Protein AF-R7S263-F1 (afdb_monomer_lite)

Organism: Punctularia strigosozonata (strain HHB-11173) (NCBI:txid741275)

Radius of gyration: 29.65 Å; chains: 1; bounding box: 77×74×88 Å

pLDDT: mean 78.87, std 19.15, range [24.08, 98.38]

Secondary structure (DSSP, 8-state):
---PPPP-EE---B--SS-EEEEE-S-EEEEEEEE-SSEEEEEE-S-EEEEEEEE--SEEEEEE-S-EEEEEEEE--SEEEEEE-S--SEEEE----SS--------SS---S------GGGS-HHHHHHHHHHH--SSSHHHHHHHTT-HHHHHHHTTTTTSEEEEEHHHHHHHHHHHHHHHH-------TTS-PPPPP---EEEEESS---------------------------SSSTTHHHHHHHHHHHHHHHHHHHHHHHHHHHHHHHTTT--EEEES----S---PPP-TT--EEEES-SGGGGGPPSP-TT--EEEE---------SS--TTHHHHHHHHSTTTTT--EEEEEEE-TT-TTHHHHHHHHTT----GGG-S--S--S---GGGTT-SGGG-SPPTT-HHHHHHHHHHHT-TT--EEEEEEEP----SSS-HHHHHHHHHHHHHHHHHHHHHHHHHHHSSSPEEEEEEEESS---HHHHHHHHHHHHTTS-GGG-----

Foldseek 3Di:
DDDDDDADEDDDDDDDAAEEEAEDDDEHQEYEAEEEYQEYEYEYEEEYQEYEYQYEHQEYEYEYEYEYQEYEYNYAYQYYEYYYPYDYVYYYYNYDYPDDDYAYDDPDDDDPDDPPNVPCVVPDLVVLLVVLQLVLLAQLPSLVVQCPPDPSSVQSSLARSQQAHEAEFLVRLQVVLVVLCVLPPDDPPPPVPDPRRDRRAHAHYEYELHHPPPPPPCPPPPPDPPDDDDPDDDPPPPPPPVPVVVVVVVVVVVSVVSLQSNQVSVQSSCVSHLVRYAEYFYCHHNPDLPQHDHNANHAEYEYQDLSNQVNDHPANANHAYYEHFADPVDPVPVPPPLCVSLLSCLPGNCLARHAYYEYHADFLNNGLVLQLVCLLQVFDLDPPPPPDDPPPDPPPPVCVCQALSNSHDDPPDPVSVVSNVSSVSRVNHQEYEYEYEDDDDDDDPCVRVSSGVSVVSNLVVVQVRQVVCCVVPVPTGHYYYAYHDYDGSDPVLSSQLSSCVSSVHCRVNDDPPD

Sequence (514 aa):
MHQHRRDISANFPVRLRAKCINTAETSAQTFRFDCEPYKCINTAETSAQTFRFDCEPYKCINTAETSAQTFRFDCEPYKCINTAETSAQTFRFDCEPHSRMLRNLTRTNKIRHLNHSVSMDCCPDEILLAIFSLACVDDGTTGRALSCVSRRVHYISAPVKYRSLAARGAAQINALTAHLAARGGGEPEQNVDDRVAPVPKVEHLLVSMIPPETRQTDEPKPGGPKGEKDDSRSEEGKGRVANLDVDWYRCFQLERKRQHEASVALPGLLALVAGTLRTLFADFWPTSDVALPSLPRLASLSLPSGEALQHLPPPLPSMTHLHLTTSPWVVNTGRGDENYLWVVIANSPMRATLSHLRLSGVNESSGNVPQFLRVLLDLPVHPEGAGKTPFGDGRDVRFAVIRGEHAHFAPGSECEQHARQTAANLPQLRNVWIEGKRHVQRGWCGTGRATHKLLFSGIEALVHQSQRRHDESKSGGSLMMLPIRDGDYGSEQLMADWLSYVGGGSGPWAEHTS

Structure (mmCIF, N/CA/C/O backbone):
data_AF-R7S263-F1
#
_entry.id   AF-R7S263-F1
#
loop_
_atom_site.group_PDB
_atom_site.id
_atom_site.type_symbol
_atom_site.label_atom_id
_atom_site.label_alt_id
_atom_site.label_comp_id
_atom_site.label_asym_id
_atom_site.label_entity_id
_atom_site.label_seq_id
_atom_site.pdbx_PDB_ins_code
_atom_site.Cartn_x
_atom_site.Cartn_y
_atom_site.Cartn_z
_atom_site.occupancy
_atom_site.B_iso_or_equiv
_atom_site.auth_seq_id
_atom_site.auth_comp_id
_atom_site.auth_asym_id
_atom_site.auth_atom_id
_atom_site.pdbx_PDB_model_num
ATOM 1 N N . MET A 1 1 ? 50.770 -42.739 25.647 1.00 32.56 1 MET A N 1
ATOM 2 C CA . MET A 1 1 ? 50.723 -41.469 24.891 1.00 32.56 1 MET A CA 1
ATOM 3 C C . MET A 1 1 ? 49.841 -41.660 23.651 1.00 32.56 1 MET A C 1
ATOM 5 O O . MET A 1 1 ? 50.320 -41.637 22.529 1.00 32.56 1 MET A O 1
ATOM 9 N N . HIS A 1 2 ? 48.544 -41.906 23.866 1.00 26.89 2 HIS A N 1
ATOM 10 C CA . HIS A 1 2 ? 47.527 -41.976 22.814 1.00 26.89 2 HIS A CA 1
ATOM 11 C C . HIS A 1 2 ? 46.424 -40.999 23.202 1.00 26.89 2 HIS A C 1
ATOM 13 O O . HIS A 1 2 ? 45.765 -41.183 24.222 1.00 26.89 2 HIS A O 1
ATOM 19 N N . GLN A 1 3 ? 46.290 -39.922 22.434 1.00 25.98 3 GLN A N 1
ATOM 20 C CA . GLN A 1 3 ? 45.299 -38.884 22.666 1.00 25.98 3 GLN A CA 1
ATOM 21 C C . GLN A 1 3 ? 44.154 -39.103 21.678 1.00 25.98 3 GLN A C 1
ATOM 23 O O . GLN A 1 3 ? 44.317 -38.930 20.472 1.00 25.98 3 GLN A O 1
ATOM 28 N N . HIS A 1 4 ? 43.011 -39.548 22.202 1.00 24.08 4 HIS A N 1
ATOM 29 C CA . HIS A 1 4 ? 41.755 -39.641 21.466 1.00 24.08 4 HIS A CA 1
ATOM 30 C C . HIS A 1 4 ? 41.354 -38.245 20.961 1.00 24.08 4 HIS A C 1
ATOM 32 O O . HIS A 1 4 ? 41.081 -37.349 21.762 1.00 24.08 4 HIS A O 1
ATOM 38 N N . ARG A 1 5 ? 41.293 -38.065 19.635 1.00 27.38 5 ARG A N 1
ATOM 39 C CA . ARG A 1 5 ? 40.516 -36.986 19.007 1.00 27.38 5 ARG A CA 1
ATOM 40 C C . ARG A 1 5 ? 39.032 -37.277 19.244 1.00 27.38 5 ARG A C 1
ATOM 42 O O . ARG A 1 5 ? 38.587 -38.385 18.966 1.00 27.38 5 ARG A O 1
ATOM 49 N N . ARG A 1 6 ? 38.292 -36.306 19.782 1.00 30.45 6 ARG A N 1
ATOM 50 C CA . ARG A 1 6 ? 36.823 -36.335 19.828 1.00 30.45 6 ARG A CA 1
ATOM 51 C C . ARG A 1 6 ? 36.297 -35.742 18.523 1.00 30.45 6 ARG A C 1
ATOM 53 O O . ARG A 1 6 ? 36.618 -34.594 18.226 1.00 30.45 6 ARG A O 1
ATOM 60 N N . ASP A 1 7 ? 35.505 -36.513 17.786 1.00 31.73 7 ASP A N 1
ATOM 61 C CA . ASP A 1 7 ? 34.709 -36.020 16.663 1.00 31.73 7 ASP A CA 1
ATOM 62 C C . ASP A 1 7 ? 33.582 -35.127 17.203 1.00 31.73 7 ASP A C 1
ATOM 64 O O . ASP A 1 7 ? 32.819 -35.533 18.081 1.00 31.73 7 ASP A O 1
ATOM 68 N N . ILE A 1 8 ? 33.488 -33.895 16.702 1.00 36.91 8 ILE A N 1
ATOM 69 C CA . ILE A 1 8 ? 32.364 -32.990 16.971 1.00 36.91 8 ILE A CA 1
ATOM 70 C C . ILE A 1 8 ? 31.410 -33.108 15.776 1.00 36.91 8 ILE A C 1
ATOM 72 O O . ILE A 1 8 ? 31.736 -32.654 14.681 1.00 36.91 8 ILE A O 1
ATOM 76 N N . SER A 1 9 ? 30.252 -33.744 15.987 1.00 39.91 9 SER A N 1
ATOM 77 C CA . SER A 1 9 ? 29.157 -33.871 15.012 1.00 39.91 9 SER A CA 1
ATOM 78 C C . SER A 1 9 ? 27.997 -32.973 15.436 1.00 39.91 9 SER A C 1
ATOM 80 O O . SER A 1 9 ? 27.525 -33.088 16.567 1.00 39.91 9 SER A O 1
ATOM 82 N N . ALA A 1 10 ? 27.520 -32.102 14.545 1.00 43.03 10 ALA A N 1
ATOM 83 C CA . ALA A 1 10 ? 26.282 -31.347 14.735 1.00 43.03 10 ALA A CA 1
ATOM 84 C C . ALA A 1 10 ? 25.166 -32.012 13.911 1.00 43.03 10 ALA A C 1
ATOM 86 O O . ALA A 1 10 ? 25.259 -32.052 12.687 1.00 43.03 10 ALA A O 1
ATOM 87 N N . ASN A 1 11 ? 24.142 -32.554 14.579 1.00 42.38 11 ASN A N 1
ATOM 88 C CA . ASN A 1 11 ? 22.978 -33.181 13.940 1.00 42.38 11 ASN A CA 1
ATOM 89 C C . ASN A 1 11 ? 21.752 -32.270 14.080 1.00 42.38 11 ASN A C 1
ATOM 91 O O . ASN A 1 11 ? 21.425 -31.858 15.194 1.00 42.38 11 ASN A O 1
ATOM 95 N N . PHE A 1 12 ? 21.036 -32.027 12.980 1.00 48.56 12 PHE A N 1
ATOM 96 C CA . PHE A 1 12 ? 19.791 -31.251 12.960 1.00 48.56 12 PHE A CA 1
ATOM 97 C C . PHE A 1 12 ? 18.621 -32.114 12.452 1.00 48.56 12 PHE A C 1
ATOM 99 O O . PHE A 1 12 ? 18.353 -32.123 11.254 1.00 48.56 12 PHE A O 1
ATOM 106 N N . PRO A 1 13 ? 17.911 -32.864 13.317 1.00 39.00 13 PRO A N 1
ATOM 107 C CA . PRO A 1 13 ? 16.740 -33.625 12.890 1.00 39.00 13 PRO A CA 1
ATOM 108 C C . PRO A 1 13 ? 15.502 -32.718 12.784 1.00 39.00 13 PRO A C 1
ATOM 110 O O . PRO A 1 13 ? 15.063 -32.144 13.781 1.00 39.00 13 PRO A O 1
ATOM 113 N N . VAL A 1 14 ? 14.890 -32.624 11.596 1.00 44.81 14 VAL A N 1
ATOM 114 C CA . VAL A 1 14 ? 13.615 -31.908 11.385 1.00 44.81 14 VAL A CA 1
ATOM 115 C C . VAL A 1 14 ? 12.589 -32.832 10.722 1.00 44.81 14 VAL A C 1
ATOM 117 O O . VAL A 1 14 ? 12.741 -33.220 9.568 1.00 44.81 14 VAL A O 1
ATOM 120 N N . ARG A 1 15 ? 11.500 -33.157 11.435 1.00 38.12 15 ARG A N 1
ATOM 121 C CA . ARG A 1 15 ? 10.340 -33.901 10.903 1.00 38.12 15 ARG A CA 1
ATOM 122 C C . ARG A 1 15 ? 9.150 -32.964 10.690 1.00 38.12 15 ARG A C 1
ATOM 124 O O . ARG A 1 15 ? 8.326 -32.804 11.584 1.00 38.12 15 ARG A O 1
ATOM 131 N N . LEU A 1 16 ? 9.029 -32.368 9.500 1.00 39.69 16 LEU A N 1
ATOM 132 C CA . LEU A 1 16 ? 7.837 -31.613 9.081 1.00 39.69 16 LEU A CA 1
ATOM 133 C C . LEU A 1 16 ? 7.516 -31.848 7.594 1.00 39.69 16 LEU A C 1
ATOM 135 O O . LEU A 1 16 ? 8.389 -31.814 6.733 1.00 39.69 16 LEU A O 1
ATOM 139 N N . ARG A 1 17 ? 6.230 -32.070 7.289 1.00 46.62 17 ARG A N 1
ATOM 140 C CA . ARG A 1 17 ? 5.724 -32.608 6.008 1.00 46.62 17 ARG A CA 1
ATOM 141 C C . ARG A 1 17 ? 5.565 -31.617 4.836 1.00 46.62 17 ARG A C 1
ATOM 143 O O . ARG A 1 17 ? 5.001 -32.016 3.825 1.00 46.62 17 ARG A O 1
ATOM 150 N N . ALA A 1 18 ? 6.041 -30.369 4.893 1.00 59.12 18 ALA A N 1
ATOM 151 C CA . ALA A 1 18 ? 5.712 -29.386 3.837 1.00 59.12 18 ALA A CA 1
ATOM 152 C C . ALA A 1 18 ? 6.907 -28.798 3.061 1.00 59.12 18 ALA A C 1
ATOM 154 O O . ALA A 1 18 ? 6.842 -28.696 1.836 1.00 59.12 18 ALA A O 1
ATOM 155 N N . LYS A 1 19 ? 8.007 -28.420 3.722 1.00 61.59 19 LYS A N 1
ATOM 156 C CA . LYS A 1 19 ? 9.212 -27.833 3.104 1.00 61.59 19 LYS A CA 1
ATOM 157 C C . LYS A 1 19 ? 10.289 -27.712 4.183 1.00 61.59 19 LYS A C 1
ATOM 159 O O . LYS A 1 19 ? 9.963 -27.275 5.281 1.00 61.59 19 LYS A O 1
ATOM 164 N N . CYS A 1 20 ? 11.540 -28.043 3.880 1.00 58.84 20 CYS A N 1
ATOM 165 C CA . CYS A 1 20 ? 12.672 -27.782 4.773 1.00 58.84 20 CYS A CA 1
ATOM 166 C C . CYS A 1 20 ? 13.652 -26.819 4.096 1.00 58.84 20 CYS A C 1
ATOM 168 O O . CYS A 1 20 ? 13.928 -26.958 2.900 1.00 58.84 20 CYS A O 1
ATOM 170 N N . ILE A 1 21 ? 14.120 -25.823 4.847 1.00 69.25 21 ILE A N 1
ATOM 171 C CA . ILE A 1 21 ? 15.197 -24.918 4.448 1.00 69.25 21 ILE A CA 1
ATOM 172 C C . ILE A 1 21 ? 16.250 -24.989 5.551 1.00 69.25 21 ILE A C 1
ATOM 174 O O . ILE A 1 21 ? 15.937 -24.630 6.683 1.00 69.25 21 ILE A O 1
ATOM 178 N N . ASN A 1 22 ? 17.456 -25.454 5.230 1.00 63.50 22 ASN A N 1
ATOM 179 C CA . ASN A 1 22 ? 18.570 -25.491 6.175 1.00 63.50 22 ASN A CA 1
ATOM 180 C C . ASN A 1 22 ? 19.679 -24.546 5.713 1.00 63.50 22 ASN A C 1
ATOM 182 O O . ASN A 1 22 ? 20.110 -24.626 4.562 1.00 63.50 22 ASN A O 1
ATOM 186 N N . THR A 1 23 ? 20.169 -23.716 6.630 1.00 63.75 23 THR A N 1
ATOM 187 C CA . THR A 1 23 ? 21.319 -22.830 6.415 1.00 63.75 23 THR A CA 1
ATOM 188 C C . THR A 1 23 ? 22.355 -23.099 7.502 1.00 63.75 23 THR A C 1
ATOM 190 O O . THR A 1 23 ? 21.990 -23.202 8.673 1.00 63.75 23 THR A O 1
ATOM 193 N N . ALA A 1 24 ? 23.631 -23.235 7.137 1.00 63.28 24 ALA A N 1
ATOM 194 C CA . ALA A 1 24 ? 24.723 -23.407 8.098 1.00 63.28 24 ALA A CA 1
ATOM 195 C C . ALA A 1 24 ? 25.816 -22.341 7.915 1.00 63.28 24 ALA A C 1
ATOM 197 O O . ALA A 1 24 ? 26.352 -22.191 6.817 1.00 63.28 24 ALA A O 1
ATOM 198 N N . GLU A 1 25 ? 26.169 -21.674 9.025 1.00 60.22 25 GLU A N 1
ATOM 199 C CA . GLU A 1 25 ? 27.159 -20.581 9.128 1.00 60.22 25 GLU A CA 1
ATOM 200 C C . GLU A 1 25 ? 28.244 -20.839 10.211 1.00 60.22 25 GLU A C 1
ATOM 202 O O . GLU A 1 25 ? 28.768 -19.924 10.839 1.00 60.22 25 GLU A O 1
ATOM 207 N N . THR A 1 26 ? 28.608 -22.097 10.482 1.00 60.69 26 THR A N 1
ATOM 208 C CA . THR A 1 26 ? 29.691 -22.450 11.426 1.00 60.69 26 THR A CA 1
ATOM 209 C C . THR A 1 26 ? 30.776 -23.324 10.789 1.00 60.69 26 THR A C 1
ATOM 211 O O . THR A 1 26 ? 30.569 -23.901 9.725 1.00 60.69 26 THR A O 1
ATOM 214 N N . SER A 1 27 ? 31.957 -23.436 11.410 1.00 59.12 27 SER A N 1
ATOM 215 C CA . SER A 1 27 ? 33.006 -24.372 10.977 1.00 59.12 27 SER A CA 1
ATOM 216 C C . SER A 1 27 ? 32.913 -25.694 11.746 1.00 59.12 27 SER A C 1
ATOM 218 O O . SER A 1 27 ? 32.809 -25.719 12.972 1.00 59.12 27 SER A O 1
ATOM 220 N N . ALA A 1 28 ? 32.955 -26.813 11.026 1.00 65.12 28 ALA A N 1
ATOM 221 C CA . ALA A 1 28 ? 32.973 -28.157 11.599 1.00 65.12 28 ALA A CA 1
ATOM 222 C C . ALA A 1 28 ? 33.818 -29.084 10.723 1.00 65.12 28 ALA A C 1
ATOM 224 O O . ALA A 1 28 ? 34.063 -28.806 9.550 1.00 65.12 28 ALA A O 1
ATOM 225 N N . GLN A 1 29 ? 34.274 -30.209 11.274 1.00 74.75 29 GLN A N 1
ATOM 226 C CA . GLN A 1 29 ? 34.994 -31.199 10.471 1.00 74.75 29 GLN A CA 1
ATOM 227 C C . GLN A 1 29 ? 34.061 -31.855 9.441 1.00 74.75 29 GLN A C 1
ATOM 229 O O . GLN A 1 29 ? 34.438 -32.011 8.277 1.00 74.75 29 GLN A O 1
ATOM 234 N N . THR A 1 30 ? 32.829 -32.151 9.859 1.00 73.00 30 THR A N 1
ATOM 235 C CA . THR A 1 30 ? 31.778 -32.722 9.018 1.00 73.00 30 THR A CA 1
ATOM 236 C C . THR A 1 30 ? 30.468 -31.985 9.268 1.00 73.00 30 THR A C 1
ATOM 238 O O . THR A 1 30 ? 30.038 -31.883 10.416 1.00 73.00 30 THR A O 1
ATOM 241 N N . PHE A 1 31 ? 29.816 -31.525 8.202 1.00 69.94 31 PHE A N 1
ATOM 242 C CA . PHE A 1 31 ? 28.419 -31.088 8.243 1.00 69.94 31 PHE A CA 1
ATOM 243 C C . PHE A 1 31 ? 27.526 -32.147 7.631 1.00 69.94 31 PHE A C 1
ATOM 245 O O . PHE A 1 31 ? 27.818 -32.646 6.543 1.00 69.94 31 PHE A O 1
ATOM 252 N N . ARG A 1 32 ? 26.433 -32.460 8.324 1.00 73.56 32 ARG A N 1
ATOM 253 C CA . ARG A 1 32 ? 25.430 -33.411 7.865 1.00 73.56 32 ARG A CA 1
ATOM 254 C C . ARG A 1 32 ? 24.055 -32.754 7.856 1.00 73.56 32 ARG A C 1
ATOM 256 O O . ARG A 1 32 ? 23.607 -32.246 8.881 1.00 73.56 32 ARG A O 1
ATOM 263 N N . PHE A 1 33 ? 23.409 -32.770 6.697 1.00 69.38 33 PHE A N 1
ATOM 264 C CA . PHE A 1 33 ? 22.019 -32.360 6.529 1.00 69.38 33 PHE A CA 1
ATOM 265 C C . PHE A 1 33 ? 21.173 -33.613 6.310 1.00 69.38 33 PHE A C 1
ATOM 267 O O . PHE A 1 33 ? 21.246 -34.196 5.232 1.00 69.38 33 PHE A O 1
ATOM 274 N N . ASP A 1 34 ? 20.389 -34.002 7.316 1.00 67.94 34 ASP A N 1
ATOM 275 C CA . ASP A 1 34 ? 19.441 -35.120 7.239 1.00 67.94 34 ASP A CA 1
ATOM 276 C C . ASP A 1 34 ? 18.009 -34.560 7.058 1.00 67.94 34 ASP A C 1
ATOM 278 O O . ASP A 1 34 ? 17.543 -33.778 7.890 1.00 67.94 34 ASP A O 1
ATOM 282 N N . CYS A 1 35 ? 17.309 -34.896 5.964 1.00 61.00 35 CYS A N 1
ATOM 283 C CA . CYS A 1 35 ? 16.030 -34.254 5.590 1.00 61.00 35 CYS A CA 1
ATOM 284 C C . CYS A 1 35 ? 15.029 -35.236 4.921 1.00 61.00 35 CYS A C 1
ATOM 286 O O . CYS A 1 35 ? 15.299 -35.730 3.828 1.00 61.00 35 CYS A O 1
ATOM 288 N N . GLU A 1 36 ? 13.839 -35.450 5.520 1.00 65.44 36 GLU A N 1
ATOM 289 C CA . GLU A 1 36 ? 12.714 -36.280 4.988 1.00 65.44 36 GLU A CA 1
ATOM 290 C C . GLU A 1 36 ? 11.383 -35.527 4.595 1.00 65.44 36 GLU A C 1
ATOM 292 O O . GLU A 1 36 ? 10.284 -36.031 4.838 1.00 65.44 36 GLU A O 1
ATOM 297 N N . PRO A 1 37 ? 11.359 -34.292 4.050 1.00 64.12 37 PRO A N 1
ATOM 298 C CA . PRO A 1 37 ? 10.136 -33.596 3.607 1.00 64.12 37 PRO A CA 1
ATOM 299 C C . PRO A 1 37 ? 9.827 -33.796 2.106 1.00 64.12 37 PRO A C 1
ATOM 301 O O . PRO A 1 37 ? 10.625 -34.322 1.353 1.00 64.12 37 PRO A O 1
ATOM 304 N N . TYR A 1 38 ? 8.712 -33.256 1.594 1.00 59.47 38 TYR A N 1
ATOM 305 C CA . TYR A 1 38 ? 8.422 -33.244 0.142 1.00 59.47 38 TYR A CA 1
ATOM 306 C C . TYR A 1 38 ? 9.429 -32.405 -0.687 1.00 59.47 38 TYR A C 1
ATOM 308 O O . TYR A 1 38 ? 9.688 -32.703 -1.856 1.00 59.47 38 TYR A O 1
ATOM 316 N N . LYS A 1 39 ? 10.022 -31.352 -0.097 1.00 68.62 39 LYS A N 1
ATOM 317 C CA . LYS A 1 39 ? 11.001 -30.453 -0.741 1.00 68.62 39 LYS A CA 1
ATOM 318 C C . LYS A 1 39 ? 12.061 -29.964 0.261 1.00 68.62 39 LYS A C 1
ATOM 320 O O . LYS A 1 39 ? 11.674 -29.360 1.263 1.00 68.62 39 LYS A O 1
ATOM 325 N N . CYS A 1 40 ? 13.354 -30.136 -0.036 1.00 65.94 40 CYS A N 1
ATOM 326 C CA . CYS A 1 40 ? 14.474 -29.572 0.749 1.00 65.94 40 CYS A CA 1
ATOM 327 C C . CYS A 1 40 ? 15.229 -28.497 -0.053 1.00 65.94 40 CYS A C 1
ATOM 329 O O . CYS A 1 40 ? 15.466 -28.669 -1.255 1.00 65.94 40 CYS A O 1
ATOM 331 N N . ILE A 1 41 ? 15.611 -27.405 0.613 1.00 71.62 41 ILE A N 1
ATOM 332 C CA . ILE A 1 41 ? 16.600 -26.430 0.137 1.00 71.62 41 ILE A CA 1
ATOM 333 C C . ILE A 1 41 ? 17.701 -26.345 1.197 1.00 71.62 41 ILE A C 1
ATOM 335 O O . ILE A 1 41 ? 17.417 -25.922 2.311 1.00 71.62 41 ILE A O 1
ATOM 339 N N . ASN A 1 42 ? 18.928 -26.743 0.875 1.00 66.50 42 ASN A N 1
ATOM 340 C CA . ASN A 1 42 ? 20.053 -26.632 1.802 1.00 66.50 42 ASN A CA 1
ATOM 341 C C . ASN A 1 42 ? 21.077 -25.636 1.254 1.00 66.50 42 ASN A C 1
ATOM 343 O O . ASN A 1 42 ? 21.510 -25.787 0.112 1.00 66.50 42 ASN A O 1
ATOM 347 N N . THR A 1 43 ? 21.481 -24.662 2.064 1.00 66.44 43 THR A N 1
ATOM 348 C CA . THR A 1 43 ? 22.528 -23.689 1.732 1.00 66.44 43 THR A CA 1
ATOM 349 C C . THR A 1 43 ? 23.649 -23.773 2.767 1.00 66.44 43 THR A C 1
ATOM 351 O O . THR A 1 43 ? 23.390 -23.767 3.970 1.00 66.44 43 THR A O 1
ATOM 354 N N . ALA A 1 44 ? 24.900 -23.866 2.321 1.00 65.25 44 ALA A N 1
ATOM 355 C CA . ALA A 1 44 ? 26.069 -23.835 3.198 1.00 65.25 44 ALA A CA 1
ATOM 356 C C . ALA A 1 44 ? 27.066 -22.765 2.737 1.00 65.25 44 ALA A C 1
ATOM 358 O O . ALA A 1 44 ? 27.469 -22.764 1.574 1.00 65.25 44 ALA A O 1
ATOM 359 N N . GLU A 1 45 ? 27.498 -21.910 3.666 1.00 65.81 45 GLU A N 1
ATOM 360 C CA . GLU A 1 45 ? 28.456 -20.812 3.437 1.00 65.81 45 GLU A CA 1
ATOM 361 C C . GLU A 1 45 ? 29.682 -20.927 4.374 1.00 65.81 45 GLU A C 1
ATOM 363 O O . GLU A 1 45 ? 30.202 -19.947 4.900 1.00 65.81 45 GLU A O 1
ATOM 368 N N . THR A 1 46 ? 30.147 -22.151 4.667 1.00 65.50 46 THR A N 1
ATOM 369 C CA . THR A 1 46 ? 31.211 -22.409 5.655 1.00 65.50 46 THR A CA 1
ATOM 370 C C . THR A 1 46 ? 32.287 -23.404 5.231 1.00 65.50 46 THR A C 1
ATOM 372 O O . THR A 1 46 ? 32.064 -24.293 4.419 1.00 65.50 46 THR A O 1
ATOM 375 N N . SER A 1 47 ? 33.477 -23.321 5.833 1.00 60.78 47 SER A N 1
ATOM 376 C CA . SER A 1 47 ? 34.534 -24.320 5.606 1.00 60.78 47 SER A CA 1
ATOM 377 C C . SER A 1 47 ? 34.319 -25.590 6.442 1.00 60.78 47 SER A C 1
ATOM 379 O O . SER A 1 47 ? 34.107 -25.526 7.656 1.00 60.78 47 SER A O 1
ATOM 381 N N . ALA A 1 48 ? 34.412 -26.752 5.793 1.00 65.12 48 ALA A N 1
ATOM 382 C CA . ALA A 1 48 ? 34.407 -28.060 6.448 1.00 65.12 48 ALA A CA 1
ATOM 383 C C . ALA A 1 48 ? 35.258 -29.059 5.670 1.00 65.12 48 ALA A C 1
ATOM 385 O O . ALA A 1 48 ? 35.461 -28.895 4.474 1.00 65.12 48 ALA A O 1
ATOM 386 N N . GLN A 1 49 ? 35.762 -30.122 6.302 1.00 75.62 49 GLN A N 1
ATOM 387 C CA . GLN A 1 49 ? 36.457 -31.162 5.528 1.00 75.62 49 GLN A CA 1
ATOM 388 C C . GLN A 1 49 ? 35.470 -31.947 4.664 1.00 75.62 49 GLN A C 1
ATOM 390 O O . GLN A 1 49 ? 35.779 -32.240 3.506 1.00 75.62 49 GLN A O 1
ATOM 395 N N . THR A 1 50 ? 34.289 -32.251 5.213 1.00 73.44 50 THR A N 1
ATOM 396 C CA . THR A 1 50 ? 33.239 -33.003 4.521 1.00 73.44 50 THR A CA 1
ATOM 397 C C . THR A 1 50 ? 31.872 -32.346 4.682 1.00 73.44 50 THR A C 1
ATOM 399 O O . THR A 1 50 ? 31.428 -32.100 5.802 1.00 73.44 50 THR A O 1
ATOM 402 N N . PHE A 1 51 ? 31.170 -32.132 3.572 1.00 71.00 51 PHE A N 1
ATOM 403 C CA . PHE A 1 51 ? 29.730 -31.864 3.571 1.00 71.00 51 PHE A CA 1
ATOM 404 C C . PHE A 1 51 ? 28.985 -33.111 3.127 1.00 71.00 51 PHE A C 1
ATOM 406 O O . PHE A 1 51 ? 29.328 -33.698 2.099 1.00 71.00 51 PHE A O 1
ATOM 413 N N . ARG A 1 52 ? 27.967 -33.502 3.891 1.00 74.38 52 ARG A N 1
ATOM 414 C CA . ARG A 1 52 ? 27.111 -34.644 3.600 1.00 74.38 52 ARG A CA 1
ATOM 415 C C . ARG A 1 52 ? 25.647 -34.215 3.590 1.00 74.38 52 ARG A C 1
ATOM 417 O O . ARG A 1 52 ? 25.154 -33.670 4.575 1.00 74.38 52 ARG A O 1
ATOM 424 N N . PHE A 1 53 ? 24.972 -34.448 2.475 1.00 72.06 53 PHE A N 1
ATOM 425 C CA . PHE A 1 53 ? 23.537 -34.224 2.330 1.00 72.06 53 PHE A CA 1
ATOM 426 C C . PHE A 1 53 ? 22.864 -35.583 2.184 1.00 72.06 53 PHE A C 1
ATOM 428 O O . PHE A 1 53 ? 22.979 -36.199 1.125 1.00 72.06 53 PHE A O 1
ATOM 435 N N . ASP A 1 54 ? 22.178 -36.024 3.233 1.00 70.19 54 ASP A N 1
ATOM 436 C CA . ASP A 1 54 ? 21.420 -37.270 3.243 1.00 70.19 54 ASP A CA 1
ATOM 437 C C . ASP A 1 54 ? 19.932 -36.890 3.211 1.00 70.19 54 ASP A C 1
ATOM 439 O O . ASP A 1 54 ? 19.361 -36.391 4.184 1.00 70.19 54 ASP A O 1
ATOM 443 N N . CYS A 1 55 ? 19.307 -36.975 2.038 1.00 61.47 55 CYS A N 1
ATOM 444 C CA . CYS A 1 55 ? 17.959 -36.437 1.833 1.00 61.47 55 CYS A CA 1
ATOM 445 C C . CYS A 1 55 ? 17.108 -37.395 0.990 1.00 61.47 55 CYS A C 1
ATOM 447 O O . CYS A 1 55 ? 17.466 -37.697 -0.148 1.00 61.47 55 CYS A O 1
ATOM 449 N N . GLU A 1 56 ? 15.924 -37.763 1.489 1.00 67.00 56 GLU A N 1
ATOM 450 C CA . GLU A 1 56 ? 14.914 -38.560 0.763 1.00 67.00 56 GLU A CA 1
ATOM 451 C C . GLU A 1 56 ? 13.635 -37.768 0.352 1.00 67.00 56 GLU A C 1
ATOM 453 O O . GLU A 1 56 ? 12.516 -38.235 0.570 1.00 67.00 56 GLU A O 1
ATOM 458 N N . PRO A 1 57 ? 13.701 -36.540 -0.210 1.00 62.12 57 PRO A N 1
ATOM 459 C CA . PRO A 1 57 ? 12.500 -35.799 -0.602 1.00 62.12 57 PRO A CA 1
ATOM 460 C C . PRO A 1 57 ? 12.052 -36.089 -2.043 1.00 62.12 57 PRO A C 1
ATOM 462 O O . PRO A 1 57 ? 12.779 -36.647 -2.848 1.00 62.12 57 PRO A O 1
ATOM 465 N N . TYR A 1 58 ? 10.887 -35.588 -2.465 1.00 61.00 58 TYR A N 1
ATOM 466 C CA . TYR A 1 58 ? 10.520 -35.597 -3.894 1.00 61.00 58 TYR A CA 1
ATOM 467 C C . TYR A 1 58 ? 11.392 -34.622 -4.722 1.00 61.00 58 TYR A C 1
ATOM 469 O O . TYR A 1 58 ? 11.680 -34.871 -5.897 1.00 61.00 58 TYR A O 1
ATOM 477 N N . LYS A 1 59 ? 11.844 -33.504 -4.121 1.00 66.56 59 LYS A N 1
ATOM 478 C CA . LYS A 1 59 ? 12.702 -32.489 -4.769 1.00 66.56 59 LYS A CA 1
ATOM 479 C C . LYS A 1 59 ? 13.768 -31.897 -3.828 1.00 66.56 59 LYS A C 1
ATOM 481 O O . LYS A 1 59 ? 13.421 -31.338 -2.790 1.00 66.56 59 LYS A O 1
ATOM 486 N N . CYS A 1 60 ? 15.033 -31.892 -4.253 1.00 64.50 60 CYS A N 1
ATOM 487 C CA . CYS A 1 60 ? 16.172 -31.274 -3.549 1.00 64.50 60 CYS A CA 1
ATOM 488 C C . CYS A 1 60 ? 16.767 -30.094 -4.326 1.00 64.50 60 CYS A C 1
ATOM 490 O O . CYS A 1 60 ? 16.955 -30.192 -5.542 1.00 64.50 60 CYS A O 1
ATOM 492 N N . ILE A 1 61 ? 17.132 -29.022 -3.618 1.00 70.06 61 ILE A N 1
ATOM 493 C CA . ILE A 1 61 ? 18.065 -27.991 -4.095 1.00 70.06 61 ILE A CA 1
ATOM 494 C C . ILE A 1 61 ? 19.170 -27.832 -3.047 1.00 70.06 61 ILE A C 1
ATOM 496 O O . ILE A 1 61 ? 18.865 -27.465 -1.919 1.00 70.06 61 ILE A O 1
ATOM 500 N N . ASN A 1 62 ? 20.426 -28.092 -3.398 1.00 64.50 62 ASN A N 1
ATOM 501 C CA . ASN A 1 62 ? 21.562 -27.882 -2.501 1.00 64.50 62 ASN A CA 1
ATOM 502 C C . ASN A 1 62 ? 22.514 -26.847 -3.103 1.00 64.50 62 ASN A C 1
ATOM 504 O O . ASN A 1 62 ? 22.975 -27.034 -4.230 1.00 64.50 62 ASN A O 1
ATOM 508 N N . THR A 1 63 ? 22.833 -25.800 -2.350 1.00 64.12 63 THR A N 1
ATOM 509 C CA . THR A 1 63 ? 23.786 -24.754 -2.728 1.00 64.12 63 THR A CA 1
ATOM 510 C C . THR A 1 63 ? 24.931 -24.713 -1.719 1.00 64.12 63 THR A C 1
ATOM 512 O O . THR A 1 63 ? 24.690 -24.687 -0.516 1.00 64.12 63 THR A O 1
ATOM 515 N N . ALA A 1 64 ? 26.178 -24.719 -2.184 1.00 63.56 64 ALA A N 1
ATOM 516 C CA . ALA A 1 64 ? 27.347 -24.553 -1.323 1.00 63.56 64 ALA A CA 1
ATOM 517 C C . ALA A 1 64 ? 28.334 -23.541 -1.920 1.00 63.56 64 ALA A C 1
ATOM 519 O O . ALA A 1 64 ? 28.822 -23.740 -3.031 1.00 63.56 64 ALA A O 1
ATOM 520 N N . GLU A 1 65 ? 28.670 -22.497 -1.167 1.00 63.38 65 GLU A N 1
ATOM 521 C CA . GLU A 1 65 ? 29.645 -21.459 -1.543 1.00 63.38 65 GLU A CA 1
ATOM 522 C C . GLU A 1 65 ? 30.846 -21.489 -0.584 1.00 63.38 65 GLU A C 1
ATOM 524 O O . GLU A 1 65 ? 31.052 -20.602 0.238 1.00 63.38 65 GLU A O 1
ATOM 529 N N . THR A 1 66 ? 31.606 -22.589 -0.588 1.00 63.06 66 THR A N 1
ATOM 530 C CA . THR A 1 66 ? 32.591 -22.876 0.467 1.00 63.06 66 THR A CA 1
ATOM 531 C C . THR A 1 66 ? 33.889 -23.547 0.008 1.00 63.06 66 THR A C 1
ATOM 533 O O . THR A 1 66 ? 34.117 -23.765 -1.174 1.00 63.06 66 THR A O 1
ATOM 536 N N . SER A 1 67 ? 34.797 -23.885 0.930 1.00 57.47 67 SER A N 1
ATOM 537 C CA . SER A 1 67 ? 35.919 -24.793 0.663 1.00 57.47 67 SER A CA 1
ATOM 538 C C . SER A 1 67 ? 35.744 -26.073 1.481 1.00 57.47 67 SER A C 1
ATOM 540 O O . SER A 1 67 ? 35.623 -26.035 2.707 1.00 57.47 67 SER A O 1
ATOM 542 N N . ALA A 1 68 ? 35.715 -27.219 0.798 1.00 61.28 68 ALA A N 1
ATOM 543 C CA . ALA A 1 68 ? 35.694 -28.523 1.448 1.00 61.28 68 ALA A CA 1
ATOM 544 C C . ALA A 1 68 ? 36.515 -29.545 0.684 1.00 61.28 68 ALA A C 1
ATOM 546 O O . ALA A 1 68 ? 36.599 -29.483 -0.534 1.00 61.28 68 ALA A O 1
ATOM 547 N N . GLN A 1 69 ? 37.116 -30.511 1.378 1.00 68.25 69 GLN A N 1
ATOM 548 C CA . GLN A 1 69 ? 37.858 -31.572 0.694 1.00 68.25 69 GLN A CA 1
ATOM 549 C C . GLN A 1 69 ? 36.905 -32.524 -0.032 1.00 68.25 69 GLN A C 1
ATOM 551 O O . GLN A 1 69 ? 37.194 -32.929 -1.160 1.00 68.25 69 GLN A O 1
ATOM 556 N N . THR A 1 70 ? 35.767 -32.842 0.595 1.00 68.25 70 THR A N 1
ATOM 557 C CA . THR A 1 70 ? 34.778 -33.780 0.061 1.00 68.25 70 THR A CA 1
ATOM 558 C C . THR A 1 70 ? 33.357 -33.233 0.167 1.00 68.25 70 THR A C 1
ATOM 560 O O . THR A 1 70 ? 32.912 -32.841 1.244 1.00 68.25 70 THR A O 1
ATOM 563 N N . PHE A 1 71 ? 32.612 -33.286 -0.933 1.00 67.12 71 PHE A N 1
ATOM 564 C CA . PHE A 1 71 ? 31.153 -33.178 -0.924 1.00 67.12 71 PHE A CA 1
ATOM 565 C C . PHE A 1 71 ? 30.547 -34.546 -1.216 1.00 67.12 71 PHE A C 1
ATOM 567 O O . PHE A 1 71 ? 30.932 -35.198 -2.191 1.00 67.12 71 PHE A O 1
ATOM 574 N N . ARG A 1 72 ? 29.599 -34.971 -0.382 1.00 72.00 72 ARG A N 1
ATOM 575 C CA . ARG A 1 72 ? 28.846 -36.209 -0.551 1.00 72.00 72 ARG A CA 1
ATOM 576 C C . ARG A 1 72 ? 27.352 -35.913 -0.557 1.00 72.00 72 ARG A C 1
ATOM 578 O O . ARG A 1 72 ? 26.836 -35.281 0.361 1.00 72.00 72 ARG A O 1
ATOM 585 N N . PHE A 1 73 ? 26.679 -36.363 -1.603 1.00 70.12 73 PHE A N 1
ATOM 586 C CA . PHE A 1 73 ? 25.230 -36.294 -1.722 1.00 70.12 73 PHE A CA 1
ATOM 587 C C . PHE A 1 73 ? 24.710 -37.727 -1.763 1.00 70.12 73 PHE A C 1
ATOM 589 O O . PHE A 1 73 ? 24.890 -38.401 -2.779 1.00 70.12 73 PHE A O 1
ATOM 596 N N . ASP A 1 74 ? 24.092 -38.171 -0.672 1.00 68.06 74 ASP A N 1
ATOM 597 C CA . ASP A 1 74 ? 23.413 -39.462 -0.592 1.00 68.06 74 ASP A CA 1
ATOM 598 C C . ASP A 1 74 ? 21.908 -39.162 -0.597 1.00 68.06 74 ASP A C 1
ATOM 600 O O . ASP A 1 74 ? 21.244 -39.055 0.433 1.00 68.06 74 ASP A O 1
ATOM 604 N N . CYS A 1 75 ? 21.380 -38.863 -1.784 1.00 59.38 75 CYS A N 1
ATOM 605 C CA . CYS A 1 75 ? 19.976 -38.494 -1.947 1.00 59.38 75 CYS A CA 1
ATOM 606 C C . CYS A 1 75 ? 19.251 -39.470 -2.888 1.00 59.38 75 CYS A C 1
ATOM 608 O O . CYS A 1 75 ? 19.725 -39.700 -4.002 1.00 59.38 75 CYS A O 1
ATOM 610 N N . GLU A 1 76 ? 18.057 -39.938 -2.504 1.00 63.94 76 GLU A N 1
ATOM 611 C CA . GLU A 1 76 ? 17.131 -40.713 -3.361 1.00 63.94 76 GLU A CA 1
ATOM 612 C C . GLU A 1 76 ? 15.876 -39.930 -3.852 1.00 63.94 76 GLU A C 1
ATOM 614 O O . GLU A 1 76 ? 14.754 -40.429 -3.770 1.00 63.94 76 GLU A O 1
ATOM 619 N N . PRO A 1 77 ? 15.973 -38.684 -4.364 1.00 57.22 77 PRO A N 1
ATOM 620 C CA . PRO A 1 77 ? 14.803 -37.926 -4.792 1.00 57.22 77 PRO A CA 1
ATOM 621 C C . PRO A 1 77 ? 14.472 -38.102 -6.278 1.00 57.22 77 PRO A C 1
ATOM 623 O O . PRO A 1 77 ? 15.338 -38.320 -7.127 1.00 57.22 77 PRO A O 1
ATOM 626 N N . TYR A 1 78 ? 13.212 -37.830 -6.634 1.00 55.09 78 TYR A N 1
ATOM 627 C CA . TYR A 1 78 ? 12.764 -37.771 -8.033 1.00 55.09 78 TYR A CA 1
ATOM 628 C C . TYR A 1 78 ? 13.444 -36.631 -8.827 1.00 55.09 78 TYR A C 1
ATOM 630 O O . TYR A 1 78 ? 13.600 -36.721 -10.046 1.00 55.09 78 TYR A O 1
ATOM 638 N N . LYS A 1 79 ? 13.858 -35.534 -8.161 1.00 58.12 79 LYS A N 1
ATOM 639 C CA . LYS A 1 79 ? 14.555 -34.396 -8.798 1.00 58.12 79 LYS A CA 1
ATOM 640 C C . LYS A 1 79 ? 15.564 -33.698 -7.871 1.00 58.12 79 LYS A C 1
ATOM 642 O O . LYS A 1 79 ? 15.167 -33.051 -6.904 1.00 58.12 79 LYS A O 1
ATOM 647 N N . CYS A 1 80 ? 16.848 -33.714 -8.238 1.00 52.59 80 CYS A N 1
ATOM 648 C CA . CYS A 1 80 ? 17.933 -32.967 -7.576 1.00 52.59 80 CYS A CA 1
ATOM 649 C C . CYS A 1 80 ? 18.423 -31.776 -8.406 1.00 52.59 80 CYS A C 1
ATOM 651 O O . CYS A 1 80 ? 18.587 -31.892 -9.619 1.00 52.59 80 CYS A O 1
ATOM 653 N N . ILE A 1 81 ? 18.750 -30.668 -7.739 1.00 62.69 81 ILE A N 1
ATOM 654 C CA . ILE A 1 81 ? 19.606 -29.597 -8.263 1.00 62.69 81 ILE A CA 1
ATOM 655 C C . ILE A 1 81 ? 20.703 -29.355 -7.229 1.00 62.69 81 ILE A C 1
ATOM 657 O O . ILE A 1 81 ? 20.400 -28.973 -6.107 1.00 62.69 81 ILE A O 1
ATOM 661 N N . ASN A 1 82 ? 21.962 -29.562 -7.603 1.00 59.31 82 ASN A N 1
ATOM 662 C CA . ASN A 1 82 ? 23.104 -29.270 -6.742 1.00 59.31 82 ASN A CA 1
ATOM 663 C C . ASN A 1 82 ? 23.959 -28.201 -7.427 1.00 59.31 82 ASN A C 1
ATOM 665 O O . ASN A 1 82 ? 24.299 -28.349 -8.600 1.00 59.31 82 ASN A O 1
ATOM 669 N N . THR A 1 83 ? 24.287 -27.139 -6.705 1.00 57.34 83 THR A N 1
ATOM 670 C CA . THR A 1 83 ? 25.168 -26.053 -7.136 1.00 57.34 83 THR A CA 1
ATOM 671 C C . THR A 1 83 ? 26.257 -25.881 -6.090 1.00 57.34 83 THR A C 1
ATOM 673 O O . THR A 1 83 ? 25.966 -25.705 -4.913 1.00 57.34 83 THR A O 1
ATOM 676 N N . ALA A 1 84 ? 27.517 -25.964 -6.502 1.00 57.41 84 ALA A N 1
ATOM 677 C CA . ALA A 1 84 ? 28.655 -25.732 -5.62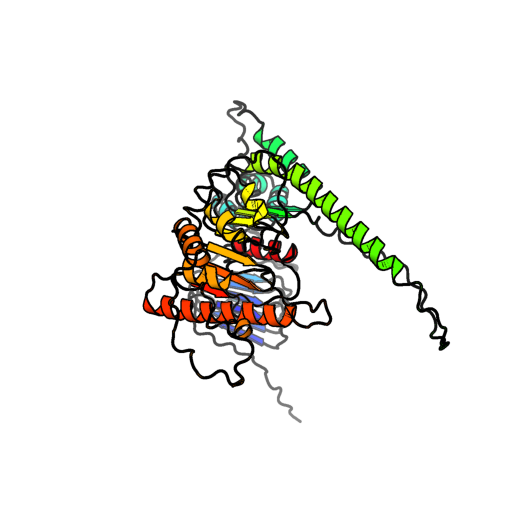5 1.00 57.41 84 ALA A CA 1
ATOM 678 C C . ALA A 1 84 ? 29.623 -24.775 -6.324 1.00 57.41 84 ALA A C 1
ATOM 680 O O . ALA A 1 84 ? 30.079 -25.077 -7.426 1.00 57.41 84 ALA A O 1
ATOM 681 N N . GLU A 1 85 ? 29.930 -23.644 -5.697 1.00 56.47 85 GLU A N 1
ATOM 682 C CA . GLU A 1 85 ? 30.954 -22.696 -6.151 1.00 56.47 85 GLU A CA 1
ATOM 683 C C . GLU A 1 85 ? 32.206 -22.854 -5.279 1.00 56.47 85 GLU A C 1
ATOM 685 O O . GLU A 1 85 ? 32.520 -22.010 -4.446 1.00 56.47 85 GLU A O 1
ATOM 690 N N . THR A 1 86 ? 32.889 -24.002 -5.396 1.00 58.72 86 THR A N 1
ATOM 691 C CA . THR A 1 86 ? 33.903 -24.420 -4.408 1.00 58.72 86 THR A CA 1
ATOM 692 C C . THR A 1 86 ? 35.164 -25.039 -5.014 1.00 58.72 86 THR A C 1
ATOM 694 O O . THR A 1 86 ? 35.167 -25.566 -6.128 1.00 58.72 86 THR A O 1
ATOM 697 N N . SER A 1 87 ? 36.264 -25.008 -4.252 1.00 52.75 87 SER A N 1
ATOM 698 C CA . SER A 1 87 ? 37.524 -25.709 -4.539 1.00 52.75 87 SER A CA 1
ATOM 699 C C . SER A 1 87 ? 37.573 -27.073 -3.837 1.00 52.75 87 SER A C 1
ATOM 701 O O . SER A 1 87 ? 38.365 -27.284 -2.920 1.00 52.75 87 SER A O 1
ATOM 703 N N . ALA A 1 88 ? 36.718 -28.015 -4.242 1.00 55.31 88 ALA A N 1
ATOM 704 C CA . ALA A 1 88 ? 36.742 -29.357 -3.661 1.00 55.31 88 ALA A CA 1
ATOM 705 C C . ALA A 1 88 ? 37.683 -30.322 -4.380 1.00 55.31 88 ALA A C 1
ATOM 707 O O . ALA A 1 88 ? 37.819 -30.289 -5.603 1.00 55.31 88 ALA A O 1
ATOM 708 N N . GLN A 1 89 ? 38.318 -31.210 -3.608 1.00 56.94 89 GLN A N 1
ATOM 709 C CA . GLN A 1 89 ? 39.151 -32.279 -4.164 1.00 56.94 89 GLN A CA 1
ATOM 710 C C . GLN A 1 89 ? 38.298 -33.443 -4.676 1.00 56.94 89 GLN A C 1
ATOM 712 O O . GLN A 1 89 ? 38.659 -34.067 -5.670 1.00 56.94 89 GLN A O 1
ATOM 717 N N . THR A 1 90 ? 37.175 -33.739 -4.012 1.00 58.75 90 THR A N 1
ATOM 718 C CA . THR A 1 90 ? 36.324 -34.888 -4.343 1.00 58.75 90 THR A CA 1
ATOM 719 C C . THR A 1 90 ? 34.839 -34.539 -4.252 1.00 58.75 90 THR A C 1
ATOM 721 O O . THR A 1 90 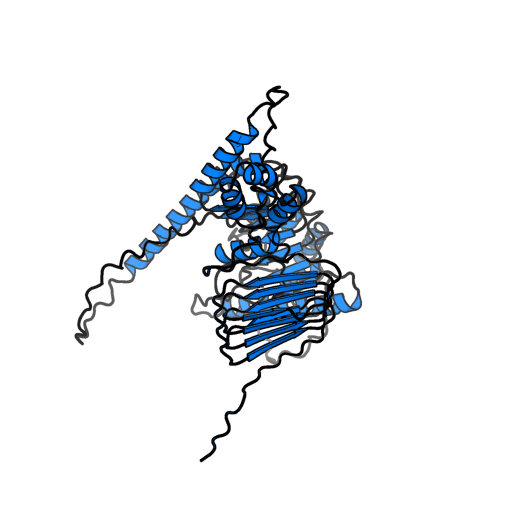? 34.376 -34.002 -3.248 1.00 58.75 90 THR A O 1
ATOM 724 N N . PHE A 1 91 ? 34.074 -34.924 -5.274 1.00 61.16 91 PHE A N 1
ATOM 725 C CA . PHE A 1 91 ? 32.612 -34.965 -5.238 1.00 61.16 91 PHE A CA 1
ATOM 726 C C . PHE A 1 91 ? 32.156 -36.420 -5.376 1.00 61.16 91 PHE A C 1
ATOM 728 O O . PHE A 1 91 ? 32.577 -37.106 -6.309 1.00 61.16 91 PHE A O 1
ATOM 735 N N . ARG A 1 92 ? 31.303 -36.893 -4.464 1.00 64.44 92 ARG A N 1
ATOM 736 C CA . ARG A 1 92 ? 30.628 -38.194 -4.562 1.00 64.44 92 ARG A CA 1
ATOM 737 C C . ARG A 1 92 ? 29.119 -38.000 -4.579 1.00 64.44 92 ARG A C 1
ATOM 739 O O . ARG A 1 92 ? 28.572 -37.262 -3.763 1.00 64.44 92 ARG A O 1
ATOM 746 N N . PHE A 1 93 ? 28.479 -38.663 -5.530 1.00 62.97 93 PHE A N 1
ATOM 747 C CA . PHE A 1 93 ? 27.034 -38.685 -5.691 1.00 62.97 93 PHE A CA 1
ATOM 748 C C . PHE A 1 93 ? 26.618 -40.149 -5.656 1.00 62.97 93 PHE A C 1
ATOM 750 O O . PHE A 1 93 ? 26.773 -40.841 -6.664 1.00 62.97 93 PHE A O 1
ATOM 757 N N . ASP A 1 94 ? 26.123 -40.606 -4.513 1.00 61.03 94 ASP A N 1
ATOM 758 C CA . ASP A 1 94 ? 25.613 -41.965 -4.352 1.00 61.03 94 ASP A CA 1
ATOM 759 C C . ASP A 1 94 ? 24.082 -41.892 -4.457 1.00 61.03 94 ASP A C 1
ATOM 761 O O . ASP A 1 94 ? 23.356 -42.055 -3.483 1.00 61.03 94 ASP A O 1
ATOM 765 N N . CYS A 1 95 ? 23.598 -41.538 -5.654 1.00 51.44 95 CYS A N 1
ATOM 766 C CA . CYS A 1 95 ? 22.175 -41.373 -5.956 1.00 51.44 95 CYS A CA 1
ATOM 767 C C . CYS A 1 95 ? 21.768 -42.343 -7.074 1.00 51.44 95 CYS A C 1
ATOM 769 O O . CYS A 1 95 ? 22.394 -42.321 -8.139 1.00 51.44 95 CYS A O 1
ATOM 771 N N . GLU A 1 96 ? 20.662 -43.076 -6.913 1.00 52.12 96 GLU A N 1
ATOM 772 C CA . GLU A 1 96 ? 19.948 -43.746 -8.015 1.00 52.12 96 GLU A CA 1
ATOM 773 C C . GLU A 1 96 ? 18.639 -42.996 -8.367 1.00 52.12 96 GLU A C 1
ATOM 775 O O . GLU A 1 96 ? 17.614 -43.225 -7.732 1.00 52.12 96 GLU A O 1
ATOM 780 N N . PRO A 1 97 ? 18.619 -42.082 -9.366 1.00 48.00 97 PRO A N 1
ATOM 781 C CA . PRO A 1 97 ? 17.383 -41.419 -9.791 1.00 48.00 97 PRO A CA 1
ATOM 782 C C . PRO A 1 97 ? 16.953 -41.743 -11.236 1.00 48.00 97 PRO A C 1
ATOM 784 O O . PRO A 1 97 ? 17.766 -41.845 -12.155 1.00 48.00 97 PRO A O 1
ATOM 787 N N . HIS A 1 98 ? 15.633 -41.772 -11.457 1.00 44.72 98 HIS A N 1
ATOM 788 C CA . HIS A 1 98 ? 14.967 -42.060 -12.741 1.00 44.72 98 HIS A CA 1
ATOM 789 C C . HIS A 1 98 ? 15.106 -40.969 -13.840 1.00 44.72 98 HIS A C 1
ATOM 791 O O . HIS A 1 98 ? 14.736 -41.217 -14.985 1.00 44.72 98 HIS A O 1
ATOM 797 N N . SER A 1 99 ? 15.624 -39.763 -13.552 1.00 39.53 99 SER A N 1
ATOM 798 C CA . SER A 1 99 ? 15.846 -38.696 -14.555 1.00 39.53 99 SER A CA 1
ATOM 799 C C . SER A 1 99 ? 16.913 -37.689 -14.095 1.00 39.53 99 SER A C 1
ATOM 801 O O . SER A 1 99 ? 16.801 -37.113 -13.014 1.00 39.53 99 SER A O 1
ATOM 803 N N . ARG A 1 100 ? 17.942 -37.421 -14.919 1.00 48.66 100 ARG A N 1
ATOM 804 C CA . ARG A 1 100 ? 19.149 -36.659 -14.523 1.00 48.66 100 ARG A CA 1
ATOM 805 C C . ARG A 1 100 ? 19.242 -35.279 -15.201 1.00 48.66 100 ARG A C 1
ATOM 807 O O . ARG A 1 100 ? 19.243 -35.194 -16.423 1.00 48.66 100 ARG A O 1
ATOM 814 N N . MET A 1 101 ? 19.420 -34.205 -14.417 1.00 40.16 101 MET A N 1
ATOM 815 C CA . MET A 1 101 ? 19.907 -32.891 -14.881 1.00 40.16 101 MET A CA 1
ATOM 816 C C . MET A 1 101 ? 20.988 -32.394 -13.906 1.00 40.16 101 MET A C 1
ATOM 818 O O . MET A 1 101 ? 20.678 -31.973 -12.797 1.00 40.16 101 MET A O 1
ATOM 822 N N . LEU A 1 102 ? 22.262 -32.484 -14.299 1.00 45.66 102 LEU A N 1
ATOM 823 C CA . LEU A 1 102 ? 23.415 -32.028 -13.509 1.00 45.66 102 LEU A CA 1
ATOM 824 C C . LEU A 1 102 ? 23.932 -30.687 -14.048 1.00 45.66 102 LEU A C 1
ATOM 826 O O . LEU A 1 102 ? 24.081 -30.534 -15.260 1.00 45.66 102 LEU A O 1
ATOM 830 N N . ARG A 1 103 ? 24.256 -29.735 -13.166 1.00 45.66 103 ARG A N 1
ATOM 831 C CA . ARG A 1 103 ? 25.035 -28.531 -13.500 1.00 45.66 103 ARG A CA 1
ATOM 832 C C . ARG A 1 103 ? 26.245 -28.461 -12.570 1.00 45.66 103 ARG A C 1
ATOM 834 O O . ARG A 1 103 ? 26.076 -28.272 -11.376 1.00 45.66 103 ARG A O 1
ATOM 841 N N . ASN A 1 104 ? 27.445 -28.595 -13.130 1.00 44.72 104 ASN A N 1
ATOM 842 C CA . ASN A 1 104 ? 28.709 -28.399 -12.418 1.00 44.72 104 ASN A CA 1
ATOM 843 C C . ASN A 1 104 ? 29.340 -27.077 -12.883 1.00 44.72 104 ASN A C 1
ATOM 845 O O . ASN A 1 104 ? 29.547 -26.900 -14.084 1.00 44.72 104 ASN A O 1
ATOM 849 N N . LEU A 1 105 ? 29.681 -26.177 -11.958 1.00 42.16 105 LEU A N 1
ATOM 850 C CA . LEU A 1 105 ? 30.627 -25.081 -12.195 1.00 42.16 105 LEU A CA 1
ATOM 851 C C . LEU A 1 105 ? 31.906 -25.385 -11.408 1.00 42.16 105 LEU A C 1
ATOM 853 O O . LEU A 1 105 ? 32.036 -25.035 -10.245 1.00 42.16 105 LEU A O 1
ATOM 857 N N . THR A 1 106 ? 32.868 -26.057 -12.040 1.00 42.56 106 THR A N 1
ATOM 858 C CA . THR A 1 106 ? 34.221 -26.218 -11.485 1.00 42.56 106 THR A CA 1
ATOM 859 C C . THR A 1 106 ? 35.207 -25.381 -12.282 1.00 42.56 106 THR A C 1
ATOM 861 O O . THR A 1 106 ? 35.349 -25.562 -13.492 1.00 42.56 106 THR A O 1
ATOM 864 N N . ARG A 1 107 ? 35.936 -24.497 -11.595 1.00 42.19 107 ARG A N 1
ATOM 865 C CA . ARG A 1 107 ? 37.069 -23.753 -12.152 1.00 42.19 107 ARG A CA 1
ATOM 866 C C . ARG A 1 107 ? 38.386 -24.361 -11.662 1.00 42.19 107 ARG A C 1
ATOM 868 O O . ARG A 1 107 ? 39.096 -23.730 -10.895 1.00 42.19 107 ARG A O 1
ATOM 875 N N . THR A 1 108 ? 38.737 -25.560 -12.129 1.00 38.22 108 THR A N 1
ATOM 876 C CA . THR A 1 108 ? 40.121 -26.074 -12.077 1.00 38.22 108 THR A CA 1
ATOM 877 C C . THR A 1 108 ? 40.436 -26.988 -13.265 1.00 38.22 108 THR A C 1
ATOM 879 O O . THR A 1 108 ? 39.579 -27.658 -13.834 1.00 38.22 108 THR A O 1
ATOM 882 N N . ASN A 1 109 ? 41.696 -26.911 -13.695 1.00 45.00 109 ASN A N 1
ATOM 883 C CA . ASN A 1 109 ? 42.225 -27.390 -14.968 1.00 45.00 109 ASN A CA 1
ATOM 884 C C . ASN A 1 109 ? 42.162 -28.918 -15.169 1.00 45.00 109 ASN A C 1
ATOM 886 O O . ASN A 1 109 ? 42.468 -29.685 -14.264 1.00 45.00 109 ASN A O 1
ATOM 890 N N . LYS A 1 110 ? 41.934 -29.309 -16.436 1.00 47.31 110 LYS A N 1
ATOM 891 C CA . LYS A 1 110 ? 42.084 -30.654 -17.036 1.00 47.31 110 LYS A CA 1
ATOM 892 C C . LYS A 1 110 ? 41.071 -31.730 -16.605 1.00 47.31 110 LYS A C 1
ATOM 894 O O . LYS A 1 110 ? 41.432 -32.747 -16.029 1.00 47.31 110 LYS A O 1
ATOM 899 N N . ILE A 1 111 ? 39.847 -31.608 -17.117 1.00 42.62 111 ILE A N 1
ATOM 900 C CA . ILE A 1 111 ? 39.071 -32.765 -17.596 1.00 42.62 111 ILE A CA 1
ATOM 901 C C . ILE A 1 111 ? 38.662 -32.447 -19.039 1.00 42.62 111 ILE A C 1
ATOM 903 O O . ILE A 1 111 ? 37.870 -31.542 -19.291 1.00 42.62 111 ILE A O 1
ATOM 907 N N . ARG A 1 112 ? 39.283 -33.125 -20.012 1.00 51.94 112 ARG A N 1
ATOM 908 C CA . ARG A 1 112 ? 38.853 -33.084 -21.417 1.00 51.94 112 ARG A CA 1
ATOM 909 C C . ARG A 1 112 ? 37.717 -34.095 -21.582 1.00 51.94 112 ARG A C 1
ATOM 911 O O . ARG A 1 112 ? 37.847 -35.214 -21.107 1.00 51.94 112 ARG A O 1
ATOM 918 N N . HIS A 1 113 ? 36.675 -33.683 -22.303 1.00 48.00 113 HIS A N 1
ATOM 919 C CA . HIS A 1 113 ? 35.477 -34.448 -22.677 1.00 48.00 113 HIS A CA 1
ATOM 920 C C . HIS A 1 113 ? 34.397 -34.611 -21.598 1.00 48.00 113 HIS A C 1
ATOM 922 O O . HIS A 1 113 ? 34.211 -35.684 -21.046 1.00 48.00 113 HIS A O 1
ATOM 928 N N . LEU A 1 114 ? 33.660 -33.520 -21.354 1.00 45.25 114 LEU A N 1
ATOM 929 C CA . LEU A 1 114 ? 32.185 -33.419 -21.414 1.00 45.25 114 LEU A CA 1
ATOM 930 C C . LEU A 1 114 ? 31.789 -31.936 -21.207 1.00 45.25 114 LEU A C 1
ATOM 932 O O . LEU A 1 114 ? 30.989 -31.585 -20.349 1.00 45.25 114 LEU A O 1
ATOM 936 N N . ASN A 1 115 ? 32.382 -31.034 -22.000 1.00 43.88 115 ASN A N 1
ATOM 937 C CA . ASN A 1 115 ? 32.050 -29.603 -22.000 1.00 43.88 115 ASN A CA 1
ATOM 938 C C . ASN A 1 115 ? 30.873 -29.315 -22.942 1.00 43.88 115 ASN A C 1
ATOM 940 O O . ASN A 1 115 ? 30.976 -28.483 -23.838 1.00 43.88 115 ASN A O 1
ATOM 944 N N . HIS A 1 116 ? 29.736 -29.972 -22.726 1.00 50.41 116 HIS A N 1
ATOM 945 C CA . HIS A 1 116 ? 28.484 -29.268 -22.969 1.00 50.41 116 HIS A CA 1
ATOM 946 C C . HIS A 1 116 ? 28.210 -28.483 -21.692 1.00 50.41 116 HIS A C 1
ATOM 948 O O . HIS A 1 116 ? 27.462 -28.925 -20.821 1.00 50.41 116 HIS A O 1
ATOM 954 N N . SER A 1 117 ? 28.856 -27.316 -21.554 1.00 54.06 117 SER A N 1
ATOM 955 C CA . SER A 1 117 ? 28.253 -26.291 -20.714 1.00 54.06 117 SER A CA 1
ATOM 956 C C . SER A 1 117 ? 26.838 -26.142 -21.257 1.00 54.06 117 SER A C 1
ATOM 958 O O . SER A 1 117 ? 26.637 -25.909 -22.452 1.00 54.06 117 SER A O 1
ATOM 960 N N . VAL A 1 118 ? 25.843 -26.425 -20.422 1.00 57.41 118 VAL A N 1
ATOM 961 C CA . VAL A 1 118 ? 24.449 -26.196 -20.784 1.00 57.41 118 VAL A CA 1
ATOM 962 C C . VAL A 1 118 ? 24.317 -24.681 -20.881 1.00 57.41 118 VAL A C 1
ATOM 964 O O . VAL A 1 118 ? 24.014 -24.017 -19.891 1.00 57.41 118 VAL A O 1
ATOM 967 N N . SER A 1 119 ? 24.670 -24.124 -22.042 1.00 72.25 119 SER A N 1
ATOM 968 C CA . SER A 1 119 ? 24.520 -22.705 -22.320 1.00 72.25 119 SER A CA 1
ATOM 969 C C . SER A 1 119 ? 23.044 -22.369 -22.138 1.00 72.25 119 SER A C 1
ATOM 971 O O . SER A 1 119 ? 22.175 -23.175 -22.494 1.00 72.25 119 SER A O 1
ATOM 973 N N . MET A 1 120 ? 22.738 -21.177 -21.615 1.00 78.31 120 MET A N 1
ATOM 974 C CA . MET A 1 120 ? 21.356 -20.677 -21.613 1.00 78.31 120 MET A CA 1
ATOM 975 C C . MET A 1 120 ? 20.745 -20.699 -23.021 1.00 78.31 120 MET A C 1
ATOM 977 O O . MET A 1 120 ? 19.527 -20.776 -23.153 1.00 78.31 120 MET A O 1
ATOM 981 N N . ASP A 1 121 ? 21.582 -20.747 -24.060 1.00 81.31 121 ASP A N 1
ATOM 982 C CA . ASP A 1 121 ? 21.176 -20.899 -25.454 1.00 81.31 121 ASP A CA 1
ATOM 983 C C . ASP A 1 121 ? 20.453 -22.224 -25.763 1.00 81.31 121 ASP A C 1
ATOM 985 O O . ASP A 1 121 ? 19.769 -22.322 -26.777 1.00 81.31 121 ASP A O 1
ATOM 989 N N . CYS A 1 122 ? 20.535 -23.239 -24.901 1.00 89.06 122 CYS A N 1
ATOM 990 C CA . CYS A 1 122 ? 19.797 -24.499 -25.072 1.00 89.06 122 CYS A CA 1
ATOM 991 C C . CYS A 1 122 ? 18.496 -24.557 -24.254 1.00 89.06 122 CYS A C 1
ATOM 993 O O . CYS A 1 122 ? 17.720 -25.498 -24.401 1.00 89.06 122 CYS A O 1
ATOM 995 N N . CYS A 1 123 ? 18.253 -23.591 -23.363 1.00 92.62 123 CYS A N 1
ATOM 996 C CA . CYS A 1 123 ? 17.053 -23.574 -22.531 1.00 92.62 123 CYS A CA 1
ATOM 997 C C . CYS A 1 123 ? 15.856 -23.096 -23.369 1.00 92.62 123 CYS A C 1
ATOM 999 O O . CYS A 1 123 ? 15.989 -22.042 -23.987 1.00 92.62 123 CYS A O 1
ATOM 1001 N N . PRO A 1 124 ? 14.710 -23.803 -23.411 1.00 95.25 124 PRO A N 1
ATOM 1002 C CA . PRO A 1 124 ? 13.520 -23.331 -24.125 1.00 95.25 124 PRO A CA 1
ATOM 1003 C C . PRO A 1 124 ? 13.051 -21.953 -23.638 1.00 95.25 124 PRO A C 1
ATOM 1005 O O . PRO A 1 124 ? 13.212 -21.621 -22.455 1.00 95.25 124 PRO A O 1
ATOM 1008 N N . ASP A 1 125 ? 12.472 -21.160 -24.542 1.00 95.56 125 ASP A N 1
ATOM 1009 C CA . ASP A 1 125 ? 12.077 -19.771 -24.273 1.00 95.56 125 ASP A CA 1
ATOM 1010 C C . ASP A 1 125 ? 11.026 -19.684 -23.159 1.00 95.56 125 ASP A C 1
ATOM 1012 O O . ASP A 1 125 ? 11.080 -18.778 -22.332 1.00 95.56 125 ASP A O 1
ATOM 1016 N N . GLU A 1 126 ? 10.127 -20.664 -23.066 1.00 95.56 126 GLU A N 1
ATOM 1017 C CA . GLU A 1 126 ? 9.079 -20.742 -22.046 1.00 95.56 126 GLU A CA 1
ATOM 1018 C C . GLU A 1 126 ? 9.674 -20.920 -20.645 1.00 95.56 126 GLU A C 1
ATOM 1020 O O . GLU A 1 126 ? 9.211 -20.320 -19.673 1.00 95.56 126 GLU A O 1
ATOM 1025 N N . ILE A 1 127 ? 10.736 -21.722 -20.538 1.00 96.19 127 ILE A N 1
ATOM 1026 C CA . ILE A 1 127 ? 11.432 -21.957 -19.272 1.00 96.19 127 ILE A CA 1
ATOM 1027 C C . ILE A 1 127 ? 12.227 -20.715 -18.871 1.00 96.19 127 ILE A C 1
ATOM 1029 O O . ILE A 1 127 ? 12.201 -20.329 -17.703 1.00 96.19 127 ILE A O 1
ATOM 1033 N N . LEU A 1 128 ? 12.891 -20.055 -19.827 1.00 96.25 128 LEU A N 1
ATOM 1034 C CA . LEU A 1 128 ? 13.578 -18.786 -19.579 1.00 96.25 128 LEU A CA 1
ATOM 1035 C C . LEU A 1 128 ? 12.589 -17.697 -19.150 1.00 96.25 128 LEU A C 1
ATOM 1037 O O . LEU A 1 128 ? 12.836 -17.014 -18.161 1.00 96.25 128 LEU A O 1
ATOM 1041 N N . LEU A 1 129 ? 11.440 -17.586 -19.818 1.00 96.31 129 LEU A N 1
ATOM 1042 C CA . LEU A 1 129 ? 10.384 -16.648 -19.449 1.00 96.31 129 LEU A CA 1
ATOM 1043 C C . LEU A 1 129 ? 9.849 -16.926 -18.041 1.00 96.31 129 LEU A C 1
ATOM 1045 O O . LEU A 1 129 ? 9.668 -15.984 -17.271 1.00 96.31 129 LEU A O 1
ATOM 1049 N N . ALA A 1 130 ? 9.635 -18.191 -17.669 1.00 96.50 130 ALA A N 1
ATOM 1050 C CA . ALA A 1 130 ? 9.216 -18.557 -16.316 1.00 96.50 130 ALA A CA 1
ATOM 1051 C C . ALA A 1 130 ? 10.273 -18.177 -15.264 1.00 96.50 130 ALA A C 1
ATOM 1053 O O . ALA A 1 130 ? 9.928 -17.626 -14.220 1.00 96.50 130 ALA A O 1
ATOM 1054 N N . ILE A 1 131 ? 11.560 -18.409 -15.552 1.00 96.25 131 ILE A N 1
ATOM 1055 C CA . ILE A 1 131 ? 12.671 -17.987 -14.685 1.00 96.25 131 ILE A CA 1
ATOM 1056 C C . ILE A 1 131 ? 12.681 -16.463 -14.542 1.00 96.25 131 ILE A C 1
ATOM 1058 O O . ILE A 1 131 ? 12.715 -15.958 -13.424 1.00 96.25 131 ILE A O 1
ATOM 1062 N N . PHE A 1 132 ? 12.597 -15.720 -15.646 1.00 97.00 132 PHE A N 1
ATOM 1063 C CA . PHE A 1 132 ? 12.611 -14.255 -15.621 1.00 97.00 132 PHE A CA 1
ATOM 1064 C C . PHE A 1 132 ? 11.375 -13.681 -14.926 1.00 97.00 132 PHE A C 1
ATOM 1066 O O . PHE A 1 132 ? 11.489 -12.699 -14.205 1.00 97.00 132 PHE A O 1
ATOM 1073 N N . SER A 1 133 ? 10.211 -14.321 -15.065 1.00 95.88 133 SER A N 1
ATOM 1074 C CA . SER A 1 133 ? 8.979 -13.923 -14.367 1.00 95.88 133 SER A CA 1
ATOM 1075 C C . SER A 1 133 ? 9.112 -14.010 -12.846 1.00 95.88 133 SER A C 1
ATOM 1077 O O . SER A 1 133 ? 8.488 -13.219 -12.140 1.00 95.88 133 SER A O 1
ATOM 1079 N N . LEU A 1 134 ? 9.897 -14.976 -12.358 1.00 95.31 134 LEU A N 1
ATOM 1080 C CA . LEU A 1 134 ? 10.204 -15.156 -10.939 1.00 95.31 134 LEU A CA 1
ATOM 1081 C C . LEU A 1 134 ? 11.371 -14.278 -10.477 1.00 95.31 134 LEU A C 1
ATOM 1083 O O . LEU A 1 134 ? 11.402 -13.901 -9.315 1.00 95.31 134 LEU A O 1
ATOM 1087 N N . ALA A 1 135 ? 12.326 -13.977 -11.359 1.00 95.81 135 ALA A N 1
ATOM 1088 C CA . ALA A 1 135 ? 13.510 -13.189 -11.024 1.00 95.81 135 ALA A CA 1
ATOM 1089 C C . ALA A 1 135 ? 13.247 -11.671 -11.060 1.00 95.81 135 ALA A C 1
ATOM 1091 O O . ALA A 1 135 ? 13.805 -10.934 -10.259 1.00 95.81 135 ALA A O 1
ATOM 1092 N N . CYS A 1 136 ? 12.374 -11.192 -11.953 1.00 96.81 136 CYS A N 1
ATOM 1093 C CA . CYS A 1 136 ? 12.004 -9.776 -12.084 1.00 96.81 136 CYS A CA 1
ATOM 1094 C C . CYS A 1 136 ? 10.933 -9.347 -11.062 1.00 96.81 136 CYS A C 1
ATOM 1096 O O . CYS A 1 136 ? 9.925 -8.742 -11.428 1.00 96.81 136 CYS A O 1
ATOM 1098 N N . VAL A 1 137 ? 11.143 -9.690 -9.790 1.00 95.25 137 VAL A N 1
ATOM 1099 C CA . VAL A 1 137 ? 10.317 -9.274 -8.638 1.00 95.25 137 VAL A CA 1
ATOM 1100 C C . VAL A 1 137 ? 11.102 -8.355 -7.696 1.00 95.25 137 VAL A C 1
ATOM 1102 O O . VAL A 1 137 ? 10.891 -8.350 -6.491 1.00 95.25 137 VAL A O 1
ATOM 1105 N N . ASP A 1 138 ? 12.037 -7.593 -8.253 1.00 95.62 138 ASP A N 1
ATOM 1106 C CA . ASP A 1 138 ? 12.904 -6.659 -7.542 1.00 95.62 138 ASP A CA 1
ATOM 1107 C C . ASP A 1 138 ? 12.575 -5.199 -7.905 1.00 95.62 138 ASP A C 1
ATOM 1109 O O . ASP A 1 138 ? 11.489 -4.886 -8.394 1.00 95.62 138 ASP A O 1
ATOM 1113 N N . ASP A 1 139 ? 13.518 -4.289 -7.669 1.00 96.06 139 ASP A N 1
ATOM 1114 C CA . ASP A 1 139 ? 13.432 -2.861 -7.989 1.00 96.06 139 ASP A CA 1
ATOM 1115 C C . ASP A 1 139 ? 13.604 -2.534 -9.491 1.00 96.06 139 ASP A C 1
ATOM 1117 O O . ASP A 1 139 ? 13.665 -1.360 -9.870 1.00 96.06 139 ASP A O 1
ATOM 1121 N N . GLY A 1 140 ? 13.658 -3.552 -10.358 1.00 96.44 140 GLY A N 1
ATOM 1122 C CA . GLY A 1 140 ? 13.877 -3.439 -11.800 1.00 96.44 140 GLY A CA 1
ATOM 1123 C C . GLY A 1 140 ? 15.329 -3.679 -12.223 1.00 96.44 140 GLY A C 1
ATOM 1124 O O . GLY A 1 140 ? 15.629 -3.710 -13.426 1.00 96.44 140 GLY A O 1
ATOM 1125 N N . THR A 1 141 ? 16.248 -3.871 -11.271 1.00 96.44 141 THR A N 1
ATOM 1126 C CA . THR A 1 141 ? 17.666 -4.124 -11.557 1.00 96.44 141 THR A CA 1
ATOM 1127 C C . THR A 1 141 ? 17.881 -5.430 -12.322 1.00 96.44 141 THR A C 1
ATOM 1129 O O . THR A 1 141 ? 18.597 -5.418 -13.329 1.00 96.44 141 THR A O 1
ATOM 1132 N N . THR A 1 142 ? 17.201 -6.523 -11.961 1.00 97.00 142 THR A N 1
ATOM 1133 C CA . THR A 1 142 ? 17.279 -7.798 -12.696 1.00 97.00 142 THR A CA 1
ATOM 1134 C C . THR A 1 142 ? 16.751 -7.658 -14.119 1.00 97.00 142 THR A C 1
ATOM 1136 O O . THR A 1 142 ? 17.400 -8.101 -15.068 1.00 97.00 142 THR A O 1
ATOM 1139 N N . GLY A 1 143 ? 15.610 -6.988 -14.315 1.00 96.31 143 GLY A N 1
ATOM 1140 C CA . GLY A 1 143 ? 15.048 -6.756 -15.653 1.00 96.31 143 GLY A CA 1
ATOM 1141 C C . GLY A 1 143 ? 15.995 -5.968 -16.569 1.00 96.31 143 GLY A C 1
ATOM 1142 O O . GLY A 1 143 ? 16.154 -6.284 -17.760 1.00 96.31 143 GLY A O 1
ATOM 1143 N N . ARG A 1 144 ? 16.690 -4.973 -16.004 1.00 96.00 144 ARG A N 1
ATOM 1144 C CA . ARG A 1 144 ? 17.743 -4.219 -16.695 1.00 96.00 144 ARG A CA 1
ATOM 1145 C C . ARG A 1 144 ? 18.953 -5.095 -17.014 1.00 96.00 144 ARG A C 1
ATOM 1147 O O . ARG A 1 144 ? 19.421 -5.056 -18.149 1.00 96.00 144 ARG A O 1
ATOM 1154 N N . ALA A 1 145 ? 19.436 -5.888 -16.059 1.00 97.25 145 ALA A N 1
ATOM 1155 C CA . ALA A 1 145 ? 20.583 -6.772 -16.256 1.00 97.25 145 ALA A CA 1
ATOM 1156 C C . ALA A 1 145 ? 20.317 -7.799 -17.366 1.00 97.25 145 ALA A C 1
ATOM 1158 O O . ALA A 1 145 ? 21.110 -7.908 -18.300 1.00 97.25 145 ALA A O 1
ATOM 1159 N N . LEU A 1 146 ? 19.157 -8.466 -17.336 1.00 95.75 146 LEU A N 1
ATOM 1160 C CA . LEU A 1 146 ? 18.728 -9.417 -18.368 1.00 95.75 146 LEU A CA 1
ATOM 1161 C C . LEU A 1 146 ? 18.690 -8.779 -19.761 1.00 95.75 146 LEU A C 1
ATOM 1163 O O . LEU A 1 146 ? 19.127 -9.385 -20.741 1.00 95.75 146 LEU A O 1
ATOM 1167 N N . SER A 1 147 ? 18.250 -7.523 -19.853 1.00 95.19 147 SER A N 1
ATOM 1168 C CA . SER A 1 147 ? 18.217 -6.785 -21.120 1.00 95.19 147 SER A CA 1
ATOM 1169 C C . SER A 1 147 ? 19.595 -6.560 -21.751 1.00 95.19 147 SER A C 1
ATOM 1171 O O . SER A 1 147 ? 19.645 -6.262 -22.945 1.00 95.19 147 SER A O 1
ATOM 1173 N N . CYS A 1 148 ? 20.679 -6.699 -20.982 1.00 95.94 148 CYS A N 1
ATOM 1174 C CA . CYS A 1 148 ? 22.060 -6.506 -21.424 1.00 95.94 148 CYS A CA 1
ATOM 1175 C C . CYS A 1 148 ? 22.812 -7.820 -21.709 1.00 95.94 148 CYS A C 1
ATOM 1177 O O . CYS A 1 148 ? 23.932 -7.760 -22.207 1.00 95.94 148 CYS A O 1
ATOM 1179 N N . VAL A 1 149 ? 22.239 -8.995 -21.406 1.00 95.00 149 VAL A N 1
ATOM 1180 C CA . VAL A 1 149 ? 22.952 -10.287 -21.510 1.00 95.00 149 VAL A CA 1
ATOM 1181 C C . VAL A 1 149 ? 23.152 -10.726 -22.963 1.00 95.00 149 VAL A C 1
ATOM 1183 O O . VAL A 1 149 ? 24.270 -10.982 -23.397 1.00 95.00 149 VAL A O 1
ATOM 1186 N N . SER A 1 150 ? 22.064 -10.861 -23.722 1.00 94.56 150 SER A N 1
ATOM 1187 C CA . SER A 1 150 ? 22.089 -11.262 -25.134 1.00 94.56 150 SER A CA 1
ATOM 1188 C C . SER A 1 150 ? 20.809 -10.812 -25.835 1.00 94.56 150 SER A C 1
ATOM 1190 O O . SER A 1 150 ? 19.812 -10.514 -25.177 1.00 94.56 150 SER A O 1
ATOM 1192 N N . ARG A 1 151 ? 20.789 -10.803 -27.177 1.00 93.50 151 ARG A N 1
ATOM 1193 C CA . ARG A 1 151 ? 19.573 -10.458 -27.944 1.00 93.50 151 ARG A CA 1
ATOM 1194 C C . ARG A 1 151 ? 18.395 -11.376 -27.606 1.00 93.50 151 ARG A C 1
ATOM 1196 O O . ARG A 1 151 ? 17.270 -10.904 -27.473 1.00 93.50 151 ARG A O 1
ATOM 1203 N N . ARG A 1 152 ? 18.660 -12.675 -27.423 1.00 94.19 152 ARG A N 1
ATOM 1204 C CA . ARG A 1 152 ? 17.635 -13.660 -27.060 1.00 94.19 152 ARG A CA 1
ATOM 1205 C C . ARG A 1 152 ? 17.088 -13.406 -25.657 1.00 94.19 152 ARG A C 1
ATOM 1207 O O . ARG A 1 152 ? 15.877 -13.321 -25.494 1.00 94.19 152 ARG A O 1
ATOM 1214 N N . VAL A 1 153 ? 17.957 -13.216 -24.661 1.00 95.31 153 VAL A N 1
ATOM 1215 C CA . VAL A 1 153 ? 17.528 -12.918 -23.281 1.00 95.31 153 VAL A CA 1
ATOM 1216 C C . VAL A 1 153 ? 16.774 -11.588 -23.221 1.00 95.31 153 VAL A C 1
ATOM 1218 O O . VAL A 1 153 ? 15.736 -11.504 -22.569 1.00 95.31 153 VAL A O 1
ATOM 1221 N N . HIS A 1 154 ? 17.234 -10.567 -23.947 1.00 94.69 154 HIS A N 1
ATOM 1222 C CA . HIS A 1 154 ? 16.539 -9.287 -24.066 1.00 94.69 154 HIS A CA 1
ATOM 1223 C C . HIS A 1 154 ? 15.108 -9.446 -24.594 1.00 94.69 154 HIS A C 1
ATOM 1225 O O . HIS A 1 154 ? 14.187 -8.823 -24.063 1.00 94.69 154 HIS A O 1
ATOM 1231 N N . TYR A 1 155 ? 14.931 -10.263 -25.637 1.00 94.50 155 TYR A N 1
ATOM 1232 C CA . TYR A 1 155 ? 13.631 -10.528 -26.247 1.00 94.50 155 TYR A CA 1
ATOM 1233 C C . TYR A 1 155 ? 12.710 -11.304 -25.299 1.00 94.50 155 TYR A C 1
ATOM 1235 O O . TYR A 1 155 ? 11.602 -10.856 -25.019 1.00 94.50 155 TYR A O 1
ATOM 1243 N N . ILE A 1 156 ? 13.193 -12.412 -24.729 1.00 95.62 156 ILE A N 1
ATOM 1244 C CA . ILE A 1 156 ? 12.396 -13.263 -23.832 1.00 95.62 156 ILE A CA 1
ATOM 1245 C C . ILE A 1 156 ? 12.028 -12.524 -22.539 1.00 95.62 156 ILE A C 1
ATOM 1247 O O . ILE A 1 156 ? 10.921 -12.678 -22.038 1.00 95.62 156 ILE A O 1
ATOM 1251 N N . SER A 1 157 ? 12.923 -11.695 -21.994 1.00 96.19 157 SER A N 1
ATOM 1252 C CA . SER A 1 157 ? 12.644 -10.907 -20.782 1.00 96.19 157 SER A CA 1
ATOM 1253 C C . SER A 1 157 ? 11.771 -9.675 -21.036 1.00 96.19 157 SER A C 1
ATOM 1255 O O . SER A 1 157 ? 11.275 -9.080 -20.080 1.00 96.19 157 SER A O 1
ATOM 1257 N N . ALA A 1 158 ? 11.545 -9.275 -22.295 1.00 94.75 158 ALA A N 1
ATOM 1258 C CA . ALA A 1 158 ? 10.805 -8.059 -22.627 1.00 94.75 158 ALA A CA 1
ATOM 1259 C C . ALA A 1 158 ? 9.418 -7.942 -21.957 1.00 94.75 158 ALA A C 1
ATOM 1261 O O . ALA A 1 158 ? 9.113 -6.844 -21.486 1.00 94.75 158 ALA A O 1
ATOM 1262 N N . PRO A 1 159 ? 8.610 -9.016 -21.831 1.00 94.94 159 PRO A N 1
ATOM 1263 C CA . PRO A 1 159 ? 7.302 -8.946 -21.179 1.00 94.94 159 PRO A CA 1
ATOM 1264 C C . PRO A 1 159 ? 7.354 -8.751 -19.656 1.00 94.94 159 PRO A C 1
ATOM 1266 O O . PRO A 1 159 ? 6.355 -8.332 -19.078 1.00 94.94 159 PRO A O 1
ATOM 1269 N N . VAL A 1 160 ? 8.477 -9.075 -19.003 1.00 96.50 160 VAL A N 1
ATOM 1270 C CA . VAL A 1 160 ? 8.580 -9.145 -17.530 1.00 96.50 160 VAL A CA 1
ATOM 1271 C C . VAL A 1 160 ? 9.595 -8.176 -16.928 1.00 96.50 160 VAL A C 1
ATOM 1273 O O . VAL A 1 160 ? 9.520 -7.874 -15.744 1.00 96.50 160 VAL A O 1
ATOM 1276 N N . LYS A 1 161 ? 10.507 -7.618 -17.729 1.00 95.94 161 LYS A N 1
ATOM 1277 C CA . LYS A 1 161 ? 11.590 -6.747 -17.242 1.00 95.94 161 LYS A CA 1
ATOM 1278 C C . LYS A 1 161 ? 11.147 -5.412 -16.633 1.00 95.94 161 LYS A C 1
ATOM 1280 O O . LYS A 1 161 ? 11.962 -4.756 -15.998 1.00 95.94 161 LYS A O 1
ATOM 1285 N N . TYR A 1 162 ? 9.901 -4.999 -16.866 1.00 97.00 162 TYR A N 1
ATOM 1286 C CA . TYR A 1 162 ? 9.299 -3.790 -16.285 1.00 97.00 162 TYR A CA 1
ATOM 1287 C C . TYR A 1 162 ? 8.219 -4.102 -15.252 1.00 97.00 162 TYR A C 1
ATOM 1289 O O . TYR A 1 162 ? 7.547 -3.186 -14.790 1.00 97.00 162 TYR A O 1
ATOM 1297 N N . ARG A 1 163 ? 8.019 -5.382 -14.917 1.00 96.81 163 ARG A N 1
ATOM 1298 C CA . ARG A 1 163 ? 6.893 -5.823 -14.095 1.00 96.81 163 ARG A CA 1
ATOM 1299 C C . ARG A 1 163 ? 6.891 -5.158 -12.721 1.00 96.81 163 ARG A C 1
ATOM 1301 O O . ARG A 1 163 ? 5.845 -4.663 -12.306 1.00 96.81 163 ARG A O 1
ATOM 1308 N N . SER A 1 164 ? 8.053 -5.123 -12.078 1.00 97.94 164 SER A N 1
ATOM 1309 C CA . SER A 1 164 ? 8.292 -4.449 -10.805 1.00 97.94 164 SER A CA 1
ATOM 1310 C C . SER A 1 164 ? 9.359 -3.379 -10.995 1.00 97.94 164 SER A C 1
ATOM 1312 O O . SER A 1 164 ? 10.405 -3.649 -11.583 1.00 97.94 164 SER A O 1
ATOM 1314 N N . LEU A 1 165 ? 9.070 -2.155 -10.558 1.00 98.00 165 LEU A N 1
ATOM 1315 C CA . LEU A 1 165 ? 9.968 -1.011 -10.677 1.00 98.00 165 LEU A CA 1
ATOM 1316 C C . LEU A 1 165 ? 9.943 -0.182 -9.398 1.00 98.00 165 LEU A C 1
ATOM 1318 O O . LEU A 1 165 ? 8.873 0.082 -8.847 1.00 98.00 165 LEU A O 1
ATOM 1322 N N . ALA A 1 166 ? 11.112 0.304 -8.989 1.00 97.94 166 ALA A N 1
ATOM 1323 C CA . ALA A 1 166 ? 11.222 1.365 -8.000 1.00 97.94 166 ALA A CA 1
ATOM 1324 C C . ALA A 1 166 ? 11.833 2.625 -8.630 1.00 97.94 166 ALA A C 1
ATOM 1326 O O . ALA A 1 166 ? 12.829 2.553 -9.348 1.00 97.94 166 ALA A O 1
ATOM 1327 N N . ALA A 1 167 ? 11.256 3.790 -8.340 1.00 97.56 167 ALA A N 1
ATOM 1328 C CA . ALA A 1 167 ? 11.797 5.087 -8.736 1.00 97.56 167 ALA A CA 1
ATOM 1329 C C . ALA A 1 167 ? 11.962 5.985 -7.505 1.00 97.56 167 ALA A C 1
ATOM 1331 O O . ALA A 1 167 ? 11.011 6.239 -6.767 1.00 97.56 167 ALA A O 1
ATOM 1332 N N . ARG A 1 168 ? 13.186 6.463 -7.274 1.00 96.31 168 ARG A N 1
ATOM 1333 C CA . ARG A 1 168 ? 13.568 7.216 -6.075 1.00 96.31 168 ARG A CA 1
ATOM 1334 C C . ARG A 1 168 ? 14.042 8.624 -6.441 1.00 96.31 168 ARG A C 1
ATOM 1336 O O . ARG A 1 168 ? 15.058 8.802 -7.115 1.00 96.31 168 ARG A O 1
ATOM 1343 N N . GLY A 1 169 ? 13.310 9.627 -5.974 1.00 95.75 169 GLY A N 1
ATOM 1344 C CA . GLY A 1 169 ? 13.502 11.042 -6.268 1.00 95.75 169 GLY A CA 1
ATOM 1345 C C . GLY A 1 169 ? 12.936 11.465 -7.628 1.00 95.75 169 GLY A C 1
ATOM 1346 O O . GLY A 1 169 ? 12.770 10.664 -8.550 1.00 95.75 169 GLY A O 1
ATOM 1347 N N . ALA A 1 170 ? 12.682 12.767 -7.773 1.00 95.94 170 ALA A N 1
ATOM 1348 C CA . ALA A 1 170 ? 12.074 13.347 -8.972 1.00 95.94 170 ALA A CA 1
ATOM 1349 C C . ALA A 1 170 ? 12.857 13.047 -10.263 1.00 95.94 170 ALA A C 1
ATOM 1351 O O . ALA A 1 170 ? 12.262 12.772 -11.302 1.00 95.94 170 ALA A O 1
ATOM 1352 N N . ALA A 1 171 ? 14.193 13.046 -10.200 1.00 96.00 171 ALA A N 1
ATOM 1353 C CA . ALA A 1 171 ? 15.042 12.764 -11.356 1.00 96.00 171 ALA A CA 1
ATOM 1354 C C . ALA A 1 171 ? 14.833 11.343 -11.909 1.00 96.00 171 ALA A C 1
ATOM 1356 O O . ALA A 1 171 ? 14.710 11.177 -13.122 1.00 96.00 171 ALA A O 1
ATOM 1357 N N . GLN A 1 172 ? 14.746 10.326 -11.041 1.00 96.44 172 GLN A N 1
ATOM 1358 C CA . GLN A 1 172 ? 14.483 8.953 -11.481 1.00 96.44 172 GLN A CA 1
ATOM 1359 C C . GLN A 1 172 ? 13.051 8.779 -11.977 1.00 96.44 172 GLN A C 1
ATOM 1361 O O . GLN A 1 172 ? 12.853 8.102 -12.981 1.00 96.44 172 GLN A O 1
ATOM 1366 N N . ILE A 1 173 ? 12.073 9.411 -11.316 1.00 97.88 173 ILE A N 1
ATOM 1367 C CA . ILE A 1 173 ? 10.672 9.390 -11.759 1.00 97.88 173 ILE A CA 1
ATOM 1368 C C . ILE A 1 173 ? 10.577 9.967 -13.176 1.00 97.88 173 ILE A C 1
ATOM 1370 O O . ILE A 1 173 ? 10.065 9.301 -14.067 1.00 97.88 173 ILE A O 1
ATOM 1374 N N . ASN A 1 174 ? 11.156 11.145 -13.424 1.00 97.44 174 ASN A N 1
ATOM 1375 C CA . ASN A 1 174 ? 11.159 11.774 -14.747 1.00 97.44 174 ASN A CA 1
ATOM 1376 C C . ASN A 1 174 ? 11.905 10.945 -15.801 1.00 97.44 174 ASN A C 1
ATOM 1378 O O . ASN A 1 174 ? 11.412 10.790 -16.918 1.00 97.44 174 ASN A O 1
ATOM 1382 N N . ALA A 1 175 ? 13.071 10.387 -15.459 1.00 96.94 175 ALA A N 1
ATOM 1383 C CA . ALA A 1 175 ? 13.826 9.530 -16.372 1.00 96.94 175 ALA A CA 1
ATOM 1384 C C . ALA A 1 175 ? 13.043 8.259 -16.739 1.00 96.94 175 ALA A C 1
ATOM 1386 O O . ALA A 1 175 ? 13.016 7.866 -17.907 1.00 96.94 175 ALA A O 1
ATOM 1387 N N . LEU A 1 176 ? 12.368 7.643 -15.764 1.00 97.25 176 LEU A N 1
ATOM 1388 C CA . LEU A 1 176 ? 11.511 6.487 -15.996 1.00 97.25 176 LEU A CA 1
ATOM 1389 C C . LEU A 1 176 ? 10.300 6.858 -16.861 1.00 97.25 176 LEU A C 1
ATOM 1391 O O . LEU A 1 176 ? 10.010 6.148 -17.822 1.00 97.25 176 LEU A O 1
ATOM 1395 N N . THR A 1 177 ? 9.639 7.983 -16.576 1.00 97.44 177 THR A N 1
ATOM 1396 C CA . THR A 1 177 ? 8.532 8.512 -17.387 1.00 97.44 177 THR A CA 1
ATOM 1397 C C . THR A 1 177 ? 8.959 8.702 -18.839 1.00 97.44 177 THR A C 1
ATOM 1399 O O . THR A 1 177 ? 8.303 8.184 -19.739 1.00 97.44 177 THR A O 1
ATOM 1402 N N . ALA A 1 178 ? 10.088 9.375 -19.082 1.00 96.81 178 ALA A N 1
ATOM 1403 C CA . ALA A 1 178 ? 10.614 9.587 -20.429 1.00 96.81 178 ALA A CA 1
ATOM 1404 C C . ALA A 1 178 ? 10.930 8.259 -21.141 1.00 96.81 178 ALA A C 1
ATOM 1406 O O . ALA A 1 178 ? 10.579 8.079 -22.307 1.00 96.81 178 ALA A O 1
ATOM 1407 N N . HIS A 1 179 ? 11.535 7.302 -20.428 1.00 95.56 179 HIS A N 1
ATOM 1408 C CA . HIS A 1 179 ? 11.864 5.978 -20.966 1.00 95.56 179 HIS A CA 1
ATOM 1409 C C . HIS A 1 179 ? 10.622 5.158 -21.346 1.00 95.56 179 HIS A C 1
ATOM 1411 O O . HIS A 1 179 ? 10.617 4.485 -22.378 1.00 95.56 179 HIS A O 1
ATOM 1417 N N . LEU A 1 180 ? 9.563 5.204 -20.534 1.00 95.44 180 LEU A N 1
ATOM 1418 C CA . LEU A 1 180 ? 8.303 4.513 -20.821 1.00 95.44 180 LEU A CA 1
ATOM 1419 C C . LEU A 1 180 ? 7.520 5.204 -21.947 1.00 95.44 180 LEU A C 1
ATOM 1421 O O . LEU A 1 180 ? 7.014 4.521 -22.838 1.00 95.44 180 LEU A O 1
ATOM 1425 N N . ALA A 1 181 ? 7.480 6.539 -21.963 1.00 94.88 181 ALA A N 1
ATOM 1426 C CA . ALA A 1 181 ? 6.811 7.318 -23.005 1.00 94.88 181 ALA A CA 1
ATOM 1427 C C . ALA A 1 181 ? 7.419 7.063 -24.392 1.00 94.88 181 ALA A C 1
ATOM 1429 O O . ALA A 1 181 ? 6.687 6.799 -25.346 1.00 94.88 181 ALA A O 1
ATOM 1430 N N . ALA A 1 182 ? 8.754 7.027 -24.487 1.00 93.56 182 ALA A N 1
ATOM 1431 C CA . ALA A 1 182 ? 9.471 6.724 -25.727 1.00 93.56 182 ALA A CA 1
ATOM 1432 C C . ALA A 1 182 ? 9.147 5.331 -26.305 1.00 93.56 182 ALA A C 1
ATOM 1434 O O . ALA A 1 182 ? 9.437 5.064 -27.467 1.00 93.56 182 ALA A O 1
ATOM 1435 N N . ARG A 1 183 ? 8.558 4.433 -25.504 1.00 89.88 183 ARG A N 1
ATOM 1436 C CA . ARG A 1 183 ? 8.168 3.077 -25.915 1.00 89.88 183 ARG A CA 1
ATOM 1437 C C . ARG A 1 183 ? 6.673 2.888 -26.127 1.00 89.88 183 ARG A C 1
ATOM 1439 O O . ARG A 1 183 ? 6.295 1.962 -26.832 1.00 89.88 183 ARG A O 1
ATOM 1446 N N . GLY A 1 184 ? 5.839 3.714 -25.499 1.00 84.56 184 GLY A N 1
ATOM 1447 C CA . GLY A 1 184 ? 4.383 3.656 -25.643 1.00 84.56 184 GLY A CA 1
ATOM 1448 C C . GLY A 1 184 ? 3.840 4.455 -26.831 1.00 84.56 184 GLY A C 1
ATOM 1449 O O . GLY A 1 184 ? 2.733 4.180 -27.272 1.00 84.56 184 GLY A O 1
ATOM 1450 N N . GLY A 1 185 ? 4.600 5.430 -27.342 1.00 74.81 185 GLY A N 1
ATOM 1451 C CA . GLY A 1 185 ? 4.147 6.360 -28.387 1.00 74.81 185 GLY A CA 1
ATOM 1452 C C . GLY A 1 185 ? 4.345 5.907 -29.837 1.00 74.81 185 GLY A C 1
ATOM 1453 O O . GLY A 1 185 ? 4.037 6.676 -30.742 1.00 74.81 185 GLY A O 1
ATOM 1454 N N . GLY A 1 186 ? 4.877 4.706 -30.080 1.00 66.25 186 GLY A N 1
ATOM 1455 C CA . GLY A 1 186 ? 4.955 4.166 -31.435 1.00 66.25 186 GLY A CA 1
ATOM 1456 C C . GLY A 1 186 ? 3.573 3.703 -31.878 1.00 66.25 186 GLY A C 1
ATOM 1457 O O . GLY A 1 186 ? 3.077 2.704 -31.357 1.00 66.25 186 GLY A O 1
ATOM 1458 N N . GLU A 1 187 ? 2.956 4.414 -32.826 1.00 60.03 187 GLU A N 1
ATOM 1459 C CA . GLU A 1 187 ? 1.866 3.844 -33.623 1.00 60.03 187 GLU A CA 1
ATOM 1460 C C . GLU A 1 187 ? 2.314 2.460 -34.121 1.00 60.03 187 GLU A C 1
ATOM 1462 O O . GLU A 1 187 ? 3.499 2.296 -34.431 1.00 60.03 187 GLU A O 1
ATOM 1467 N N . PRO A 1 188 ? 1.429 1.450 -34.156 1.00 59.12 188 PRO A N 1
ATOM 1468 C CA . PRO A 1 188 ? 1.769 0.129 -34.664 1.00 59.12 188 PRO A CA 1
ATOM 1469 C C . PRO A 1 188 ? 2.137 0.244 -36.150 1.00 59.12 188 PRO A C 1
ATOM 1471 O O . PRO A 1 188 ? 1.286 0.099 -37.026 1.00 59.12 188 PRO A O 1
ATOM 1474 N N . GLU A 1 189 ? 3.402 0.555 -36.437 1.00 52.28 189 GLU A N 1
ATOM 1475 C CA . GLU A 1 189 ? 3.935 0.598 -37.789 1.00 52.28 189 GLU A CA 1
ATOM 1476 C C . GLU A 1 189 ? 3.710 -0.777 -38.412 1.00 52.28 189 GLU A C 1
ATOM 1478 O O . GLU A 1 189 ? 4.106 -1.808 -37.865 1.00 52.28 189 GLU A O 1
ATOM 1483 N N . GLN A 1 190 ? 3.035 -0.775 -39.559 1.00 61.00 190 GLN A N 1
ATOM 1484 C CA . GLN A 1 190 ? 2.603 -1.941 -40.331 1.00 61.00 190 GLN A CA 1
ATOM 1485 C C . GLN A 1 190 ? 3.775 -2.710 -40.972 1.00 61.00 190 GLN A C 1
ATOM 1487 O O . GLN A 1 190 ? 3.641 -3.242 -42.073 1.00 61.00 190 GLN A O 1
ATOM 1492 N N . ASN A 1 191 ? 4.936 -2.779 -40.319 1.00 58.72 191 ASN A N 1
ATOM 1493 C CA . ASN A 1 191 ? 6.043 -3.603 -40.776 1.00 58.72 191 ASN A CA 1
ATOM 1494 C C . ASN A 1 191 ? 5.792 -5.053 -40.354 1.00 58.72 191 ASN A C 1
ATOM 1496 O O . ASN A 1 191 ? 6.016 -5.455 -39.216 1.00 58.72 191 ASN A O 1
ATOM 1500 N N . VAL A 1 192 ? 5.286 -5.825 -41.314 1.00 67.81 192 VAL A N 1
ATOM 1501 C CA . VAL A 1 192 ? 4.782 -7.201 -41.173 1.00 67.81 192 VAL A CA 1
ATOM 1502 C C . VAL A 1 192 ? 5.850 -8.206 -40.703 1.00 67.81 192 VAL A C 1
ATOM 1504 O O . VAL A 1 192 ? 5.489 -9.282 -40.236 1.00 67.81 192 VAL A O 1
ATOM 1507 N N . ASP A 1 193 ? 7.138 -7.849 -40.740 1.00 67.94 193 ASP A N 1
ATOM 1508 C CA . ASP A 1 193 ? 8.248 -8.742 -40.367 1.00 67.94 193 ASP A CA 1
ATOM 1509 C C . ASP A 1 193 ? 9.036 -8.331 -39.109 1.00 67.94 193 ASP A C 1
ATOM 1511 O O . ASP A 1 193 ? 9.875 -9.105 -38.638 1.00 67.94 193 ASP A O 1
ATOM 1515 N N . ASP A 1 194 ? 8.750 -7.173 -38.501 1.00 58.44 194 ASP A N 1
ATOM 1516 C CA . ASP A 1 194 ? 9.449 -6.748 -37.287 1.00 58.44 194 ASP A CA 1
ATOM 1517 C C . ASP A 1 194 ? 8.617 -7.049 -36.043 1.00 58.44 194 ASP A C 1
ATOM 1519 O O . ASP A 1 194 ? 7.529 -6.522 -35.819 1.00 58.44 194 ASP A O 1
ATOM 1523 N N . ARG A 1 195 ? 9.154 -7.944 -35.209 1.00 74.75 195 ARG A N 1
ATOM 1524 C CA . ARG A 1 195 ? 8.582 -8.366 -33.926 1.00 74.75 195 ARG A CA 1
ATOM 1525 C C . ARG A 1 195 ? 8.345 -7.141 -33.037 1.00 74.75 195 ARG A C 1
ATOM 1527 O O . ARG A 1 195 ? 9.243 -6.740 -32.297 1.00 74.75 195 ARG A O 1
ATOM 1534 N N . VAL A 1 196 ? 7.138 -6.578 -33.099 1.00 69.88 196 VAL A N 1
ATOM 1535 C CA . VAL A 1 196 ? 6.723 -5.410 -32.315 1.00 69.88 196 VAL A CA 1
ATOM 1536 C C . VAL A 1 196 ? 7.048 -5.664 -30.847 1.00 69.88 196 VAL A C 1
ATOM 1538 O O . VAL A 1 196 ? 6.564 -6.624 -30.238 1.00 69.88 196 VAL A O 1
ATOM 1541 N N . ALA A 1 197 ? 7.927 -4.832 -30.286 1.00 73.94 197 ALA A N 1
ATOM 1542 C CA . ALA A 1 197 ? 8.304 -4.949 -28.889 1.00 73.94 197 ALA A CA 1
ATOM 1543 C C . ALA A 1 197 ? 7.043 -4.777 -28.024 1.00 73.94 197 ALA A C 1
ATOM 1545 O O . ALA A 1 197 ? 6.286 -3.828 -28.234 1.00 73.94 197 ALA A O 1
ATOM 1546 N N . PRO A 1 198 ? 6.786 -5.672 -27.056 1.00 82.81 198 PRO A N 1
ATOM 1547 C CA . PRO A 1 198 ? 5.593 -5.573 -26.232 1.00 82.81 198 PRO A CA 1
ATOM 1548 C C . PRO A 1 198 ? 5.598 -4.255 -25.451 1.00 82.81 198 PRO A C 1
ATOM 1550 O O . PRO A 1 198 ? 6.628 -3.862 -24.893 1.00 82.81 198 PRO A O 1
ATOM 1553 N N . VAL A 1 199 ? 4.433 -3.601 -25.385 1.00 86.38 199 VAL A N 1
ATOM 1554 C CA . VAL A 1 199 ? 4.222 -2.408 -24.553 1.00 86.38 199 VAL A CA 1
ATOM 1555 C C . VAL A 1 199 ? 4.676 -2.724 -23.122 1.00 86.38 199 VAL A C 1
ATOM 1557 O O . VAL A 1 199 ? 4.259 -3.755 -22.579 1.00 86.38 199 VAL A O 1
ATOM 1560 N N . PRO A 1 200 ? 5.533 -1.886 -22.503 1.00 92.88 200 PRO A N 1
ATOM 1561 C CA . PRO A 1 200 ? 5.983 -2.096 -21.134 1.00 92.88 200 PRO A CA 1
ATOM 1562 C C . PRO A 1 200 ? 4.798 -2.261 -20.177 1.00 92.88 200 PRO A C 1
ATOM 1564 O O . PRO A 1 200 ? 3.926 -1.399 -20.108 1.00 92.88 200 PRO A O 1
ATOM 1567 N N . LYS A 1 201 ? 4.767 -3.367 -19.429 1.00 95.62 201 LYS A N 1
ATOM 1568 C CA . LYS A 1 201 ? 3.752 -3.619 -18.401 1.00 95.62 201 LYS A CA 1
ATOM 1569 C C . LYS A 1 201 ? 4.381 -3.430 -17.033 1.00 95.62 201 LYS A C 1
ATOM 1571 O O . LYS A 1 201 ? 5.230 -4.229 -16.646 1.00 95.62 201 LYS A O 1
ATOM 1576 N N . VAL A 1 202 ? 3.949 -2.392 -16.325 1.00 97.62 202 VAL A N 1
ATOM 1577 C CA . VAL A 1 202 ? 4.346 -2.133 -14.938 1.00 97.62 202 VAL A CA 1
ATOM 1578 C C . VAL A 1 202 ? 3.185 -2.541 -14.044 1.00 97.62 202 VAL A C 1
ATOM 1580 O O . VAL A 1 202 ? 2.130 -1.907 -14.061 1.00 97.62 202 VAL A O 1
ATOM 1583 N N . GLU A 1 203 ? 3.349 -3.643 -13.317 1.00 97.88 203 GLU A N 1
ATOM 1584 C CA . GLU A 1 203 ? 2.333 -4.166 -12.397 1.00 97.88 203 GLU A CA 1
ATOM 1585 C C . GLU A 1 203 ? 2.570 -3.674 -10.969 1.00 97.88 203 GLU A C 1
ATOM 1587 O O . GLU A 1 203 ? 1.614 -3.417 -10.235 1.00 97.88 203 GLU A O 1
ATOM 1592 N N . HIS A 1 204 ? 3.834 -3.501 -10.589 1.00 98.19 204 HIS A N 1
ATOM 1593 C CA . HIS A 1 204 ? 4.232 -3.112 -9.249 1.00 98.19 204 HIS A CA 1
ATOM 1594 C C . HIS A 1 204 ? 5.146 -1.895 -9.305 1.00 98.19 204 HIS A C 1
ATOM 1596 O O . HIS A 1 204 ? 6.206 -1.935 -9.927 1.00 98.19 204 HIS A O 1
ATOM 1602 N N . LEU A 1 205 ? 4.734 -0.815 -8.645 1.00 98.38 205 LEU A N 1
ATOM 1603 C CA . LEU A 1 205 ? 5.495 0.424 -8.604 1.00 98.38 205 LEU A CA 1
ATOM 1604 C C . LEU A 1 205 ? 5.742 0.845 -7.158 1.00 98.38 205 LEU A C 1
ATOM 1606 O O . LEU A 1 205 ? 4.798 0.970 -6.375 1.00 98.38 205 LEU A O 1
ATOM 1610 N N . LEU A 1 206 ? 7.002 1.109 -6.834 1.00 98.25 206 LEU A N 1
ATOM 1611 C CA . LEU A 1 206 ? 7.386 1.886 -5.664 1.00 98.25 206 LEU A CA 1
ATOM 1612 C C . LEU A 1 206 ? 7.898 3.251 -6.115 1.00 98.25 206 LEU A C 1
ATOM 1614 O O . LEU A 1 206 ? 8.763 3.345 -6.987 1.00 98.25 206 LEU A O 1
ATOM 1618 N N . VAL A 1 207 ? 7.394 4.312 -5.498 1.00 97.75 207 VAL A N 1
ATOM 1619 C CA . VAL A 1 207 ? 7.929 5.664 -5.646 1.00 97.75 207 VAL A CA 1
ATOM 1620 C C . VAL A 1 207 ? 8.352 6.189 -4.285 1.00 97.75 207 VAL A C 1
ATOM 1622 O O . VAL A 1 207 ? 7.617 6.086 -3.310 1.00 97.75 207 VAL A O 1
ATOM 1625 N N . SER A 1 208 ? 9.558 6.736 -4.209 1.00 96.69 208 SER A N 1
ATOM 1626 C CA . SER A 1 208 ? 10.056 7.367 -2.988 1.00 96.69 208 SER A CA 1
ATOM 1627 C C . SER A 1 208 ? 10.578 8.757 -3.303 1.00 96.69 208 SER A C 1
ATOM 1629 O O . SER A 1 208 ? 11.218 8.946 -4.336 1.00 96.69 208 SER A O 1
ATOM 1631 N N . MET A 1 209 ? 10.322 9.741 -2.446 1.00 94.19 209 MET A N 1
ATOM 1632 C CA . MET A 1 209 ? 10.899 11.082 -2.603 1.00 94.19 209 MET A CA 1
ATOM 1633 C C . MET A 1 209 ? 12.374 11.137 -2.184 1.00 94.19 209 MET A C 1
ATOM 1635 O O . MET A 1 209 ? 13.115 12.007 -2.650 1.00 94.19 209 MET A O 1
ATOM 1639 N N . ILE A 1 210 ? 12.812 10.188 -1.351 1.00 90.44 210 ILE A N 1
ATOM 1640 C CA . ILE A 1 210 ? 14.195 10.081 -0.896 1.00 90.44 210 ILE A CA 1
ATOM 1641 C C . ILE A 1 210 ? 15.014 9.479 -2.044 1.00 90.44 210 ILE A C 1
ATOM 1643 O O . ILE A 1 210 ? 14.788 8.314 -2.402 1.00 90.44 210 ILE A O 1
ATOM 1647 N N . PRO A 1 211 ? 15.952 10.241 -2.648 1.00 87.56 211 PRO A N 1
ATOM 1648 C CA . PRO A 1 211 ? 16.818 9.705 -3.693 1.00 87.56 211 PRO A CA 1
ATOM 1649 C C . PRO A 1 211 ? 17.581 8.496 -3.139 1.00 87.56 211 PRO A C 1
ATOM 1651 O O . PRO A 1 211 ? 17.783 8.421 -1.923 1.00 87.56 211 PRO A O 1
ATOM 1654 N N . PRO A 1 212 ? 18.016 7.541 -3.984 1.00 84.50 212 PRO A N 1
ATOM 1655 C CA . PRO A 1 212 ? 18.926 6.522 -3.483 1.00 84.50 212 PRO A CA 1
ATOM 1656 C C . PRO A 1 212 ? 20.098 7.269 -2.859 1.00 84.50 212 PRO A C 1
ATOM 1658 O O . PRO A 1 212 ? 20.565 8.246 -3.456 1.00 84.50 212 PRO A O 1
ATOM 1661 N N . GLU A 1 213 ? 20.522 6.873 -1.658 1.00 80.12 213 GLU A N 1
ATOM 1662 C CA . GLU A 1 213 ? 21.740 7.431 -1.095 1.00 80.12 213 GLU A CA 1
ATOM 1663 C C . GLU A 1 213 ? 22.803 7.240 -2.167 1.00 80.12 213 GLU A C 1
ATOM 1665 O O . GLU A 1 213 ? 23.178 6.114 -2.511 1.00 80.12 213 GLU A O 1
ATOM 1670 N N . THR A 1 214 ? 23.218 8.342 -2.798 1.00 68.88 214 THR A N 1
ATOM 1671 C CA . THR A 1 214 ? 24.461 8.346 -3.544 1.00 68.88 214 THR A CA 1
ATOM 1672 C C . THR A 1 214 ? 25.426 7.891 -2.492 1.00 68.88 214 THR A C 1
ATOM 1674 O O . THR A 1 214 ? 25.592 8.658 -1.542 1.00 68.88 214 THR A O 1
ATOM 1677 N N . ARG A 1 215 ? 25.922 6.639 -2.595 1.00 58.56 215 ARG A N 1
ATOM 1678 C CA . ARG A 1 215 ? 26.999 6.122 -1.749 1.00 58.56 215 ARG A CA 1
ATOM 1679 C C . ARG A 1 215 ? 27.904 7.315 -1.602 1.00 58.56 215 ARG A C 1
ATOM 1681 O O . ARG A 1 215 ? 28.460 7.741 -2.619 1.00 58.56 215 ARG A O 1
ATOM 1688 N N . GLN A 1 216 ? 27.874 7.955 -0.431 1.00 50.78 216 GLN A N 1
ATOM 1689 C CA . GLN A 1 216 ? 28.778 9.047 -0.170 1.00 50.78 216 GLN A CA 1
ATOM 1690 C C . GLN A 1 216 ? 30.075 8.285 -0.267 1.00 50.78 216 GLN A C 1
ATOM 1692 O O . GLN A 1 216 ? 30.357 7.455 0.589 1.00 50.78 216 GLN A O 1
ATOM 1697 N N . THR A 1 217 ? 30.741 8.400 -1.421 1.00 52.69 217 THR A N 1
ATOM 1698 C CA . THR A 1 217 ? 32.128 8.004 -1.574 1.00 52.69 217 THR A CA 1
ATOM 1699 C C . THR A 1 217 ? 32.730 8.539 -0.314 1.00 52.69 217 THR A C 1
ATOM 1701 O O . THR A 1 217 ? 32.556 9.743 -0.125 1.00 52.69 217 THR A O 1
ATOM 1704 N N . ASP A 1 218 ? 33.190 7.644 0.567 1.00 53.62 218 ASP A N 1
ATOM 1705 C CA . ASP A 1 218 ? 33.627 7.942 1.925 1.00 53.62 218 ASP A CA 1
ATOM 1706 C C . ASP A 1 218 ? 34.705 9.015 1.827 1.00 53.62 218 ASP A C 1
ATOM 1708 O O . ASP A 1 218 ? 35.900 8.731 1.843 1.00 53.62 218 ASP A O 1
ATOM 1712 N N . GLU A 1 219 ? 34.284 10.256 1.605 1.00 57.91 219 GLU A N 1
ATOM 1713 C CA . GLU A 1 219 ? 35.150 11.391 1.505 1.00 57.91 219 GLU A CA 1
ATOM 1714 C C . GLU A 1 219 ? 35.592 11.494 2.941 1.00 57.91 219 GLU A C 1
ATOM 1716 O O . GLU A 1 219 ? 34.743 11.687 3.826 1.00 57.91 219 GLU A O 1
ATOM 1721 N N . PRO A 1 220 ? 36.875 11.193 3.195 1.00 61.69 220 PRO A N 1
ATOM 1722 C CA . PRO A 1 220 ? 37.364 11.039 4.541 1.00 61.69 220 PRO A CA 1
ATOM 1723 C C . PRO A 1 220 ? 36.970 12.314 5.259 1.00 61.69 220 PRO A C 1
ATOM 1725 O O . PRO A 1 220 ? 37.429 13.386 4.861 1.00 61.69 220 PRO A O 1
ATOM 1728 N N . LYS A 1 221 ? 36.061 12.200 6.247 1.00 66.81 221 LYS A N 1
ATOM 1729 C CA . LYS A 1 221 ? 35.619 13.337 7.060 1.00 66.81 221 LYS A CA 1
ATOM 1730 C C . LYS A 1 221 ? 36.892 14.104 7.388 1.00 66.81 221 LYS A C 1
ATOM 1732 O O . LYS A 1 221 ? 37.755 13.483 8.021 1.00 66.81 221 LYS A O 1
ATOM 1737 N N . PRO A 1 222 ? 37.064 15.347 6.893 1.00 61.41 222 PRO A N 1
ATOM 1738 C CA . PRO A 1 222 ? 38.331 16.052 6.992 1.00 61.41 222 PRO A CA 1
ATOM 1739 C C . PRO A 1 222 ? 38.734 15.980 8.449 1.00 61.41 222 PRO A C 1
ATOM 1741 O O . PRO A 1 222 ? 37.953 16.395 9.307 1.00 61.41 222 PRO A O 1
ATOM 1744 N N . GLY A 1 223 ? 39.847 15.284 8.705 1.00 59.28 223 GLY A N 1
ATOM 1745 C CA . GLY A 1 223 ? 40.208 14.818 10.033 1.00 59.28 223 GLY A CA 1
ATOM 1746 C C . GLY A 1 223 ? 40.162 15.998 10.979 1.00 59.28 223 GLY A C 1
ATOM 1747 O O . GLY A 1 223 ? 41.050 16.847 10.939 1.00 59.28 223 GLY A O 1
ATOM 1748 N N . GLY A 1 224 ? 39.094 16.073 11.778 1.00 64.81 224 GLY A N 1
ATOM 1749 C CA . GLY A 1 224 ? 38.973 17.100 12.795 1.00 64.81 224 GLY A CA 1
ATOM 1750 C C . GLY A 1 224 ? 40.243 17.018 13.633 1.00 64.81 224 GLY A C 1
ATOM 1751 O O . GLY A 1 224 ? 40.636 15.896 13.983 1.00 64.81 224 GLY A O 1
ATOM 1752 N N . PRO A 1 225 ? 40.939 18.142 13.877 1.00 60.28 225 PRO A N 1
ATOM 1753 C CA . PRO A 1 225 ? 42.194 18.120 14.607 1.00 60.28 225 PRO A CA 1
ATOM 1754 C C . PRO A 1 225 ? 41.971 17.333 15.894 1.00 60.28 225 PRO A C 1
ATOM 1756 O O . PRO A 1 225 ? 41.035 17.614 16.646 1.00 60.28 225 PRO A O 1
ATOM 1759 N N . LYS A 1 226 ? 42.786 16.292 16.105 1.00 63.22 226 LYS A N 1
ATOM 1760 C CA . LYS A 1 226 ? 42.845 15.562 17.371 1.00 63.22 226 LYS A CA 1
ATOM 1761 C C . LYS A 1 226 ? 43.373 16.545 18.412 1.00 63.22 226 LYS A C 1
ATOM 1763 O O . LYS A 1 226 ? 44.573 16.618 18.642 1.00 63.22 226 LYS A O 1
ATOM 1768 N N . GLY A 1 227 ? 42.463 17.354 18.946 1.00 57.38 227 GLY A N 1
ATOM 1769 C CA . GLY A 1 227 ? 42.714 18.287 20.025 1.00 57.38 227 GLY A CA 1
ATOM 1770 C C . GLY A 1 227 ? 43.103 17.495 21.258 1.00 57.38 227 GLY A C 1
ATOM 1771 O O . GLY A 1 227 ? 42.300 16.742 21.811 1.00 57.38 227 GLY A O 1
ATOM 1772 N N . GLU A 1 228 ? 44.373 17.635 21.600 1.00 61.88 228 GLU A N 1
ATOM 1773 C CA . GLU A 1 228 ? 45.000 17.282 22.859 1.00 61.88 228 GLU A CA 1
ATOM 1774 C C . GLU A 1 228 ? 44.100 17.724 24.023 1.00 61.88 228 GLU A C 1
ATOM 1776 O O . GLU A 1 228 ? 43.560 18.831 24.028 1.00 61.88 228 GLU A O 1
ATOM 1781 N N . LYS A 1 229 ? 43.849 16.804 24.961 1.00 58.94 229 LYS A N 1
ATOM 1782 C CA . LYS A 1 229 ? 43.020 17.048 26.143 1.00 58.94 229 LYS A CA 1
ATOM 1783 C C . LYS A 1 229 ? 43.732 18.060 27.033 1.00 58.94 229 LYS A C 1
ATOM 1785 O O . LYS A 1 229 ? 44.599 17.664 27.804 1.00 58.94 229 LYS A O 1
ATOM 1790 N N . ASP A 1 230 ? 43.354 19.326 26.927 1.00 56.88 230 ASP A N 1
ATOM 1791 C CA . ASP A 1 230 ? 43.771 20.347 27.880 1.00 56.88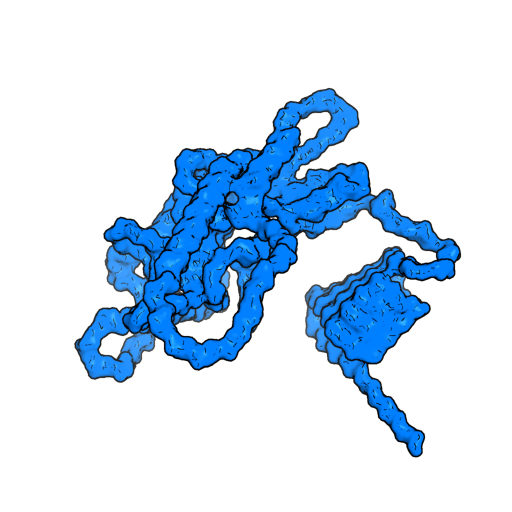 230 ASP A CA 1
ATOM 1792 C C . ASP A 1 230 ? 42.602 20.653 28.829 1.00 56.88 230 ASP A C 1
ATOM 1794 O O . ASP A 1 230 ? 41.555 21.170 28.429 1.00 56.88 230 ASP A O 1
ATOM 1798 N N . ASP A 1 231 ? 42.767 20.252 30.091 1.00 62.31 231 ASP A N 1
ATOM 1799 C CA . ASP A 1 231 ? 41.787 20.310 31.184 1.00 62.31 231 ASP A CA 1
ATOM 1800 C C . ASP A 1 231 ? 41.609 21.747 31.722 1.00 62.31 231 ASP A C 1
ATOM 1802 O O . ASP A 1 231 ? 41.814 22.029 32.905 1.00 62.31 231 ASP A O 1
ATOM 1806 N N . SER A 1 232 ? 41.194 22.689 30.873 1.00 58.31 232 SER A N 1
ATOM 1807 C CA . SER A 1 232 ? 40.825 24.039 31.317 1.00 58.31 232 SER A CA 1
ATOM 1808 C C . SER A 1 232 ? 39.308 24.256 31.262 1.00 58.31 232 SER A C 1
ATOM 1810 O O . SER A 1 232 ? 38.687 24.420 30.216 1.00 58.31 232 SER A O 1
ATOM 1812 N N . ARG A 1 233 ? 38.691 24.255 32.453 1.00 58.69 233 ARG A N 1
ATOM 1813 C CA . ARG A 1 233 ? 37.333 24.758 32.719 1.00 58.69 233 ARG A CA 1
ATOM 1814 C C . ARG A 1 233 ? 37.244 26.228 32.286 1.00 58.69 233 ARG A C 1
ATOM 1816 O O . ARG A 1 233 ? 37.660 27.103 33.040 1.00 58.69 233 ARG A O 1
ATOM 1823 N N . SER A 1 234 ? 36.664 26.507 31.123 1.00 52.12 234 SER A N 1
ATOM 1824 C CA . SER A 1 234 ? 36.259 27.858 30.724 1.00 52.12 234 SER A CA 1
ATOM 1825 C C . SER A 1 234 ? 34.757 27.919 30.427 1.00 52.12 234 SER A C 1
ATOM 1827 O O . SER A 1 234 ? 34.151 27.001 29.872 1.00 52.12 234 SER A O 1
ATOM 1829 N N . GLU A 1 235 ? 34.134 29.006 30.877 1.00 57.69 235 GLU A N 1
ATOM 1830 C CA . GLU A 1 235 ? 32.704 29.300 30.786 1.00 57.69 235 GLU A CA 1
ATOM 1831 C C . GLU A 1 235 ? 32.252 29.685 29.359 1.00 57.69 235 GLU A C 1
ATOM 1833 O O . GLU A 1 235 ? 31.770 30.789 29.121 1.00 57.69 235 GLU A O 1
ATOM 1838 N N . GLU A 1 236 ? 32.343 28.780 28.383 1.00 53.44 236 GLU A N 1
ATOM 1839 C CA . GLU A 1 236 ? 31.804 28.996 27.025 1.00 53.44 236 GLU A CA 1
ATOM 1840 C C . GLU A 1 236 ? 30.501 28.210 26.787 1.00 53.44 236 GLU A C 1
ATOM 1842 O O . GLU A 1 236 ? 30.381 27.351 25.916 1.00 53.44 236 GLU A O 1
ATOM 1847 N N . GLY A 1 237 ? 29.476 28.500 27.595 1.00 55.03 237 GLY A N 1
ATOM 1848 C CA . GLY A 1 237 ? 28.185 27.793 27.573 1.00 55.03 237 GLY A CA 1
ATOM 1849 C C . GLY A 1 237 ? 27.063 28.423 26.733 1.00 55.03 237 GLY A C 1
ATOM 1850 O O . GLY A 1 237 ? 25.968 27.867 26.700 1.00 55.03 237 GLY A O 1
ATOM 1851 N N . LYS A 1 238 ? 27.265 29.576 26.075 1.00 57.97 238 LYS A N 1
ATOM 1852 C CA . LYS A 1 238 ? 26.147 30.362 25.490 1.00 57.97 238 LYS A CA 1
ATOM 1853 C C . LYS A 1 238 ? 26.070 30.430 23.956 1.00 57.97 238 LYS A C 1
ATOM 1855 O O . LYS A 1 238 ? 25.073 30.923 23.443 1.00 57.97 238 LYS A O 1
ATOM 1860 N N . GLY A 1 239 ? 27.043 29.897 23.211 1.00 55.62 239 GLY A N 1
ATOM 1861 C CA . GLY A 1 239 ? 27.085 30.035 21.741 1.00 55.62 239 GLY A CA 1
ATOM 1862 C C . GLY A 1 239 ? 26.495 28.885 20.907 1.00 55.62 239 GLY A C 1
ATOM 1863 O O . GLY A 1 239 ? 26.242 29.068 19.721 1.00 55.62 239 GLY A O 1
ATOM 1864 N N . ARG A 1 240 ? 26.272 27.689 21.475 1.00 55.16 240 ARG A N 1
ATOM 1865 C CA . ARG A 1 240 ? 25.962 26.477 20.675 1.00 55.16 240 ARG A CA 1
ATOM 1866 C C . ARG A 1 240 ? 24.486 26.236 20.347 1.00 55.16 240 ARG A C 1
ATOM 1868 O O . ARG A 1 240 ? 24.206 25.444 19.454 1.00 55.16 240 ARG A O 1
ATOM 1875 N N . VAL A 1 241 ? 23.547 26.902 21.017 1.00 58.50 241 VAL A N 1
ATOM 1876 C CA . VAL A 1 241 ? 22.107 26.636 20.814 1.00 58.50 241 VAL A CA 1
ATOM 1877 C C . VAL A 1 241 ? 21.583 27.247 19.503 1.00 58.50 241 VAL A C 1
ATOM 1879 O O . VAL A 1 241 ? 20.655 26.705 18.915 1.00 58.50 241 VAL A O 1
ATOM 1882 N N . ALA A 1 242 ? 22.214 28.306 18.980 1.00 60.53 242 ALA A N 1
ATOM 1883 C CA . ALA A 1 242 ? 21.734 29.001 17.780 1.00 60.53 242 ALA A CA 1
ATOM 1884 C C . ALA A 1 242 ? 21.964 28.238 16.455 1.00 60.53 242 ALA A C 1
ATOM 1886 O O . ALA A 1 242 ? 21.229 28.457 15.498 1.00 60.53 242 ALA A O 1
ATOM 1887 N N . ASN A 1 243 ? 22.942 27.326 16.380 1.00 61.94 243 ASN A N 1
ATOM 1888 C CA . ASN A 1 243 ? 23.271 26.642 15.118 1.00 61.94 243 ASN A CA 1
ATOM 1889 C C . ASN A 1 243 ? 22.376 25.426 14.813 1.00 61.94 243 ASN A C 1
ATOM 1891 O O . ASN A 1 243 ? 22.192 25.096 13.646 1.00 61.94 243 ASN A O 1
ATOM 1895 N N . LEU A 1 244 ? 21.776 24.787 15.827 1.00 67.88 244 LEU A N 1
ATOM 1896 C CA . LEU A 1 244 ? 20.924 23.602 15.624 1.00 67.88 244 LEU A CA 1
ATOM 1897 C C . LEU A 1 244 ? 19.600 23.924 14.907 1.00 67.88 244 LEU A C 1
ATOM 1899 O O . LEU A 1 244 ? 19.051 23.064 14.221 1.00 67.88 244 LEU A O 1
ATOM 1903 N N . ASP A 1 245 ? 19.103 25.156 15.034 1.00 72.50 245 ASP A N 1
ATOM 1904 C CA . ASP A 1 245 ? 17.829 25.579 14.439 1.00 72.50 245 ASP A CA 1
ATOM 1905 C C . ASP A 1 245 ? 17.950 25.831 12.920 1.00 72.50 245 ASP A C 1
ATOM 1907 O O . ASP A 1 245 ? 17.073 25.472 12.129 1.00 72.50 245 ASP A O 1
ATOM 1911 N N . VAL A 1 246 ? 19.100 26.357 12.474 1.00 80.06 246 VAL A N 1
ATOM 1912 C CA . VAL A 1 246 ? 19.362 26.650 11.052 1.00 80.06 246 VAL A CA 1
ATOM 1913 C C . VAL A 1 246 ? 19.477 25.367 10.222 1.00 80.06 246 VAL A C 1
ATOM 1915 O O . VAL A 1 246 ? 18.955 25.307 9.104 1.00 80.06 246 VAL A O 1
ATOM 1918 N N . ASP A 1 247 ? 20.122 24.329 10.758 1.00 84.19 247 ASP A N 1
ATOM 1919 C CA . ASP A 1 247 ? 20.301 23.053 10.056 1.00 84.19 247 ASP A CA 1
ATOM 1920 C C . ASP A 1 247 ? 18.983 22.282 9.919 1.00 84.19 247 ASP A C 1
ATOM 1922 O O . ASP A 1 247 ? 18.691 21.742 8.846 1.00 84.19 247 ASP A O 1
ATOM 1926 N N . TRP A 1 248 ? 18.140 22.289 10.960 1.00 86.62 248 TRP A N 1
ATOM 1927 C CA . TRP A 1 248 ? 16.813 21.676 10.895 1.00 86.62 248 TRP A CA 1
ATOM 1928 C C . TRP A 1 248 ? 15.933 22.353 9.839 1.00 86.62 248 TRP A C 1
ATOM 1930 O O . TRP A 1 248 ? 15.338 21.668 9.003 1.00 86.62 248 TRP A O 1
ATOM 1940 N N . TYR A 1 249 ? 15.911 23.689 9.803 1.00 87.62 249 TYR A N 1
ATOM 1941 C CA . TYR A 1 249 ? 15.127 24.434 8.818 1.00 87.62 249 TYR A CA 1
ATOM 1942 C C . TYR A 1 249 ? 15.605 24.186 7.380 1.00 87.62 249 TYR A C 1
ATOM 1944 O O . TYR A 1 249 ? 14.787 23.991 6.478 1.00 87.62 249 TYR A O 1
ATOM 1952 N N . ARG A 1 250 ? 16.924 24.134 7.144 1.00 88.00 250 ARG A N 1
ATOM 1953 C CA . ARG A 1 250 ? 17.484 23.784 5.825 1.00 88.00 250 ARG A CA 1
ATOM 1954 C C . ARG A 1 250 ? 17.099 22.371 5.397 1.00 88.00 250 ARG A C 1
ATOM 1956 O O . ARG A 1 250 ? 16.699 22.185 4.248 1.00 88.00 250 ARG A O 1
ATOM 1963 N N . CYS A 1 251 ? 17.188 21.402 6.308 1.00 86.44 251 CYS A N 1
ATOM 1964 C CA . CYS A 1 251 ? 16.778 20.023 6.054 1.00 86.44 251 CYS A CA 1
ATOM 1965 C C . CYS A 1 251 ? 15.286 19.948 5.689 1.00 86.44 251 CYS A C 1
ATOM 1967 O O . CYS A 1 251 ? 14.927 19.385 4.656 1.00 86.44 251 CYS A O 1
ATOM 1969 N N . PHE A 1 252 ? 14.429 20.618 6.462 1.00 88.06 252 PHE A N 1
ATOM 1970 C CA . PHE A 1 252 ? 12.989 20.689 6.213 1.00 88.06 252 PHE A CA 1
ATOM 1971 C C . PHE A 1 252 ? 12.647 21.328 4.857 1.00 88.06 252 PHE A C 1
ATOM 1973 O O . PHE A 1 252 ? 11.800 20.820 4.122 1.00 88.06 252 PHE A O 1
ATOM 1980 N N . GLN A 1 253 ? 13.320 22.422 4.486 1.00 91.38 253 GLN A N 1
ATOM 1981 C CA . GLN A 1 253 ? 13.107 23.079 3.192 1.00 91.38 253 GLN A CA 1
ATOM 1982 C C . GLN A 1 253 ? 13.570 22.218 2.013 1.00 91.38 253 GLN A C 1
ATOM 1984 O O . GLN A 1 253 ? 12.889 22.158 0.987 1.00 91.38 253 GLN A O 1
ATOM 1989 N N . LEU A 1 254 ? 14.707 21.529 2.154 1.00 90.06 254 LEU A N 1
ATOM 1990 C CA . LEU A 1 254 ? 15.190 20.597 1.138 1.00 90.06 254 LEU A CA 1
ATOM 1991 C C . LEU A 1 254 ? 14.206 19.439 0.941 1.00 90.06 254 LEU A C 1
ATOM 1993 O O . LEU A 1 254 ? 13.913 19.077 -0.198 1.00 90.06 254 LEU A O 1
ATOM 1997 N N . GLU A 1 255 ? 13.662 18.904 2.031 1.00 89.19 255 GLU A N 1
ATOM 1998 C CA . GLU A 1 255 ? 12.676 17.827 1.996 1.00 89.19 255 GLU A CA 1
ATOM 1999 C C . GLU A 1 255 ? 11.371 18.275 1.328 1.00 89.19 255 GLU A C 1
ATOM 2001 O O . GLU A 1 255 ? 10.901 17.622 0.398 1.00 89.19 255 GLU A O 1
ATOM 2006 N N . ARG A 1 256 ? 10.843 19.457 1.681 1.00 90.38 256 ARG A N 1
ATOM 2007 C CA . ARG A 1 256 ? 9.673 20.042 0.998 1.00 90.38 256 ARG A CA 1
ATOM 2008 C C . ARG A 1 256 ? 9.913 20.259 -0.491 1.00 90.38 256 ARG A C 1
ATOM 2010 O O . ARG A 1 256 ? 9.021 19.994 -1.296 1.00 90.38 256 ARG A O 1
ATOM 2017 N N . LYS A 1 257 ? 11.103 20.734 -0.872 1.00 93.38 257 LYS A N 1
ATOM 2018 C CA . LYS A 1 257 ? 11.472 20.908 -2.282 1.00 93.38 257 LYS A CA 1
ATOM 2019 C C . LYS A 1 257 ? 11.477 19.564 -3.016 1.00 93.38 257 LYS A C 1
ATOM 2021 O O . LYS A 1 257 ? 10.847 19.458 -4.065 1.00 93.38 257 LYS A O 1
ATOM 2026 N N . ARG A 1 258 ? 12.116 18.534 -2.450 1.00 92.25 258 ARG A N 1
ATOM 2027 C CA . ARG A 1 258 ? 12.124 17.170 -3.015 1.00 92.25 258 ARG A CA 1
ATOM 2028 C C . ARG A 1 258 ? 10.716 16.605 -3.151 1.00 92.25 258 ARG A C 1
ATOM 2030 O O . ARG A 1 258 ? 10.387 16.043 -4.193 1.00 92.25 258 ARG A O 1
ATOM 2037 N N . GLN A 1 259 ? 9.883 16.791 -2.128 1.00 92.00 259 GLN A N 1
ATOM 2038 C CA . GLN A 1 259 ? 8.495 16.338 -2.126 1.00 92.00 259 GLN A CA 1
ATOM 2039 C C . GLN A 1 259 ? 7.715 17.004 -3.255 1.00 92.00 259 GLN A C 1
ATOM 2041 O O . GLN A 1 259 ? 6.998 16.327 -3.987 1.00 92.00 259 GLN A O 1
ATOM 2046 N N . HIS A 1 260 ? 7.874 18.318 -3.419 1.00 93.62 260 HIS A N 1
ATOM 2047 C CA . HIS A 1 260 ? 7.220 19.074 -4.478 1.00 93.62 260 HIS A CA 1
ATOM 2048 C C . HIS A 1 260 ? 7.655 18.595 -5.869 1.00 93.62 260 HIS A C 1
ATOM 2050 O O . HIS A 1 260 ? 6.806 18.268 -6.693 1.00 93.62 260 HIS A O 1
ATOM 2056 N N . GLU A 1 261 ? 8.961 18.475 -6.116 1.00 95.06 261 GLU A N 1
ATOM 2057 C CA . GLU A 1 261 ? 9.493 17.999 -7.399 1.00 95.06 261 GLU A CA 1
ATOM 2058 C C . GLU A 1 261 ? 9.011 16.576 -7.729 1.00 95.06 261 GLU A C 1
ATOM 2060 O O . GLU A 1 261 ? 8.591 16.306 -8.855 1.00 95.06 261 GLU A O 1
ATOM 2065 N N . ALA A 1 262 ? 9.023 15.666 -6.748 1.00 94.69 262 ALA A N 1
ATOM 2066 C CA . ALA A 1 262 ? 8.541 14.299 -6.929 1.00 94.69 262 ALA A CA 1
ATOM 2067 C C . ALA A 1 262 ? 7.021 14.256 -7.170 1.00 94.69 262 ALA A C 1
ATOM 2069 O O . ALA A 1 262 ? 6.550 13.518 -8.037 1.00 94.69 262 ALA A O 1
ATOM 2070 N N . SER A 1 263 ? 6.260 15.097 -6.461 1.00 94.38 263 SER A N 1
ATOM 2071 C CA . SER A 1 263 ? 4.805 15.237 -6.614 1.00 94.38 263 SER A CA 1
ATOM 2072 C C . SER A 1 263 ? 4.406 15.753 -7.993 1.00 94.38 263 SER A C 1
ATOM 2074 O O . SER A 1 263 ? 3.408 15.300 -8.541 1.00 94.38 263 SER A O 1
ATOM 2076 N N . VAL A 1 264 ? 5.189 16.663 -8.578 1.00 95.00 264 VAL A N 1
ATOM 2077 C CA . VAL A 1 264 ? 4.966 17.161 -9.945 1.00 95.00 264 VAL A CA 1
ATOM 2078 C C . VAL A 1 264 ? 5.280 16.085 -10.990 1.00 95.00 264 VAL A C 1
ATOM 2080 O O . VAL A 1 264 ? 4.601 16.003 -12.010 1.00 95.00 264 VAL A O 1
ATOM 2083 N N . ALA A 1 265 ? 6.277 15.234 -10.739 1.00 96.12 265 ALA A N 1
ATOM 2084 C CA . ALA A 1 265 ? 6.697 14.186 -11.670 1.00 96.12 265 ALA A CA 1
ATOM 2085 C C . ALA A 1 265 ? 5.760 12.958 -11.688 1.00 96.12 265 ALA A C 1
ATOM 2087 O O . ALA A 1 265 ? 5.594 12.311 -12.726 1.00 96.12 265 ALA A O 1
ATOM 2088 N N . LEU A 1 266 ? 5.147 12.621 -10.547 1.00 97.00 266 LEU A N 1
ATOM 2089 C CA . LEU A 1 266 ? 4.377 11.385 -10.372 1.00 97.00 266 LEU A CA 1
ATOM 2090 C C . LEU A 1 266 ? 3.162 11.233 -11.316 1.00 97.00 266 LEU A C 1
ATOM 2092 O O . LEU A 1 266 ? 3.002 10.140 -11.864 1.00 97.00 266 LEU A O 1
ATOM 2096 N N . PRO A 1 267 ? 2.320 12.258 -11.564 1.00 97.19 267 PRO A N 1
ATOM 2097 C CA . PRO A 1 267 ? 1.142 12.122 -12.424 1.00 97.19 267 PRO A CA 1
ATOM 2098 C C . PRO A 1 267 ? 1.469 11.627 -13.838 1.00 97.19 267 PRO A C 1
ATOM 2100 O O . PRO A 1 267 ? 0.776 10.752 -14.358 1.00 97.19 267 PRO A O 1
ATOM 2103 N N . GLY A 1 268 ? 2.558 12.127 -14.436 1.00 96.38 268 GLY A N 1
ATOM 2104 C CA . GLY A 1 268 ? 3.006 11.701 -15.765 1.00 96.38 268 GLY A CA 1
ATOM 2105 C C . GLY A 1 268 ? 3.428 10.231 -15.800 1.00 96.38 268 GLY A C 1
ATOM 2106 O O . GLY A 1 268 ? 3.077 9.512 -16.734 1.00 96.38 268 GLY A O 1
ATOM 2107 N N . LEU A 1 269 ? 4.112 9.758 -14.752 1.00 97.56 269 LEU A N 1
ATOM 2108 C CA . LEU A 1 269 ? 4.460 8.342 -14.617 1.00 97.56 269 LEU A CA 1
ATOM 2109 C C . LEU A 1 269 ? 3.203 7.479 -14.473 1.00 97.56 269 LEU A C 1
ATOM 2111 O O . LEU A 1 269 ? 3.053 6.485 -15.184 1.00 97.56 269 LEU A O 1
ATOM 2115 N N . LEU A 1 270 ? 2.289 7.870 -13.578 1.00 97.56 270 LEU A N 1
ATOM 2116 C CA . LEU A 1 270 ? 1.048 7.136 -13.338 1.00 97.56 270 LEU A CA 1
ATOM 2117 C C . LEU A 1 270 ? 0.201 7.035 -14.607 1.00 97.56 270 LEU A C 1
ATOM 2119 O O . LEU A 1 270 ? -0.373 5.979 -14.845 1.00 97.56 270 LEU A O 1
ATOM 2123 N N . ALA A 1 271 ? 0.160 8.072 -15.450 1.00 96.75 271 ALA A N 1
ATOM 2124 C CA . ALA A 1 271 ? -0.614 8.049 -16.693 1.00 96.75 271 ALA A CA 1
ATOM 2125 C C . ALA A 1 271 ? -0.147 6.944 -17.652 1.00 96.75 271 ALA A C 1
ATOM 2127 O O . ALA A 1 271 ? -0.969 6.306 -18.307 1.00 96.75 271 ALA A O 1
ATOM 2128 N N . LEU A 1 272 ? 1.160 6.669 -17.684 1.00 96.62 272 LEU A N 1
ATOM 2129 C CA . LEU A 1 272 ? 1.750 5.634 -18.534 1.00 96.62 272 LEU A CA 1
ATOM 2130 C C . LEU A 1 272 ? 1.513 4.216 -18.000 1.00 96.62 272 LEU A C 1
ATOM 2132 O O . LEU A 1 272 ? 1.411 3.278 -18.787 1.00 96.62 272 LEU A O 1
ATOM 2136 N N . VAL A 1 273 ? 1.433 4.042 -16.676 1.00 97.38 273 VAL A N 1
ATOM 2137 C CA . VAL A 1 273 ? 1.338 2.711 -16.040 1.00 97.38 273 VAL A CA 1
ATOM 2138 C C . VAL A 1 273 ? -0.063 2.354 -15.540 1.00 97.38 273 VAL A C 1
ATOM 2140 O O . VAL A 1 273 ? -0.318 1.201 -15.192 1.00 97.38 273 VAL A O 1
ATOM 2143 N N . ALA A 1 274 ? -0.986 3.316 -15.521 1.00 97.00 274 ALA A N 1
ATOM 2144 C CA . ALA A 1 274 ? -2.323 3.213 -14.938 1.00 97.00 274 ALA A CA 1
ATOM 2145 C C . ALA A 1 274 ? -3.091 1.945 -15.341 1.00 97.00 274 ALA A C 1
ATOM 2147 O O . ALA A 1 274 ? -3.699 1.279 -14.502 1.00 97.00 274 ALA A O 1
ATOM 2148 N N . GLY A 1 275 ? -3.035 1.579 -16.625 1.00 96.25 275 GLY A N 1
ATOM 2149 C CA . GLY A 1 275 ? -3.768 0.432 -17.163 1.00 96.25 275 GLY A CA 1
ATOM 2150 C C . GLY A 1 275 ? -3.257 -0.935 -16.695 1.00 96.25 275 GLY A C 1
ATOM 2151 O O . GLY A 1 275 ? -3.989 -1.924 -16.786 1.00 96.25 275 GLY A O 1
ATOM 2152 N N . THR A 1 276 ? -2.020 -1.023 -16.198 1.00 97.31 276 THR A N 1
ATOM 2153 C CA . THR A 1 276 ? -1.399 -2.285 -15.757 1.00 97.31 276 THR A CA 1
ATOM 2154 C C . THR A 1 276 ? -1.101 -2.333 -14.266 1.00 97.31 276 THR A C 1
ATOM 2156 O O . THR A 1 276 ? -0.908 -3.427 -13.738 1.00 97.31 276 THR A O 1
ATOM 2159 N N . LEU A 1 277 ? -1.099 -1.184 -13.591 1.00 98.19 277 LEU A N 1
ATOM 2160 C CA . LEU A 1 277 ? -0.673 -1.064 -12.206 1.00 98.19 277 LEU A CA 1
ATOM 2161 C C . LEU A 1 277 ? -1.617 -1.805 -11.247 1.00 98.19 277 LEU A C 1
ATOM 2163 O O . LEU A 1 277 ? -2.816 -1.536 -11.197 1.00 98.19 277 LEU A O 1
ATOM 2167 N N . ARG A 1 278 ? -1.056 -2.734 -10.468 1.00 97.94 278 ARG A N 1
ATOM 2168 C CA . ARG A 1 278 ? -1.742 -3.534 -9.441 1.00 97.94 278 ARG A CA 1
ATOM 2169 C C . ARG A 1 278 ? -1.366 -3.112 -8.030 1.00 97.94 278 ARG A C 1
ATOM 2171 O O . ARG A 1 278 ? -2.205 -3.187 -7.136 1.00 97.94 278 ARG A O 1
ATOM 2178 N N . THR A 1 279 ? -0.128 -2.678 -7.815 1.00 98.19 279 THR A N 1
ATOM 2179 C CA . THR A 1 279 ? 0.341 -2.249 -6.493 1.00 98.19 279 THR A CA 1
ATOM 2180 C C . THR A 1 279 ? 1.121 -0.951 -6.595 1.00 98.19 279 THR A C 1
ATOM 2182 O O . THR A 1 279 ? 2.028 -0.858 -7.424 1.00 98.19 279 THR A O 1
ATOM 2185 N N . LEU A 1 280 ? 0.824 0.004 -5.718 1.00 98.19 280 LEU A N 1
ATOM 2186 C CA . LEU A 1 280 ? 1.532 1.277 -5.635 1.00 98.19 280 LEU A CA 1
ATOM 2187 C C . LEU A 1 280 ? 1.977 1.536 -4.200 1.00 98.19 280 LEU A C 1
ATOM 2189 O O . LEU A 1 280 ? 1.150 1.586 -3.297 1.00 98.19 280 LEU A O 1
ATOM 2193 N N . PHE A 1 281 ? 3.279 1.672 -3.980 1.00 98.12 281 PHE A N 1
ATOM 2194 C CA . PHE A 1 281 ? 3.841 2.026 -2.679 1.00 98.12 281 PHE A CA 1
ATOM 2195 C C . PHE A 1 281 ? 4.491 3.398 -2.795 1.00 98.12 281 PHE A C 1
ATOM 2197 O O . PHE A 1 281 ? 5.360 3.588 -3.644 1.00 98.12 281 PHE A O 1
ATOM 2204 N N . ALA A 1 282 ? 4.059 4.349 -1.971 1.00 97.25 282 ALA A N 1
ATOM 2205 C CA . ALA A 1 282 ? 4.559 5.713 -2.004 1.00 97.25 282 ALA A CA 1
ATOM 2206 C C . ALA A 1 282 ? 4.796 6.261 -0.590 1.00 97.25 282 ALA A C 1
ATOM 2208 O O . ALA A 1 282 ? 3.930 6.139 0.275 1.00 97.25 282 ALA A O 1
ATOM 2209 N N . ASP A 1 283 ? 5.954 6.887 -0.358 1.00 95.44 283 ASP A N 1
ATOM 2210 C CA . ASP A 1 283 ? 6.228 7.668 0.865 1.00 95.44 283 ASP A CA 1
ATOM 2211 C C . ASP A 1 283 ? 5.873 9.160 0.718 1.00 95.44 283 ASP A C 1
ATOM 2213 O O . ASP A 1 283 ? 6.013 9.932 1.662 1.00 95.44 283 ASP A O 1
ATOM 2217 N N . PHE A 1 284 ? 5.361 9.562 -0.446 1.00 95.12 284 PHE A N 1
ATOM 2218 C CA . PHE A 1 284 ? 4.837 10.895 -0.722 1.00 95.12 284 PHE A CA 1
ATOM 2219 C C . PHE A 1 284 ? 3.578 10.795 -1.591 1.00 95.12 284 PHE A C 1
ATOM 2221 O O . PHE A 1 284 ? 3.334 9.779 -2.242 1.00 95.12 284 PHE A O 1
ATOM 2228 N N . TRP A 1 285 ? 2.776 11.857 -1.631 1.00 95.06 285 TRP A N 1
ATOM 2229 C CA . TRP A 1 285 ? 1.644 11.955 -2.550 1.00 95.06 285 TRP A CA 1
ATOM 2230 C C . TRP A 1 285 ? 1.458 13.397 -3.035 1.00 95.06 285 TRP A C 1
ATOM 2232 O O . TRP A 1 285 ? 1.703 14.316 -2.245 1.00 95.06 285 TRP A O 1
ATOM 2242 N N . PRO A 1 286 ? 1.030 13.624 -4.293 1.00 92.94 286 PRO A N 1
ATOM 2243 C CA . PRO A 1 286 ? 0.712 14.956 -4.777 1.00 92.94 286 PRO A CA 1
ATOM 2244 C C . PRO A 1 286 ? -0.439 15.549 -3.968 1.00 92.94 286 PRO A C 1
ATOM 2246 O O . PRO A 1 286 ? -1.501 14.944 -3.847 1.00 92.94 286 PRO A O 1
ATOM 2249 N N . THR A 1 287 ? -0.221 16.738 -3.417 1.00 84.69 287 THR A N 1
ATOM 2250 C CA . THR A 1 287 ? -1.245 17.511 -2.697 1.00 84.69 287 THR A CA 1
ATOM 2251 C C . THR A 1 287 ? -1.954 18.528 -3.593 1.00 84.69 287 THR A C 1
ATOM 2253 O O . THR A 1 287 ? -2.834 19.248 -3.137 1.00 84.69 287 THR A O 1
ATOM 2256 N N . SER A 1 288 ? -1.547 18.638 -4.860 1.00 80.88 288 SER A N 1
ATOM 2257 C CA . SER A 1 288 ? -2.136 19.557 -5.831 1.00 80.88 288 SER A CA 1
ATOM 2258 C C . SER A 1 288 ? -3.388 18.971 -6.485 1.00 80.88 288 SER A C 1
ATOM 2260 O O . SER A 1 288 ? -3.525 17.755 -6.604 1.00 80.88 288 SER A O 1
ATOM 2262 N N . ASP A 1 289 ? -4.245 19.844 -7.022 1.00 83.81 289 ASP A N 1
ATOM 2263 C CA . ASP A 1 289 ? -5.437 19.502 -7.822 1.00 83.81 289 ASP A CA 1
ATOM 2264 C C . ASP A 1 289 ? -5.108 18.865 -9.191 1.00 83.81 289 ASP A C 1
ATOM 2266 O O . ASP A 1 289 ? -5.884 18.943 -10.146 1.00 83.81 289 ASP A O 1
ATOM 2270 N N . VAL A 1 290 ? -3.929 18.254 -9.335 1.00 89.06 290 VAL A N 1
ATOM 2271 C CA . VAL A 1 290 ? -3.552 17.571 -10.569 1.00 89.06 290 VAL A CA 1
ATOM 2272 C C . VAL A 1 290 ? -4.390 16.306 -10.679 1.00 89.06 290 VAL A C 1
ATOM 2274 O O . VAL A 1 290 ? -4.252 15.382 -9.879 1.00 89.06 290 VAL A O 1
ATOM 2277 N N . ALA A 1 291 ? -5.250 16.266 -11.695 1.00 92.31 291 ALA A N 1
ATOM 2278 C CA . ALA A 1 291 ? -6.076 15.108 -11.985 1.00 92.31 291 ALA A CA 1
ATOM 2279 C C . ALA A 1 291 ? -5.192 13.874 -12.224 1.00 92.31 291 ALA A C 1
ATOM 2281 O O . ALA A 1 291 ? -4.439 13.804 -13.198 1.00 92.31 291 ALA A O 1
ATOM 2282 N N . LEU A 1 292 ? -5.283 12.901 -11.320 1.00 95.38 292 LEU A N 1
ATOM 2283 C CA . LEU A 1 292 ? -4.614 11.618 -11.476 1.00 95.38 292 LEU A CA 1
ATOM 2284 C C . LEU A 1 292 ? -5.388 10.728 -12.463 1.00 95.38 292 LEU A C 1
ATOM 2286 O O . LEU A 1 292 ? -6.619 10.796 -12.525 1.00 95.38 292 LEU A O 1
ATOM 2290 N N . PRO A 1 293 ? -4.693 9.884 -13.244 1.00 96.31 293 PRO A N 1
ATOM 2291 C CA . PRO A 1 293 ? -5.343 8.955 -14.162 1.00 96.31 293 PRO A CA 1
ATOM 2292 C C . PRO A 1 293 ? -6.148 7.904 -13.389 1.00 96.31 293 PRO A C 1
ATOM 2294 O O . PRO A 1 293 ? -5.797 7.546 -12.267 1.00 96.31 293 PRO A O 1
ATOM 2297 N N . SER A 1 294 ? -7.195 7.348 -14.001 1.00 96.38 294 SER A N 1
ATOM 2298 C CA . SER A 1 294 ? -7.914 6.209 -13.414 1.00 96.38 294 SER A CA 1
ATOM 2299 C C . SER A 1 294 ? -6.972 5.015 -13.231 1.00 96.38 294 SER A C 1
ATOM 2301 O O . SER A 1 294 ? -6.232 4.671 -14.149 1.00 96.38 294 SER A O 1
ATOM 2303 N N . LEU A 1 295 ? -7.023 4.358 -12.069 1.00 97.31 295 LEU A N 1
ATOM 2304 C CA . LEU A 1 295 ? -6.185 3.202 -11.728 1.00 97.31 295 LEU A CA 1
ATOM 2305 C C . LEU A 1 295 ? -7.051 1.933 -11.579 1.00 97.31 295 LEU A C 1
ATOM 2307 O O . LEU A 1 295 ? -7.214 1.413 -10.473 1.00 97.31 295 LEU A O 1
ATOM 2311 N N . PRO A 1 296 ? -7.640 1.407 -12.673 1.00 97.56 296 PRO A N 1
ATOM 2312 C CA . PRO A 1 296 ? -8.713 0.409 -12.603 1.00 97.56 296 PRO A CA 1
ATOM 2313 C C . PRO A 1 296 ? -8.279 -0.941 -12.014 1.00 97.56 296 PRO A C 1
ATOM 2315 O O . PRO A 1 296 ? -9.113 -1.688 -11.500 1.00 97.56 296 PRO A O 1
ATOM 2318 N N . ARG A 1 297 ? -6.983 -1.272 -12.095 1.00 97.75 297 ARG A N 1
ATOM 2319 C CA . ARG A 1 297 ? -6.415 -2.551 -11.634 1.00 97.75 297 ARG A CA 1
ATOM 2320 C C . ARG A 1 297 ? -5.697 -2.466 -10.292 1.00 97.75 297 ARG A C 1
ATOM 2322 O O . ARG A 1 297 ? -5.219 -3.495 -9.814 1.00 97.75 297 ARG A O 1
ATOM 2329 N N . LEU A 1 298 ? -5.626 -1.278 -9.692 1.00 98.19 298 LEU A N 1
ATOM 2330 C CA . LEU A 1 298 ? -4.917 -1.079 -8.438 1.00 98.19 298 LEU A CA 1
ATOM 2331 C C . LEU A 1 298 ? -5.629 -1.843 -7.318 1.00 98.19 298 LEU A C 1
ATOM 2333 O O . LEU A 1 298 ? -6.783 -1.565 -7.006 1.00 98.19 298 LEU A O 1
ATOM 2337 N N . ALA A 1 299 ? -4.932 -2.814 -6.737 1.00 97.81 299 ALA A N 1
ATOM 2338 C CA . ALA A 1 299 ? -5.431 -3.696 -5.690 1.00 97.81 299 ALA A CA 1
ATOM 2339 C C . ALA A 1 299 ? -4.846 -3.368 -4.311 1.00 97.81 299 ALA A C 1
ATOM 2341 O O . ALA A 1 299 ? -5.537 -3.519 -3.302 1.00 97.81 299 ALA A O 1
ATOM 2342 N N . SER A 1 300 ? -3.596 -2.898 -4.269 1.00 97.94 300 SER A N 1
ATOM 2343 C CA . SER A 1 300 ? -2.897 -2.525 -3.038 1.00 97.94 300 SER A CA 1
ATOM 2344 C C . SER A 1 300 ? -2.236 -1.158 -3.166 1.00 97.94 300 SER A C 1
ATOM 2346 O O . SER A 1 300 ? -1.583 -0.869 -4.171 1.00 97.94 300 SER A O 1
ATOM 2348 N N . LEU A 1 301 ? -2.403 -0.328 -2.140 1.00 97.81 301 LEU A N 1
ATOM 2349 C CA . LEU A 1 301 ? -1.858 1.021 -2.085 1.00 97.81 301 LEU A CA 1
ATOM 2350 C C . LEU A 1 301 ? -1.229 1.281 -0.713 1.00 97.81 301 LEU A C 1
ATOM 2352 O O . LEU A 1 301 ? -1.891 1.082 0.305 1.00 97.81 301 LEU A O 1
ATOM 2356 N N . SER A 1 302 ? 0.012 1.766 -0.696 1.00 97.75 302 SER A N 1
ATOM 2357 C CA . SER A 1 302 ? 0.640 2.354 0.492 1.00 97.75 302 SER A CA 1
ATOM 2358 C C . SER A 1 302 ? 0.835 3.856 0.283 1.00 97.75 302 SER A C 1
ATOM 2360 O O . SER A 1 302 ? 1.411 4.246 -0.733 1.00 97.75 302 SER A O 1
ATOM 2362 N N . LEU A 1 303 ? 0.368 4.678 1.224 1.00 96.62 303 LEU A N 1
ATOM 2363 C CA . LEU A 1 303 ? 0.442 6.144 1.193 1.00 96.62 303 LEU A CA 1
ATOM 2364 C C . LEU A 1 303 ? 1.027 6.699 2.494 1.00 96.62 303 LEU A C 1
ATOM 2366 O O . LEU A 1 303 ? 0.864 6.069 3.539 1.00 96.62 303 LEU A O 1
ATOM 2370 N N . PRO A 1 304 ? 1.612 7.911 2.470 1.00 94.19 304 PRO A N 1
ATOM 2371 C CA . PRO A 1 304 ? 2.099 8.563 3.677 1.00 94.19 304 PRO A CA 1
ATOM 2372 C C . PRO A 1 304 ? 0.991 8.872 4.676 1.00 94.19 304 PRO A C 1
ATOM 2374 O O . PRO A 1 304 ? 1.183 8.620 5.854 1.00 94.19 304 PRO A O 1
ATOM 2377 N N . SER A 1 305 ? -0.156 9.407 4.253 1.00 92.06 305 SER A N 1
ATOM 2378 C CA . SER A 1 305 ? -1.170 9.931 5.175 1.00 92.06 305 SER A CA 1
ATOM 2379 C C . SER A 1 305 ? -2.594 9.744 4.658 1.00 92.06 305 SER A C 1
ATOM 2381 O O . SER A 1 305 ? -2.825 9.475 3.479 1.00 92.06 305 SER A O 1
ATOM 2383 N N . GLY A 1 306 ? -3.571 9.926 5.552 1.00 90.06 306 GLY A N 1
ATOM 2384 C CA . GLY A 1 306 ? -4.988 9.928 5.186 1.00 90.06 306 GLY A CA 1
ATOM 2385 C C . GLY A 1 306 ? -5.384 11.094 4.272 1.00 90.06 306 GLY A C 1
ATOM 2386 O O . GLY A 1 306 ? -6.299 10.942 3.473 1.00 90.06 306 GLY A O 1
ATOM 2387 N N . GLU A 1 307 ? -4.686 12.235 4.322 1.00 90.00 307 GLU A N 1
ATOM 2388 C CA . GLU A 1 307 ? -4.963 13.384 3.439 1.00 90.00 307 GLU A CA 1
ATOM 2389 C C . GLU A 1 307 ? -4.770 13.023 1.962 1.00 90.00 307 GLU A C 1
ATOM 2391 O O . GLU A 1 307 ? -5.579 13.398 1.115 1.00 90.00 307 GLU A O 1
ATOM 2396 N N . ALA A 1 308 ? -3.762 12.198 1.661 1.00 92.38 308 ALA A N 1
ATOM 2397 C CA . ALA A 1 308 ? -3.500 11.706 0.312 1.00 92.38 308 ALA A CA 1
ATOM 2398 C C . ALA A 1 308 ? -4.699 10.954 -0.299 1.00 92.38 308 ALA A C 1
ATOM 2400 O O . ALA A 1 308 ? -4.869 10.953 -1.518 1.00 92.38 308 ALA A O 1
ATOM 2401 N N . LEU A 1 309 ? -5.568 10.362 0.532 1.00 93.56 309 LEU A N 1
ATOM 2402 C CA . LEU A 1 309 ? -6.760 9.640 0.077 1.00 93.56 309 LEU A CA 1
ATOM 2403 C C . LEU A 1 309 ? -7.777 10.548 -0.623 1.00 93.56 309 LEU A C 1
ATOM 2405 O O . LEU A 1 309 ? -8.519 10.073 -1.480 1.00 93.56 309 LEU A O 1
ATOM 2409 N N . GLN A 1 310 ? -7.814 11.836 -0.276 1.00 92.31 310 GLN A N 1
ATOM 2410 C CA . GLN A 1 310 ? -8.752 12.802 -0.861 1.00 92.31 310 GLN A CA 1
ATOM 2411 C C . GLN A 1 310 ? -8.406 13.138 -2.311 1.00 92.31 310 GLN A C 1
ATOM 2413 O O . GLN A 1 310 ? -9.283 13.504 -3.088 1.00 92.31 310 GLN A O 1
ATOM 2418 N N . HIS A 1 311 ? -7.138 12.962 -2.680 1.00 93.12 311 HIS A N 1
ATOM 2419 C CA . HIS A 1 311 ? -6.626 13.221 -4.021 1.00 93.12 311 HIS A CA 1
ATOM 2420 C C . HIS A 1 311 ? -6.599 11.959 -4.895 1.00 93.12 311 HIS A C 1
ATOM 2422 O O . HIS A 1 311 ? -6.044 11.980 -5.993 1.00 93.12 311 HIS A O 1
ATOM 2428 N N . LEU A 1 312 ? -7.154 10.835 -4.424 1.00 94.62 312 LEU A N 1
ATOM 2429 C CA . LEU A 1 312 ? -7.201 9.608 -5.214 1.00 94.62 312 LEU A CA 1
ATOM 2430 C C . LEU A 1 312 ? -8.236 9.704 -6.346 1.00 94.62 312 LEU A C 1
ATOM 2432 O O . LEU A 1 312 ? -9.350 10.176 -6.118 1.00 94.62 312 LEU A O 1
ATOM 2436 N N . PRO A 1 313 ? -7.918 9.195 -7.549 1.00 93.44 313 PRO A N 1
ATOM 2437 C CA . PRO A 1 313 ? -8.827 9.244 -8.686 1.00 93.44 313 PRO A CA 1
ATOM 2438 C C . PRO A 1 313 ? -9.977 8.235 -8.508 1.00 93.44 313 PRO A C 1
ATOM 2440 O O . PRO A 1 313 ? -9.720 7.036 -8.363 1.00 93.44 313 PRO A O 1
ATOM 2443 N N . PRO A 1 314 ? -11.252 8.660 -8.536 1.00 90.88 314 PRO A N 1
ATOM 2444 C CA . PRO A 1 314 ? -12.380 7.735 -8.555 1.00 90.88 314 PRO A CA 1
ATOM 2445 C C . PRO A 1 314 ? -12.644 7.173 -9.970 1.00 90.88 314 PRO A C 1
ATOM 2447 O O . PRO A 1 314 ? -12.493 7.907 -10.948 1.00 90.88 314 PRO A O 1
ATOM 2450 N N . PRO A 1 315 ? -13.124 5.918 -10.118 1.00 94.44 315 PRO A N 1
ATOM 2451 C CA . PRO A 1 315 ? -13.257 4.870 -9.101 1.00 94.44 315 PRO A CA 1
ATOM 2452 C C . PRO A 1 315 ? -11.989 3.998 -8.963 1.00 94.44 315 PRO A C 1
ATOM 2454 O O . PRO A 1 315 ? -11.219 3.849 -9.913 1.00 94.44 315 PRO A O 1
ATOM 2457 N N . LEU A 1 316 ? -11.831 3.335 -7.808 1.00 96.56 316 LEU A N 1
ATOM 2458 C CA . LEU A 1 316 ? -10.781 2.334 -7.540 1.00 96.56 316 LEU A CA 1
ATOM 2459 C C . LEU A 1 316 ? -11.402 0.942 -7.299 1.00 96.56 316 LEU A C 1
ATOM 2461 O O . LEU A 1 316 ? -11.366 0.432 -6.180 1.00 96.56 316 LEU A O 1
ATOM 2465 N N . PRO A 1 317 ? -12.002 0.311 -8.328 1.00 96.75 317 PRO A N 1
ATOM 2466 C CA . PRO A 1 317 ? -12.878 -0.853 -8.153 1.00 96.75 317 PRO A CA 1
ATOM 2467 C C . PRO A 1 317 ? -12.153 -2.137 -7.727 1.00 96.75 317 PRO A C 1
ATOM 2469 O O . PRO A 1 317 ? -12.790 -3.056 -7.227 1.00 96.75 317 PRO A O 1
ATOM 2472 N N . SER A 1 318 ? -10.838 -2.227 -7.940 1.00 97.69 318 SER A N 1
ATOM 2473 C CA . SER A 1 318 ? -10.043 -3.409 -7.572 1.00 97.69 318 SER A CA 1
ATOM 2474 C C . SER A 1 318 ? -9.381 -3.277 -6.198 1.00 97.69 318 SER A C 1
ATOM 2476 O O . SER A 1 318 ? -8.742 -4.222 -5.730 1.00 97.69 318 SER A O 1
ATOM 2478 N N . MET A 1 319 ? -9.493 -2.110 -5.558 1.00 98.06 319 MET A N 1
ATOM 2479 C CA . MET A 1 319 ? -8.682 -1.774 -4.399 1.00 98.06 319 MET A CA 1
ATOM 2480 C C . MET A 1 319 ? -9.193 -2.475 -3.143 1.00 98.06 319 MET A C 1
ATOM 2482 O O . MET A 1 319 ? -10.314 -2.244 -2.701 1.00 98.06 319 MET A O 1
ATOM 2486 N N . THR A 1 320 ? -8.347 -3.320 -2.559 1.00 97.88 320 THR A N 1
ATOM 2487 C CA . THR A 1 320 ? -8.688 -4.168 -1.405 1.00 97.88 320 THR A CA 1
ATOM 2488 C C . THR A 1 320 ? -7.794 -3.917 -0.197 1.00 97.88 320 THR A C 1
ATOM 2490 O O . THR A 1 320 ? -8.235 -4.154 0.925 1.00 97.88 320 THR A O 1
ATOM 2493 N N . HIS A 1 321 ? -6.574 -3.420 -0.416 1.00 97.94 321 HIS A N 1
ATOM 2494 C CA . HIS A 1 321 ? -5.562 -3.221 0.617 1.00 97.94 321 HIS A CA 1
ATOM 2495 C C . HIS A 1 321 ? -5.109 -1.758 0.662 1.00 97.94 321 HIS A C 1
ATOM 2497 O O . HIS A 1 321 ? -4.599 -1.243 -0.336 1.00 97.94 321 HIS A O 1
ATOM 2503 N N . LEU A 1 322 ? -5.247 -1.117 1.823 1.00 97.81 322 LEU A N 1
ATOM 2504 C CA . LEU A 1 322 ? -4.759 0.238 2.079 1.00 97.81 322 LEU A CA 1
ATOM 2505 C C . LEU A 1 322 ? -3.791 0.249 3.258 1.00 97.81 322 LEU A C 1
ATOM 2507 O O . LEU A 1 322 ? -4.156 -0.118 4.371 1.00 97.81 322 LEU A O 1
ATOM 2511 N N . HIS A 1 323 ? -2.580 0.734 3.034 1.00 97.69 323 HIS A N 1
ATOM 2512 C CA . HIS A 1 323 ? -1.588 0.950 4.073 1.00 97.69 323 HIS A CA 1
ATOM 2513 C C . HIS A 1 323 ? -1.279 2.443 4.195 1.00 97.69 323 HIS A C 1
ATOM 2515 O O . HIS A 1 323 ? -0.974 3.110 3.210 1.00 97.69 323 HIS A O 1
ATOM 2521 N N . LEU A 1 324 ? -1.362 2.970 5.410 1.00 96.44 324 LEU A N 1
ATOM 2522 C CA . LEU A 1 324 ? -1.005 4.344 5.732 1.00 96.44 324 LEU A CA 1
ATOM 2523 C C . LEU A 1 324 ? 0.262 4.319 6.590 1.00 96.44 324 LEU A C 1
ATOM 2525 O O . LEU A 1 324 ? 0.228 3.835 7.721 1.00 96.44 324 LEU A O 1
ATOM 2529 N N . THR A 1 325 ? 1.379 4.770 6.018 1.00 94.88 325 THR A N 1
ATOM 2530 C CA . THR A 1 325 ? 2.726 4.570 6.573 1.00 94.88 325 THR A CA 1
ATOM 2531 C C . THR A 1 325 ? 3.047 5.552 7.692 1.00 94.88 325 THR A C 1
ATOM 2533 O O . THR A 1 325 ? 3.747 5.196 8.638 1.00 94.88 325 THR A O 1
ATOM 2536 N N . THR A 1 326 ? 2.528 6.778 7.617 1.00 87.50 326 THR A N 1
ATOM 2537 C CA . THR A 1 326 ? 2.732 7.798 8.644 1.00 87.50 326 THR A CA 1
ATOM 2538 C C . THR A 1 326 ? 1.416 8.293 9.216 1.00 87.50 326 THR A C 1
ATOM 2540 O O . THR A 1 326 ? 0.392 8.418 8.544 1.00 87.50 326 THR A O 1
ATOM 2543 N N . SER A 1 327 ? 1.466 8.607 10.503 1.00 69.94 327 SER A N 1
ATOM 2544 C CA . SER A 1 327 ? 0.321 9.082 11.247 1.00 69.94 327 SER A CA 1
ATOM 2545 C C . SER A 1 327 ? 0.688 10.322 12.057 1.00 69.94 327 SER A C 1
ATOM 2547 O O . SER A 1 327 ? 1.196 10.257 13.180 1.00 69.94 327 SER A O 1
ATOM 2549 N N . PRO A 1 328 ? 0.363 11.490 11.513 1.00 64.81 328 PRO A N 1
ATOM 2550 C CA . PRO A 1 328 ? -0.245 12.521 12.327 1.00 64.81 328 PRO A CA 1
ATOM 2551 C C . PRO A 1 328 ? -1.723 12.593 11.934 1.00 64.81 328 PRO A C 1
ATOM 2553 O O . PRO A 1 328 ? -2.111 13.368 11.066 1.00 64.81 328 PRO A O 1
ATOM 2556 N N . TRP A 1 329 ? -2.560 11.738 12.537 1.00 65.25 329 TRP A N 1
ATOM 2557 C CA . TRP A 1 329 ? -4.009 11.718 12.260 1.00 65.25 329 TRP A CA 1
ATOM 2558 C C . TRP A 1 329 ? -4.709 13.009 12.695 1.00 65.25 329 TRP A C 1
ATOM 2560 O O . TRP A 1 329 ? -5.742 13.375 12.138 1.00 65.25 329 TRP A O 1
ATOM 2570 N N . VAL A 1 330 ? -4.134 13.708 13.675 1.00 53.62 330 VAL A N 1
ATOM 2571 C CA . VAL A 1 330 ? -4.559 15.049 14.068 1.00 53.62 330 VAL A CA 1
ATOM 2572 C C . VAL A 1 330 ? -3.815 16.041 13.195 1.00 53.62 330 VAL A C 1
ATOM 2574 O O . VAL A 1 330 ? -2.780 16.601 13.556 1.00 53.62 330 VAL A O 1
ATOM 2577 N N . VAL A 1 331 ? -4.393 16.300 12.029 1.00 51.22 331 VAL A N 1
ATOM 2578 C CA . VAL A 1 331 ? -4.255 17.628 11.449 1.00 51.22 331 VAL A CA 1
ATOM 2579 C C . VAL A 1 331 ? -4.860 18.560 12.487 1.00 51.22 331 VAL A C 1
ATOM 2581 O O . VAL A 1 331 ? -5.996 18.362 12.919 1.00 51.22 331 VAL A O 1
ATOM 2584 N N . ASN A 1 332 ? -4.085 19.539 12.941 1.00 48.34 332 ASN A N 1
ATOM 2585 C CA . ASN A 1 332 ? -4.521 20.561 13.883 1.00 48.34 332 ASN A CA 1
ATOM 2586 C C . ASN A 1 332 ? -5.539 21.490 13.191 1.00 48.34 332 ASN A C 1
ATOM 2588 O O . ASN A 1 332 ? -5.308 22.683 13.034 1.00 48.34 332 ASN A O 1
ATOM 2592 N N . THR A 1 333 ? -6.659 20.943 12.709 1.00 49.84 333 THR A N 1
ATOM 2593 C CA . THR A 1 333 ? -7.725 21.680 12.022 1.00 49.84 333 THR A CA 1
ATOM 2594 C C . THR A 1 333 ? -8.465 22.609 12.980 1.00 49.84 333 THR A C 1
ATOM 2596 O O . THR A 1 333 ? -9.392 23.299 12.566 1.00 49.84 333 THR A O 1
ATOM 2599 N N . GLY A 1 334 ? -8.114 22.600 14.275 1.00 59.41 334 GLY A N 1
ATOM 2600 C CA . GLY A 1 334 ? -8.810 23.328 15.332 1.00 59.41 334 GLY A CA 1
ATOM 2601 C C . GLY A 1 334 ? -10.262 22.881 15.531 1.00 59.41 334 GLY A C 1
ATOM 2602 O O . GLY A 1 334 ? -10.940 23.422 16.396 1.00 59.41 334 GLY A O 1
ATOM 2603 N N . ARG A 1 335 ? -10.751 21.907 14.747 1.00 58.91 335 ARG A N 1
ATOM 2604 C CA . ARG A 1 335 ? -12.164 21.513 14.696 1.00 58.91 335 ARG A CA 1
ATOM 2605 C C . ARG A 1 335 ? -12.531 20.318 15.566 1.00 58.91 335 ARG A C 1
ATOM 2607 O O . ARG A 1 335 ? -13.704 19.985 15.617 1.00 58.91 335 ARG A O 1
ATOM 2614 N N . GLY A 1 336 ? -11.579 19.712 16.275 1.00 63.06 336 GLY A N 1
ATOM 2615 C CA . GLY A 1 336 ? -11.878 18.671 17.266 1.00 63.06 336 GLY A CA 1
ATOM 2616 C C . GLY A 1 336 ? -12.610 17.444 16.710 1.00 63.06 336 GLY A C 1
ATOM 2617 O O . GLY A 1 336 ? -13.222 16.717 17.482 1.00 63.06 336 GLY A O 1
ATOM 2618 N N . ASP A 1 337 ? -12.576 17.209 15.395 1.00 73.06 337 ASP A N 1
ATOM 2619 C CA . ASP A 1 337 ? -13.245 16.055 14.798 1.00 73.06 337 ASP A CA 1
ATOM 2620 C C . ASP A 1 337 ? -12.341 14.823 14.910 1.00 73.06 337 ASP A C 1
ATOM 2622 O O . ASP A 1 337 ? -11.534 14.508 14.032 1.00 73.06 337 ASP A O 1
ATOM 2626 N N . GLU A 1 338 ? -12.442 14.150 16.054 1.00 71.31 338 GLU A N 1
ATOM 2627 C CA . GLU A 1 338 ? -11.633 12.988 16.434 1.00 71.31 338 GLU A CA 1
ATOM 2628 C C . GLU A 1 338 ? -11.832 11.768 15.506 1.00 71.31 338 GLU A C 1
ATOM 2630 O O . GLU A 1 338 ? -11.105 10.782 15.637 1.00 71.31 338 GLU A O 1
ATOM 2635 N N . ASN A 1 339 ? -12.772 11.831 14.551 1.00 80.88 339 ASN A N 1
ATOM 2636 C CA . ASN A 1 339 ? -13.081 10.766 13.592 1.00 80.88 339 ASN A CA 1
ATOM 2637 C C . ASN A 1 339 ? -12.661 11.075 12.144 1.00 80.88 339 ASN A C 1
ATOM 2639 O O . ASN A 1 339 ? -12.971 10.293 11.242 1.00 80.88 339 ASN A O 1
ATOM 2643 N N . TYR A 1 340 ? -11.928 12.168 11.904 1.00 88.94 340 TYR A N 1
ATOM 2644 C CA . TYR A 1 340 ? -11.604 12.645 10.555 1.00 88.94 340 TYR A CA 1
ATOM 2645 C C . TYR A 1 340 ? -11.027 11.566 9.622 1.00 88.94 340 TYR A C 1
ATOM 2647 O O . TYR A 1 340 ? -11.508 11.406 8.502 1.00 88.94 340 TYR A O 1
ATOM 2655 N N . LEU A 1 341 ? -10.046 10.776 10.080 1.00 91.50 341 LEU A N 1
ATOM 2656 C CA . LEU A 1 341 ? -9.454 9.702 9.270 1.00 91.50 341 LEU A CA 1
ATOM 2657 C C . LEU A 1 341 ? -10.513 8.720 8.758 1.00 91.50 341 LEU A C 1
ATOM 2659 O O . LEU A 1 341 ? -10.541 8.385 7.575 1.00 91.50 341 LEU A O 1
ATOM 2663 N N . TRP A 1 342 ? -11.368 8.244 9.658 1.00 94.00 342 TRP A N 1
ATOM 2664 C CA . TRP A 1 342 ? -12.364 7.227 9.349 1.00 94.00 342 TRP A CA 1
ATOM 2665 C C . TRP A 1 342 ? -13.407 7.753 8.375 1.00 94.00 342 TRP A C 1
ATOM 2667 O O . TRP A 1 342 ? -13.788 7.040 7.451 1.00 94.00 342 TRP A O 1
ATOM 2677 N N . VAL A 1 343 ? -13.794 9.020 8.523 1.00 94.44 343 VAL A N 1
ATOM 2678 C CA . VAL A 1 343 ? -14.670 9.720 7.580 1.00 94.44 343 VAL A CA 1
ATOM 2679 C C . VAL A 1 343 ? -14.012 9.832 6.204 1.00 94.44 343 VAL A C 1
ATOM 2681 O O . VAL A 1 343 ? -14.662 9.568 5.193 1.00 94.44 343 VAL A O 1
ATOM 2684 N N . VAL A 1 344 ? -12.718 10.163 6.137 1.00 94.00 344 VAL A N 1
ATOM 2685 C CA . VAL A 1 344 ? -11.974 10.223 4.869 1.00 94.00 344 VAL A CA 1
ATOM 2686 C C . VAL A 1 344 ? -11.915 8.848 4.197 1.00 94.00 344 VAL A C 1
ATOM 2688 O O . VAL A 1 344 ? -12.204 8.743 3.005 1.00 94.00 344 VAL A O 1
ATOM 2691 N N . ILE A 1 345 ? -11.626 7.777 4.944 1.00 95.81 345 ILE A N 1
ATOM 2692 C CA . ILE A 1 345 ? -11.614 6.407 4.406 1.00 95.81 345 ILE A CA 1
ATOM 2693 C C . ILE A 1 345 ? -13.025 5.994 3.948 1.00 95.81 345 ILE A C 1
ATOM 2695 O O . ILE A 1 345 ? -13.186 5.503 2.831 1.00 95.81 345 ILE A O 1
ATOM 2699 N N . ALA A 1 346 ? -14.060 6.247 4.750 1.00 96.62 346 ALA A N 1
ATOM 2700 C CA . ALA A 1 346 ? -15.457 5.934 4.435 1.00 96.62 346 ALA A CA 1
ATOM 2701 C C . ALA A 1 346 ? -16.017 6.711 3.233 1.00 96.62 346 ALA A C 1
ATOM 2703 O O . ALA A 1 346 ? -16.945 6.243 2.574 1.00 96.62 346 ALA A O 1
ATOM 2704 N N . ASN A 1 347 ? -15.459 7.881 2.921 1.00 95.75 347 ASN A N 1
ATOM 2705 C CA . ASN A 1 347 ? -15.837 8.678 1.752 1.00 95.75 347 ASN A CA 1
ATOM 2706 C C . ASN A 1 347 ? -14.929 8.456 0.537 1.00 95.75 347 ASN A C 1
ATOM 2708 O O . ASN A 1 347 ? -15.185 9.013 -0.528 1.00 95.75 347 ASN A O 1
ATOM 2712 N N . SER A 1 348 ? -13.890 7.634 0.672 1.00 95.44 348 SER A N 1
ATOM 2713 C CA . SER A 1 348 ? -12.931 7.391 -0.400 1.00 95.44 348 SER A CA 1
ATOM 2714 C C . SER A 1 348 ? -13.499 6.502 -1.526 1.00 95.44 348 SER A C 1
ATOM 2716 O O . SER A 1 348 ? -14.456 5.744 -1.313 1.00 95.44 348 SER A O 1
ATOM 2718 N N . PRO A 1 349 ? -12.883 6.511 -2.727 1.00 95.44 349 PRO A N 1
ATOM 2719 C CA . PRO A 1 349 ? -13.340 5.709 -3.869 1.00 95.44 349 PRO A CA 1
ATOM 2720 C C . PRO A 1 349 ? -13.284 4.184 -3.676 1.00 95.44 349 PRO A C 1
ATOM 2722 O O . PRO A 1 349 ? -13.844 3.453 -4.490 1.00 95.44 349 PRO A O 1
ATOM 2725 N N . MET A 1 350 ? -12.602 3.701 -2.633 1.00 96.44 350 MET A N 1
ATOM 2726 C CA . MET A 1 350 ? -12.385 2.275 -2.336 1.00 96.44 350 MET A CA 1
ATOM 2727 C C . MET A 1 350 ? -13.312 1.728 -1.238 1.00 96.44 350 MET A C 1
ATOM 2729 O O . MET A 1 350 ? -13.229 0.551 -0.900 1.00 96.44 350 MET A O 1
ATOM 2733 N N . ARG A 1 351 ? -14.188 2.555 -0.646 1.00 96.31 351 ARG A N 1
ATOM 2734 C CA . ARG A 1 351 ? -14.975 2.204 0.556 1.00 96.31 351 ARG A CA 1
ATOM 2735 C C . ARG A 1 351 ? -15.760 0.887 0.457 1.00 96.31 351 ARG A C 1
ATOM 2737 O O . ARG A 1 351 ? -15.913 0.175 1.443 1.00 96.31 351 ARG A O 1
ATOM 2744 N N . ALA A 1 352 ? -16.229 0.545 -0.745 1.00 97.19 352 ALA A N 1
ATOM 2745 C CA . ALA A 1 352 ? -17.026 -0.654 -0.996 1.00 97.19 352 ALA A CA 1
ATOM 2746 C C . ALA A 1 352 ? -16.186 -1.933 -1.170 1.00 97.19 352 ALA A C 1
ATOM 2748 O O . ALA A 1 352 ? -16.740 -3.026 -1.106 1.00 97.19 352 ALA A O 1
ATOM 2749 N N . THR A 1 353 ? -14.880 -1.808 -1.416 1.00 97.81 353 THR A N 1
ATOM 2750 C CA . THR A 1 353 ? -13.982 -2.919 -1.780 1.00 97.81 353 THR A CA 1
ATOM 2751 C C . THR A 1 353 ? -12.822 -3.094 -0.801 1.00 97.81 353 THR A C 1
ATOM 2753 O O . THR A 1 353 ? -12.203 -4.160 -0.759 1.00 97.81 353 THR A O 1
ATOM 2756 N N . LEU A 1 354 ? -12.541 -2.074 0.013 1.00 98.12 354 LEU A N 1
ATOM 2757 C CA . LEU A 1 354 ? -11.491 -2.089 1.019 1.00 98.12 354 LEU A CA 1
ATOM 2758 C C . LEU A 1 354 ? -11.772 -3.166 2.070 1.00 98.12 354 LEU A C 1
ATOM 2760 O O . LEU A 1 354 ? -12.755 -3.084 2.800 1.00 98.12 354 LEU A O 1
ATOM 2764 N N . SER A 1 355 ? -10.886 -4.156 2.154 1.00 97.50 355 SER A N 1
ATOM 2765 C CA . SER A 1 355 ? -10.996 -5.279 3.094 1.00 97.50 355 SER A CA 1
ATOM 2766 C C . SER A 1 355 ? -9.869 -5.334 4.118 1.00 97.50 355 SER A C 1
ATOM 2768 O O . SER A 1 355 ? -10.068 -5.875 5.208 1.00 97.50 355 SER A O 1
ATOM 2770 N N . HIS A 1 356 ? -8.716 -4.753 3.781 1.00 97.69 356 HIS A N 1
ATOM 2771 C CA . HIS A 1 356 ? -7.494 -4.779 4.575 1.00 97.69 356 HIS A CA 1
ATOM 2772 C C . HIS A 1 356 ? -6.982 -3.352 4.783 1.00 97.69 356 HIS A C 1
ATOM 2774 O O . HIS A 1 356 ? -6.734 -2.633 3.811 1.00 97.69 356 HIS A O 1
ATOM 2780 N N . LEU A 1 357 ? -6.801 -2.949 6.039 1.00 97.56 357 LEU A N 1
ATOM 2781 C CA . LEU A 1 357 ? -6.268 -1.641 6.417 1.00 97.56 357 LEU A CA 1
ATOM 2782 C C . LEU A 1 357 ? -5.070 -1.810 7.350 1.00 97.56 357 LEU A C 1
ATOM 2784 O O . LEU A 1 357 ? -5.202 -2.427 8.401 1.00 97.56 357 LEU A O 1
ATOM 2788 N N . ARG A 1 358 ? -3.918 -1.230 7.011 1.00 96.69 358 ARG A N 1
ATOM 2789 C CA . ARG A 1 358 ? -2.782 -1.104 7.936 1.00 96.69 358 ARG A CA 1
ATOM 2790 C C . ARG A 1 358 ? -2.574 0.355 8.294 1.00 96.69 358 ARG A C 1
ATOM 2792 O O . ARG A 1 358 ? -2.469 1.206 7.412 1.00 96.69 358 ARG A O 1
ATOM 2799 N N . LEU A 1 359 ? -2.475 0.614 9.590 1.00 96.06 359 LEU A N 1
ATOM 2800 C CA . LEU A 1 359 ? -2.147 1.908 10.165 1.00 96.06 359 LEU A CA 1
ATOM 2801 C C . LEU A 1 359 ? -0.775 1.802 10.830 1.00 96.06 359 LEU A C 1
ATOM 2803 O O . LEU A 1 359 ? -0.640 1.153 11.867 1.00 96.06 359 LEU A O 1
ATOM 2807 N N . SER A 1 360 ? 0.230 2.434 10.234 1.00 95.50 360 SER A N 1
ATOM 2808 C CA . SER A 1 360 ? 1.584 2.504 10.777 1.00 95.50 360 SER A CA 1
ATOM 2809 C C . SER A 1 360 ? 1.879 3.866 11.391 1.00 95.50 360 SER A C 1
ATOM 2811 O O . SER A 1 360 ? 1.277 4.887 11.055 1.00 95.50 360 SER A O 1
ATOM 2813 N N . GLY A 1 361 ? 2.792 3.872 12.360 1.00 93.00 361 GLY A N 1
ATOM 2814 C CA . GLY A 1 361 ? 3.190 5.091 13.057 1.00 93.00 361 GLY A CA 1
ATOM 2815 C C . GLY A 1 361 ? 2.152 5.620 14.054 1.00 93.00 361 GLY A C 1
ATOM 2816 O O . GLY A 1 361 ? 2.222 6.791 14.434 1.00 93.00 361 GLY A O 1
ATOM 2817 N N . VAL A 1 362 ? 1.195 4.786 14.480 1.00 93.00 362 VAL A N 1
ATOM 2818 C CA . VAL A 1 362 ? 0.132 5.181 15.417 1.00 93.00 362 VAL A CA 1
ATOM 2819 C C . VAL A 1 362 ? 0.759 5.669 16.726 1.00 93.00 362 VAL A C 1
ATOM 2821 O O . VAL A 1 362 ? 1.635 5.022 17.295 1.00 93.00 362 VAL A O 1
ATOM 2824 N N . ASN A 1 363 ? 0.336 6.837 17.201 1.00 90.62 363 ASN A N 1
ATOM 2825 C CA . ASN A 1 363 ? 0.854 7.479 18.415 1.00 90.62 363 ASN A CA 1
ATOM 2826 C C . ASN A 1 363 ? -0.276 8.130 19.233 1.00 90.62 363 ASN A C 1
ATOM 2828 O O . ASN A 1 363 ? -1.435 8.070 18.845 1.00 90.62 363 ASN A O 1
ATOM 2832 N N . GLU A 1 364 ? 0.028 8.772 20.359 1.00 84.00 364 GLU A N 1
ATOM 2833 C CA . GLU A 1 364 ? -0.970 9.367 21.263 1.00 84.00 364 GLU A CA 1
ATOM 2834 C C . GLU A 1 364 ? -1.870 10.441 20.632 1.00 84.00 364 GLU A C 1
ATOM 2836 O O . GLU A 1 364 ? -2.940 10.714 21.167 1.00 84.00 364 GLU A O 1
ATOM 2841 N N . SER A 1 365 ? -1.479 11.026 19.495 1.00 81.94 365 SER A N 1
ATOM 2842 C CA . SER A 1 365 ? -2.338 11.947 18.744 1.00 81.94 365 SER A CA 1
ATOM 2843 C C . SER A 1 365 ? -3.407 11.226 17.921 1.00 81.94 365 SER A C 1
ATOM 2845 O O . SER A 1 365 ? -4.192 11.869 17.245 1.00 81.94 365 SER A O 1
ATOM 2847 N N . SER A 1 366 ? -3.491 9.896 17.973 1.00 77.31 366 SER A N 1
ATOM 2848 C CA . SER A 1 366 ? -4.374 9.115 17.098 1.00 77.31 366 SER A CA 1
ATOM 2849 C C . SER A 1 366 ? -5.858 9.126 17.462 1.00 77.31 366 SER A C 1
ATOM 2851 O O . SER A 1 366 ? -6.607 8.309 16.938 1.00 77.31 366 SER A O 1
ATOM 2853 N N . GLY A 1 367 ? -6.305 10.046 18.317 1.00 78.19 367 GLY A N 1
ATOM 2854 C CA . GLY A 1 367 ? -7.721 10.238 18.635 1.00 78.19 367 GLY A CA 1
ATOM 2855 C C . GLY A 1 367 ? -8.424 8.961 19.108 1.00 78.19 367 GLY A C 1
ATOM 2856 O O . GLY A 1 367 ? -7.853 8.141 19.830 1.00 78.19 367 GLY A O 1
ATOM 2857 N N . ASN A 1 368 ? -9.670 8.784 18.664 1.00 87.81 368 ASN A N 1
ATOM 2858 C CA . ASN A 1 368 ? -10.581 7.721 19.097 1.00 87.81 368 ASN A CA 1
ATOM 2859 C C . ASN A 1 368 ? -10.431 6.400 18.322 1.00 87.81 368 ASN A C 1
ATOM 2861 O O . ASN A 1 368 ? -11.412 5.683 18.112 1.00 87.81 368 ASN A O 1
ATOM 2865 N N . VAL A 1 369 ? -9.220 6.067 17.859 1.00 91.81 369 VAL A N 1
ATOM 2866 C CA . VAL A 1 369 ? -8.963 4.826 17.101 1.00 91.81 369 VAL A CA 1
ATOM 2867 C C . VAL A 1 369 ? -9.526 3.582 17.810 1.00 91.81 369 VAL A C 1
ATOM 2869 O O . VAL A 1 369 ? -10.276 2.851 17.163 1.00 91.81 369 VAL A O 1
ATOM 2872 N N . PRO A 1 370 ? -9.280 3.337 19.114 1.00 92.94 370 PRO A N 1
ATOM 2873 C CA . PRO A 1 370 ? -9.847 2.177 19.805 1.00 92.94 370 PRO A CA 1
ATOM 2874 C C . PRO A 1 370 ? -11.384 2.150 19.789 1.00 92.94 370 PRO A C 1
ATOM 2876 O O . PRO A 1 370 ? -11.992 1.132 19.463 1.00 92.94 370 PRO A O 1
ATOM 2879 N N . GLN A 1 371 ? -12.024 3.278 20.098 1.00 93.12 371 GLN A N 1
ATOM 2880 C CA . GLN A 1 371 ? -13.479 3.399 20.164 1.00 93.12 371 GLN A CA 1
ATOM 2881 C C . GLN A 1 371 ? -14.113 3.141 18.795 1.00 93.12 371 GLN A C 1
ATOM 2883 O O . GLN A 1 371 ? -15.103 2.415 18.701 1.00 93.12 371 GLN A O 1
ATOM 2888 N N . PHE A 1 372 ? -13.524 3.691 17.730 1.00 94.56 372 PHE A N 1
ATOM 2889 C CA . PHE A 1 372 ? -13.993 3.451 16.371 1.00 94.56 372 PHE A CA 1
ATOM 2890 C C . PHE A 1 372 ? -13.810 1.991 15.956 1.00 94.56 372 PHE A C 1
ATOM 2892 O O . PHE A 1 372 ? -14.743 1.392 15.433 1.00 94.56 372 PHE A O 1
ATOM 2899 N N . LEU A 1 373 ? -12.649 1.386 16.225 1.00 95.44 373 LEU A N 1
ATOM 2900 C CA . LEU A 1 373 ? -12.383 -0.013 15.874 1.00 95.44 373 LEU A CA 1
ATOM 2901 C C . LEU A 1 373 ? -13.326 -0.982 16.576 1.00 95.44 373 LEU A C 1
ATOM 2903 O O . LEU A 1 373 ? -13.751 -1.960 15.967 1.00 95.44 373 LEU A O 1
ATOM 2907 N N . ARG A 1 374 ? -13.700 -0.694 17.826 1.00 95.12 374 ARG A N 1
ATOM 2908 C CA . ARG A 1 374 ? -14.725 -1.462 18.538 1.00 95.12 374 ARG A CA 1
ATOM 2909 C C . ARG A 1 374 ? -16.054 -1.457 17.782 1.00 95.12 374 ARG A C 1
ATOM 2911 O O . ARG A 1 374 ? -16.655 -2.515 17.631 1.00 95.12 374 ARG A O 1
ATOM 2918 N N . VAL A 1 375 ? -16.485 -0.294 17.287 1.00 95.56 375 VAL A N 1
ATOM 2919 C CA . VAL A 1 375 ? -17.713 -0.157 16.484 1.00 95.56 375 VAL A CA 1
ATOM 2920 C C . VAL A 1 375 ? -17.562 -0.832 15.118 1.00 95.56 375 VAL A C 1
ATOM 2922 O O . VAL A 1 375 ? -18.431 -1.606 14.728 1.00 95.56 375 VAL A O 1
ATOM 2925 N N . LEU A 1 376 ? -16.458 -0.575 14.411 1.00 96.06 376 LEU A N 1
ATOM 2926 C CA . LEU A 1 376 ? -16.175 -1.118 13.079 1.00 96.06 376 LEU A CA 1
ATOM 2927 C C . LEU A 1 376 ? -16.170 -2.650 13.070 1.00 96.06 376 LEU A C 1
ATOM 2929 O O . LEU A 1 376 ? -16.726 -3.269 12.169 1.00 96.06 376 LEU A O 1
ATOM 2933 N N . LEU A 1 377 ? -15.541 -3.253 14.078 1.00 95.38 377 LEU A N 1
ATOM 2934 C CA . LEU A 1 377 ? -15.388 -4.700 14.202 1.00 95.38 377 LEU A CA 1
ATOM 2935 C C . LEU A 1 377 ? -16.500 -5.342 15.040 1.00 95.38 377 LEU A C 1
ATOM 2937 O O . LEU A 1 377 ? -16.409 -6.533 15.342 1.00 95.38 377 LEU A O 1
ATOM 2941 N N . ASP A 1 378 ? -17.527 -4.569 15.418 1.00 94.81 378 ASP A N 1
ATOM 2942 C CA . ASP A 1 378 ? -18.691 -5.015 16.193 1.00 94.81 378 ASP A CA 1
ATOM 2943 C C . ASP A 1 378 ? -18.291 -5.798 17.464 1.00 94.81 378 ASP A C 1
ATOM 2945 O O . ASP A 1 378 ? -18.820 -6.866 17.769 1.00 94.81 378 ASP A O 1
ATOM 2949 N N . LEU A 1 379 ? -17.270 -5.320 18.179 1.00 93.25 379 LEU A N 1
ATOM 2950 C CA . LEU A 1 379 ? -16.754 -5.985 19.377 1.00 93.25 379 LEU A CA 1
ATOM 2951 C C . LEU A 1 379 ? -17.615 -5.604 20.598 1.00 93.25 379 LEU A C 1
ATOM 2953 O O . LEU A 1 379 ? -17.845 -4.412 20.826 1.00 93.25 379 LEU A O 1
ATOM 2957 N N . PRO A 1 380 ? -18.092 -6.574 21.407 1.00 91.31 380 PRO A N 1
ATOM 2958 C CA . PRO A 1 380 ? -18.998 -6.276 22.511 1.00 91.31 380 PRO A CA 1
ATOM 2959 C C . PRO A 1 380 ? -18.321 -5.436 23.603 1.00 91.31 380 PRO A C 1
ATOM 2961 O O . PRO A 1 380 ? -17.132 -5.565 23.877 1.00 91.31 380 PRO A O 1
ATOM 2964 N N . VAL A 1 381 ? -19.074 -4.585 24.294 1.00 89.31 381 VAL A N 1
ATOM 2965 C CA . VAL A 1 381 ? -18.560 -3.929 25.505 1.00 89.31 381 VAL A CA 1
ATOM 2966 C C . VAL A 1 381 ? -18.694 -4.927 26.652 1.00 89.31 381 VAL A C 1
ATOM 2968 O O . VAL A 1 381 ? -19.813 -5.265 27.026 1.00 89.31 381 VAL A O 1
ATOM 2971 N N . HIS A 1 382 ? -17.584 -5.424 27.204 1.00 80.88 382 HIS A N 1
ATOM 2972 C CA . HIS A 1 382 ? -17.648 -6.273 28.395 1.00 80.88 382 HIS A CA 1
ATOM 2973 C C . HIS A 1 382 ? -17.962 -5.407 29.628 1.00 80.88 382 HIS A C 1
ATOM 2975 O O . HIS A 1 382 ? -17.162 -4.535 29.972 1.00 80.88 382 HIS A O 1
ATOM 2981 N N . PRO A 1 383 ? -19.095 -5.631 30.319 1.00 69.62 383 PRO A N 1
ATOM 2982 C CA . PRO A 1 383 ? -19.453 -4.871 31.518 1.00 69.62 383 PRO A CA 1
ATOM 2983 C C . PRO A 1 383 ? -18.633 -5.275 32.758 1.00 69.62 383 PRO A C 1
ATOM 2985 O O . PRO A 1 383 ? -18.691 -4.604 33.785 1.00 69.62 383 PRO A O 1
ATOM 2988 N N . GLU A 1 384 ? -17.860 -6.363 32.683 1.00 55.28 384 GLU A N 1
ATOM 2989 C CA . GLU A 1 384 ? -17.292 -7.059 33.849 1.00 55.28 384 GLU A CA 1
ATOM 2990 C C . GLU A 1 384 ? -16.063 -6.385 34.494 1.00 55.28 384 GLU A C 1
ATOM 2992 O O . GLU A 1 384 ? -15.511 -6.896 35.465 1.00 55.28 384 GLU A O 1
ATOM 2997 N N . GLY A 1 385 ? -15.674 -5.193 34.037 1.00 53.41 385 GLY A N 1
ATOM 2998 C CA . GLY A 1 385 ? -14.577 -4.403 34.610 1.00 53.41 385 GLY A CA 1
ATOM 2999 C C . GLY A 1 385 ? -14.968 -3.437 35.735 1.00 53.41 385 GLY A C 1
ATOM 3000 O O . GLY A 1 385 ? -14.108 -2.717 36.232 1.00 53.41 385 GLY A O 1
ATOM 3001 N N . ALA A 1 386 ? -16.226 -3.404 36.195 1.00 51.09 386 ALA A N 1
ATOM 3002 C CA . ALA A 1 386 ? -16.646 -2.553 37.325 1.00 51.09 386 ALA A CA 1
ATOM 3003 C C . ALA A 1 386 ? -16.073 -3.000 38.696 1.00 51.09 386 ALA A C 1
ATOM 3005 O O . ALA A 1 386 ? -16.617 -2.682 39.757 1.00 51.09 386 ALA A O 1
ATOM 3006 N N . GLY A 1 387 ? -14.971 -3.754 38.697 1.00 50.66 387 GLY A N 1
ATOM 3007 C CA . GLY A 1 387 ? -14.171 -4.019 39.880 1.00 50.66 387 GLY A CA 1
ATOM 3008 C C . GLY A 1 387 ? -13.588 -2.708 40.396 1.00 50.66 387 GLY A C 1
ATOM 3009 O O . GLY A 1 387 ? -12.862 -2.024 39.678 1.00 50.66 387 GLY A O 1
ATOM 3010 N N . LYS A 1 388 ? -13.943 -2.365 41.641 1.00 49.44 388 LYS A N 1
ATOM 3011 C CA . LYS A 1 388 ? -13.453 -1.220 42.428 1.00 49.44 388 LYS A CA 1
ATOM 3012 C C . LYS A 1 388 ? -12.070 -0.769 41.953 1.00 49.44 388 LYS A C 1
ATOM 3014 O O . LYS A 1 388 ? -11.083 -1.483 42.146 1.00 49.44 388 LYS A O 1
ATOM 3019 N N . THR A 1 389 ? -11.990 0.412 41.343 1.00 51.38 389 THR A N 1
ATOM 3020 C CA . THR A 1 389 ? -10.697 1.040 41.088 1.00 51.38 389 THR A CA 1
ATOM 3021 C C . THR A 1 389 ? -9.942 1.097 42.429 1.00 51.38 389 THR A C 1
ATOM 3023 O O . THR A 1 389 ? -10.532 1.470 43.444 1.00 51.38 389 THR A O 1
ATOM 3026 N N . PRO A 1 390 ? -8.653 0.717 42.497 1.00 49.12 390 PRO A N 1
ATOM 3027 C CA . PRO A 1 390 ? -7.907 0.699 43.762 1.00 49.12 390 PRO A CA 1
ATOM 3028 C C . PRO A 1 390 ? -7.721 2.095 44.383 1.00 49.12 390 PRO A C 1
ATOM 3030 O O . PRO A 1 390 ? -7.213 2.217 45.493 1.00 49.12 390 PRO A O 1
ATOM 3033 N N . PHE A 1 391 ? -8.123 3.149 43.672 1.00 52.28 391 PHE A N 1
ATOM 3034 C CA . PHE A 1 391 ? -8.090 4.533 44.121 1.00 52.28 391 PHE A CA 1
ATOM 3035 C C . PHE A 1 391 ? -9.495 4.949 44.571 1.00 52.28 391 PHE A C 1
ATOM 3037 O O . PHE A 1 391 ? -10.257 5.551 43.821 1.00 52.28 391 PHE A O 1
ATOM 3044 N N . GLY A 1 392 ? -9.848 4.561 45.798 1.00 46.56 392 GLY A N 1
ATOM 3045 C CA . GLY A 1 392 ? -11.143 4.812 46.435 1.00 46.56 392 GLY A CA 1
ATOM 3046 C C . GLY A 1 392 ? -11.345 6.229 46.985 1.00 46.56 392 GLY A C 1
ATOM 3047 O O . GLY A 1 392 ? -11.911 6.363 48.064 1.00 46.56 392 GLY A O 1
ATOM 3048 N N . ASP A 1 393 ? -10.907 7.275 46.283 1.00 50.16 393 ASP A N 1
ATOM 3049 C CA . ASP A 1 393 ? -11.295 8.655 46.610 1.00 50.16 393 ASP A CA 1
ATOM 3050 C C . ASP A 1 393 ? -12.068 9.217 45.416 1.00 50.16 393 ASP A C 1
ATOM 3052 O O . ASP A 1 393 ? -11.558 9.242 44.299 1.00 50.16 393 ASP A O 1
ATOM 3056 N N . GLY A 1 394 ? -13.328 9.601 45.634 1.00 53.66 394 GLY A N 1
ATOM 3057 C CA . GLY A 1 394 ? -14.314 10.003 44.622 1.00 53.66 394 GLY A CA 1
ATOM 3058 C C . GLY A 1 394 ? -14.005 11.321 43.906 1.00 53.66 394 GLY A C 1
ATOM 3059 O O . GLY A 1 394 ? -14.921 12.053 43.534 1.00 53.66 394 GLY A O 1
ATOM 3060 N N . ARG A 1 395 ? -12.726 11.646 43.720 1.00 47.56 395 ARG A N 1
ATOM 3061 C CA . ARG A 1 395 ? -12.255 12.796 42.964 1.00 47.56 395 ARG A CA 1
ATOM 3062 C C . ARG A 1 395 ? -11.680 12.326 41.631 1.00 47.56 395 ARG A C 1
ATOM 3064 O O . ARG A 1 395 ? -10.724 11.565 41.572 1.00 47.56 395 ARG A O 1
ATOM 3071 N N . ASP A 1 396 ? -12.297 12.859 40.581 1.00 46.06 396 ASP A N 1
ATOM 3072 C CA . ASP A 1 396 ? -11.894 12.816 39.175 1.00 46.06 396 ASP A CA 1
ATOM 3073 C C . ASP A 1 396 ? -12.294 11.580 38.340 1.00 46.06 396 ASP A C 1
ATOM 3075 O O . ASP A 1 396 ? -11.483 10.831 37.798 1.00 46.06 396 ASP A O 1
ATOM 3079 N N . VAL A 1 397 ? -13.606 11.460 38.101 1.00 47.75 397 VAL A N 1
ATOM 3080 C CA . VAL A 1 397 ? -14.218 10.585 37.074 1.00 47.75 397 VAL A CA 1
ATOM 3081 C C . VAL A 1 397 ? -13.658 10.853 35.663 1.00 47.75 397 VAL A C 1
ATOM 3083 O O . VAL A 1 397 ? -13.706 9.977 34.802 1.00 47.75 397 VAL A O 1
ATOM 3086 N N . ARG A 1 398 ? -13.029 12.014 35.420 1.00 51.69 398 ARG A N 1
ATOM 3087 C CA . ARG A 1 398 ? -12.324 12.291 34.156 1.00 51.69 398 ARG A CA 1
ATOM 3088 C C . ARG A 1 398 ? -11.126 11.366 33.928 1.00 51.69 398 ARG A C 1
ATOM 3090 O O . ARG A 1 398 ? -10.766 11.136 32.778 1.00 51.69 398 ARG A O 1
ATOM 3097 N N . PHE A 1 399 ? -10.573 10.778 34.992 1.00 48.28 399 PHE A N 1
ATOM 3098 C CA . PHE A 1 399 ? -9.500 9.791 34.909 1.00 48.28 399 PHE A CA 1
ATOM 3099 C C . PHE A 1 399 ? -9.989 8.335 35.022 1.00 48.28 399 PHE A C 1
ATOM 3101 O O . PHE A 1 399 ? -9.168 7.431 35.055 1.00 48.28 399 PHE A O 1
ATOM 3108 N N . ALA A 1 400 ? -11.297 8.052 35.051 1.00 44.41 400 ALA A N 1
ATOM 3109 C CA . ALA A 1 400 ? -11.816 6.673 35.025 1.00 44.41 400 ALA A CA 1
ATOM 3110 C C . ALA A 1 400 ? -11.993 6.120 33.592 1.00 44.41 400 ALA A C 1
ATOM 3112 O O . ALA A 1 400 ? -12.044 4.911 33.392 1.00 44.41 400 ALA A O 1
ATOM 3113 N N . VAL A 1 401 ? -11.950 6.991 32.576 1.00 48.53 401 VAL A N 1
ATOM 3114 C CA . VAL A 1 401 ? -11.885 6.645 31.135 1.00 48.53 401 VAL A CA 1
ATOM 3115 C C . VAL A 1 401 ? -10.517 6.019 30.747 1.00 48.53 401 VAL A C 1
ATOM 3117 O O . VAL A 1 401 ? -10.275 5.637 29.609 1.00 48.53 401 VAL A O 1
ATOM 3120 N N . ILE A 1 402 ? -9.606 5.872 31.716 1.00 47.94 402 ILE A N 1
ATOM 3121 C CA . ILE A 1 402 ? -8.152 5.648 31.574 1.00 47.94 402 ILE A CA 1
ATOM 3122 C C . ILE A 1 402 ? -7.762 4.178 31.806 1.00 47.94 402 ILE A C 1
ATOM 3124 O O . ILE A 1 402 ? -6.618 3.842 32.086 1.00 47.94 402 ILE A O 1
ATOM 3128 N N . ARG A 1 403 ? -8.684 3.234 31.659 1.00 51.16 403 ARG A N 1
ATOM 3129 C CA . ARG A 1 403 ? -8.307 1.825 31.485 1.00 51.16 403 ARG A CA 1
ATOM 3130 C C . ARG A 1 403 ? -8.845 1.377 30.142 1.00 51.16 403 ARG A C 1
ATOM 3132 O O . ARG A 1 403 ? -10.023 1.577 29.868 1.00 51.16 403 ARG A O 1
ATOM 3139 N N . GLY A 1 404 ? -7.978 0.802 29.304 1.00 51.75 404 GLY A N 1
ATOM 3140 C CA . GLY A 1 404 ? -8.286 0.363 27.933 1.00 51.75 404 GLY A CA 1
ATOM 3141 C C . GLY A 1 404 ? -9.526 -0.536 27.799 1.00 51.75 404 GLY A C 1
ATOM 3142 O O . GLY A 1 404 ? -10.080 -0.672 26.713 1.00 51.75 404 GLY A O 1
ATOM 3143 N N . GLU A 1 405 ? -10.029 -1.065 28.914 1.00 55.22 405 GLU A N 1
ATOM 3144 C CA . GLU A 1 405 ? -11.323 -1.737 29.055 1.00 55.22 405 GLU A CA 1
ATOM 3145 C C . GLU A 1 405 ? -12.505 -0.871 28.553 1.00 55.22 405 GLU A C 1
ATOM 3147 O O . GLU A 1 405 ? -13.447 -1.386 27.943 1.00 55.22 405 GLU A O 1
ATOM 3152 N N . HIS A 1 406 ? -12.425 0.460 28.664 1.00 64.25 406 HIS A N 1
ATOM 3153 C CA . HIS A 1 406 ? -13.502 1.387 28.296 1.00 64.25 406 HIS A CA 1
ATOM 3154 C C . HIS A 1 406 ? -13.337 2.086 26.943 1.00 64.25 406 HIS A C 1
ATOM 3156 O O . HIS A 1 406 ? -13.977 3.112 26.736 1.00 64.25 406 HIS A O 1
ATOM 3162 N N . ALA A 1 407 ? -12.571 1.538 25.996 1.00 76.19 407 ALA A N 1
ATOM 3163 C CA . ALA A 1 407 ? -12.490 2.035 24.615 1.00 76.19 407 ALA A CA 1
ATOM 3164 C C . ALA A 1 407 ? -13.827 1.926 23.832 1.00 76.19 407 ALA A C 1
ATOM 3166 O O . ALA A 1 407 ? -13.932 1.213 22.841 1.00 76.19 407 ALA A O 1
ATOM 3167 N N . HIS A 1 408 ? -14.882 2.599 24.288 1.00 84.62 408 HIS A N 1
ATOM 3168 C CA . HIS A 1 408 ? -16.187 2.712 23.647 1.00 84.62 408 HIS A CA 1
ATOM 3169 C C . HIS A 1 408 ? -16.678 4.153 23.737 1.00 84.62 408 HIS A C 1
ATOM 3171 O O . HIS A 1 408 ? -16.370 4.873 24.687 1.00 84.62 408 HIS A O 1
ATOM 3177 N N . PHE A 1 409 ? -17.459 4.560 22.745 1.00 89.31 409 PHE A N 1
ATOM 3178 C CA . PHE A 1 409 ? -18.266 5.765 22.856 1.00 89.31 409 PHE A CA 1
ATOM 3179 C C . PHE A 1 409 ? -19.376 5.549 23.891 1.00 89.31 409 PHE A C 1
ATOM 3181 O O . PHE A 1 409 ? -19.824 4.419 24.100 1.00 89.31 409 PHE A O 1
ATOM 3188 N N . ALA A 1 410 ? -19.828 6.627 24.536 1.00 89.50 410 ALA A N 1
ATOM 3189 C CA . ALA A 1 410 ? -20.970 6.543 25.439 1.00 89.50 410 ALA A CA 1
ATOM 3190 C C . ALA A 1 410 ? -22.200 6.024 24.662 1.00 89.50 410 ALA A C 1
ATOM 3192 O O . ALA A 1 410 ? -22.477 6.565 23.584 1.00 89.50 410 ALA A O 1
ATOM 3193 N N . PRO A 1 411 ? -22.928 5.010 25.170 1.00 90.62 411 PRO A N 1
ATOM 3194 C CA . PRO A 1 411 ? -24.086 4.457 24.477 1.00 90.62 411 PRO A CA 1
ATOM 3195 C C . PRO A 1 411 ? -25.113 5.534 24.104 1.00 90.62 411 PRO A C 1
ATOM 3197 O O . PRO A 1 411 ? -25.538 6.316 24.952 1.00 90.62 411 PRO A O 1
ATOM 3200 N N . GLY A 1 412 ? -25.499 5.584 22.831 1.00 91.88 412 GLY A N 1
ATOM 3201 C CA . GLY A 1 412 ? -26.436 6.557 22.270 1.00 91.88 412 GLY A CA 1
ATOM 3202 C C . GLY A 1 412 ? -25.843 7.936 21.968 1.00 91.88 412 GLY A C 1
ATOM 3203 O O . GLY A 1 412 ? -26.557 8.769 21.411 1.00 91.88 412 GLY A O 1
ATOM 3204 N N . SER A 1 413 ? -24.570 8.188 22.289 1.00 93.25 413 SER A N 1
ATOM 3205 C CA . SER A 1 413 ? -23.919 9.474 21.999 1.00 93.25 413 SER A CA 1
ATOM 3206 C C . SER A 1 413 ? -23.819 9.754 20.499 1.00 93.25 413 SER A C 1
ATOM 3208 O O . SER A 1 413 ? -23.740 8.833 19.683 1.00 93.25 413 SER A O 1
ATOM 3210 N N . GLU A 1 414 ? -23.756 11.037 20.133 1.00 92.75 414 GLU A N 1
ATOM 3211 C CA . GLU A 1 414 ? -23.553 11.464 18.742 1.00 92.75 414 GLU A CA 1
ATOM 3212 C C . GLU A 1 414 ? -22.281 10.850 18.140 1.00 92.75 414 GLU A C 1
ATOM 3214 O O . GLU A 1 414 ? -22.305 10.379 17.005 1.00 92.75 414 GLU A O 1
ATOM 3219 N N . CYS A 1 415 ? -21.197 10.756 18.921 1.00 91.38 415 CYS A N 1
ATOM 3220 C CA . CYS A 1 415 ? -19.955 10.116 18.486 1.00 91.38 415 CYS A CA 1
ATOM 3221 C C . CYS A 1 415 ? -20.146 8.628 18.155 1.00 91.38 415 CYS A C 1
ATOM 3223 O O . CYS A 1 415 ? -19.609 8.160 17.152 1.00 91.38 415 CYS A O 1
ATOM 3225 N N . GLU A 1 416 ? -20.923 7.884 18.953 1.00 94.06 416 GLU A N 1
ATOM 3226 C CA . GLU A 1 416 ? -21.222 6.477 18.662 1.00 94.06 416 GLU A CA 1
ATOM 3227 C C . GLU A 1 416 ? -22.056 6.338 17.384 1.00 94.06 416 GLU A C 1
ATOM 3229 O O . GLU A 1 416 ? -21.744 5.514 16.523 1.00 94.06 416 GLU A O 1
ATOM 3234 N N . GLN A 1 417 ? -23.107 7.150 17.243 1.00 95.50 417 GLN A N 1
ATOM 3235 C CA . GLN A 1 417 ? -23.983 7.127 16.071 1.00 95.50 417 GLN A CA 1
ATOM 3236 C C . GLN A 1 417 ? -23.204 7.467 14.796 1.00 95.50 417 GLN A C 1
ATOM 3238 O O . GLN A 1 417 ? -23.317 6.764 13.790 1.00 95.50 417 GLN A O 1
ATOM 3243 N N . HIS A 1 418 ? -22.351 8.491 14.859 1.00 94.94 418 HIS A N 1
ATOM 3244 C CA . HIS A 1 418 ? -21.490 8.888 13.754 1.00 94.94 418 HIS A CA 1
ATOM 3245 C C . HIS A 1 418 ? -20.462 7.803 13.403 1.00 94.94 418 HIS A C 1
ATOM 3247 O O . HIS A 1 418 ? -20.265 7.495 12.224 1.00 94.94 418 HIS A O 1
ATOM 3253 N N . ALA A 1 419 ? -19.851 7.163 14.406 1.00 95.00 419 ALA A N 1
ATOM 3254 C CA . ALA A 1 419 ? -18.943 6.041 14.190 1.00 95.00 419 ALA A CA 1
ATOM 3255 C C . ALA A 1 419 ? -19.657 4.851 13.531 1.00 95.00 419 ALA A C 1
ATOM 3257 O O . ALA A 1 419 ? -19.127 4.282 12.580 1.00 95.00 419 ALA A O 1
ATOM 3258 N N . ARG A 1 420 ? -20.882 4.513 13.962 1.00 96.50 420 ARG A N 1
ATOM 3259 C CA . ARG A 1 420 ? -21.703 3.451 13.350 1.00 96.50 420 ARG A CA 1
ATOM 3260 C C . ARG A 1 420 ? -22.050 3.769 11.897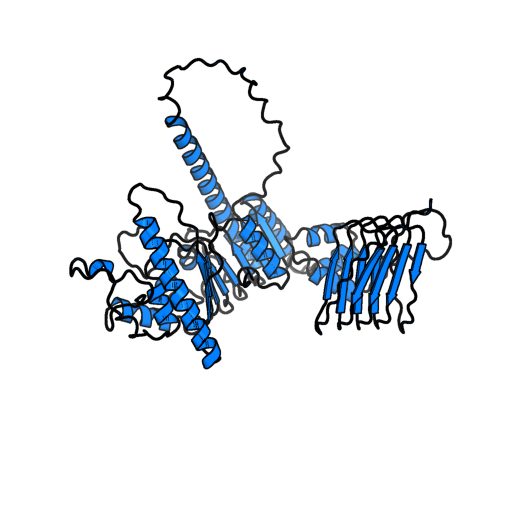 1.00 96.50 420 ARG A C 1
ATOM 3262 O O . ARG A 1 420 ? -21.912 2.902 11.040 1.00 96.50 420 ARG A O 1
ATOM 3269 N N . GLN A 1 421 ? -22.459 5.004 11.607 1.00 97.12 421 GLN A N 1
ATOM 3270 C CA . GLN A 1 421 ? -22.749 5.444 10.240 1.00 97.12 421 GLN A CA 1
ATOM 3271 C C . GLN A 1 421 ? -21.501 5.377 9.349 1.00 97.12 421 GLN A C 1
ATOM 3273 O O . GLN A 1 421 ? -21.564 4.904 8.217 1.00 97.12 421 GLN A O 1
ATOM 3278 N N . THR A 1 422 ? -20.355 5.810 9.873 1.00 96.62 422 THR A N 1
ATOM 3279 C CA . THR A 1 422 ? -19.072 5.770 9.163 1.00 96.62 422 THR A CA 1
ATOM 3280 C C . THR A 1 422 ? -18.614 4.328 8.922 1.00 96.62 422 THR A C 1
ATOM 3282 O O . THR A 1 422 ? -18.216 3.995 7.809 1.00 96.62 422 THR A O 1
ATOM 3285 N N . ALA A 1 423 ? -18.738 3.443 9.916 1.00 97.06 423 ALA A N 1
ATOM 3286 C CA . ALA A 1 423 ? -18.435 2.019 9.782 1.00 97.06 423 ALA A CA 1
ATOM 3287 C C . ALA A 1 423 ? -19.356 1.312 8.771 1.00 97.06 423 ALA A C 1
ATOM 3289 O O . ALA A 1 423 ? -18.888 0.488 7.990 1.00 97.06 423 ALA A O 1
ATOM 3290 N N . ALA A 1 424 ? -20.643 1.675 8.713 1.00 97.31 424 ALA A N 1
ATOM 3291 C CA . ALA A 1 424 ? -21.588 1.123 7.737 1.00 97.31 424 ALA A CA 1
ATOM 3292 C C . ALA A 1 424 ? -21.193 1.419 6.275 1.00 97.31 424 ALA A C 1
ATOM 3294 O O . ALA A 1 424 ? -21.541 0.656 5.375 1.00 97.31 424 ALA A O 1
ATOM 3295 N N . ASN A 1 425 ? -20.423 2.486 6.037 1.00 97.62 425 ASN A N 1
ATOM 3296 C CA . ASN A 1 425 ? -19.871 2.816 4.721 1.00 97.62 425 ASN A CA 1
ATOM 3297 C C . ASN A 1 425 ? -18.619 1.996 4.353 1.00 97.62 425 ASN A C 1
ATOM 3299 O O . ASN A 1 425 ? -18.141 2.112 3.225 1.00 97.62 425 ASN A O 1
ATOM 3303 N N . LEU A 1 426 ? -18.105 1.162 5.264 1.00 97.50 426 LEU A N 1
ATOM 3304 C CA . LEU A 1 426 ? -16.937 0.294 5.075 1.00 97.50 426 LEU A CA 1
ATOM 3305 C C . LEU A 1 426 ? -17.307 -1.195 5.232 1.00 97.50 426 LEU A C 1
ATOM 3307 O O . LEU A 1 426 ? -16.699 -1.908 6.030 1.00 97.50 426 LEU A O 1
ATOM 3311 N N . PRO A 1 427 ? -18.286 -1.711 4.464 1.00 97.19 427 PRO A N 1
ATOM 3312 C CA . PRO A 1 427 ? -18.890 -3.025 4.710 1.00 97.19 427 PRO A CA 1
ATOM 3313 C C . PRO A 1 427 ? -17.937 -4.215 4.511 1.00 97.19 427 PRO A C 1
ATOM 3315 O O . PRO A 1 427 ? -18.209 -5.312 5.003 1.00 97.19 427 PRO A O 1
ATOM 3318 N N . GLN A 1 428 ? -16.847 -4.028 3.760 1.00 97.44 428 GLN A N 1
ATO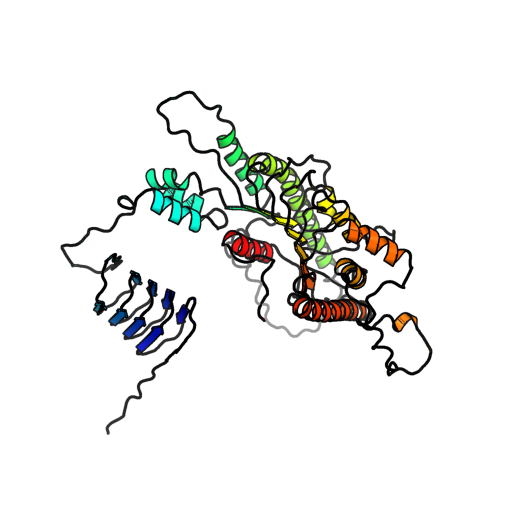M 3319 C CA . GLN A 1 428 ? -15.857 -5.076 3.496 1.00 97.44 428 GLN A CA 1
ATOM 3320 C C . GLN A 1 428 ? -14.647 -5.009 4.429 1.00 97.44 428 GLN A C 1
ATOM 3322 O O . GLN A 1 428 ? -13.884 -5.976 4.473 1.00 97.44 428 GLN A O 1
ATOM 3327 N N . LEU A 1 429 ? -14.470 -3.917 5.185 1.00 97.62 429 LEU A N 1
ATOM 3328 C CA . LEU A 1 429 ? -13.286 -3.713 6.011 1.00 97.62 429 LEU A CA 1
ATOM 3329 C C . LEU A 1 429 ? -13.360 -4.602 7.251 1.00 97.62 429 LEU A C 1
ATOM 3331 O O . LEU A 1 429 ? -14.033 -4.286 8.228 1.00 97.62 429 LEU A O 1
ATOM 3335 N N . ARG A 1 430 ? -12.660 -5.733 7.184 1.00 95.94 430 ARG A N 1
ATOM 3336 C CA . ARG A 1 430 ? -12.670 -6.762 8.229 1.00 95.94 430 ARG A CA 1
ATOM 3337 C C . ARG A 1 430 ? -11.312 -6.963 8.867 1.00 95.94 430 ARG A C 1
ATOM 3339 O O . ARG A 1 430 ? -11.267 -7.390 10.010 1.00 95.94 430 ARG A O 1
ATOM 3346 N N . ASN A 1 431 ? -10.231 -6.665 8.153 1.00 96.56 431 ASN A N 1
ATOM 3347 C CA . ASN A 1 431 ? -8.887 -6.935 8.633 1.00 96.56 431 ASN A CA 1
ATOM 3348 C C . ASN A 1 431 ? -8.140 -5.620 8.857 1.00 96.56 431 ASN A C 1
ATOM 3350 O O . ASN A 1 431 ? -7.956 -4.837 7.920 1.00 96.56 431 ASN A O 1
ATOM 3354 N N . VAL A 1 432 ? -7.728 -5.372 10.099 1.00 96.88 432 VAL A N 1
ATOM 3355 C CA . VAL A 1 432 ? -7.027 -4.149 10.496 1.00 96.88 432 VAL A CA 1
ATOM 3356 C C . VAL A 1 432 ? -5.719 -4.500 11.199 1.00 96.88 432 VAL A C 1
ATOM 3358 O O . VAL A 1 432 ? -5.710 -5.252 12.168 1.00 96.88 432 VAL A O 1
ATOM 3361 N N . TRP A 1 433 ? -4.619 -3.912 10.735 1.00 97.31 433 TRP A N 1
ATOM 3362 C CA . TRP A 1 433 ? -3.298 -4.000 11.353 1.00 97.31 433 TRP A CA 1
ATOM 3363 C C . TRP A 1 433 ? -2.907 -2.649 11.924 1.00 97.31 433 TRP A C 1
ATOM 3365 O O . TRP A 1 433 ? -3.044 -1.622 11.256 1.00 97.31 433 TRP A O 1
ATOM 3375 N N . ILE A 1 434 ? -2.379 -2.651 13.142 1.00 96.00 434 ILE A N 1
ATOM 3376 C CA . ILE A 1 434 ? -1.910 -1.441 13.808 1.00 96.00 434 ILE A CA 1
ATOM 3377 C C . ILE A 1 434 ? -0.467 -1.621 14.231 1.00 96.00 434 ILE A C 1
ATOM 3379 O O . ILE A 1 434 ? -0.153 -2.505 15.019 1.00 96.00 434 ILE A O 1
ATOM 3383 N N . GLU A 1 435 ? 0.399 -0.740 13.755 1.00 95.50 435 GLU A N 1
ATOM 3384 C CA . GLU A 1 435 ? 1.779 -0.636 14.205 1.00 95.50 435 GLU A CA 1
ATOM 3385 C C . GLU A 1 435 ? 1.965 0.666 14.979 1.00 95.50 435 GLU A C 1
ATOM 3387 O O . GLU A 1 435 ? 1.810 1.774 14.449 1.00 95.50 435 GLU A O 1
ATOM 3392 N N . GLY A 1 436 ? 2.299 0.520 16.258 1.00 93.69 436 GLY A N 1
ATOM 3393 C CA . GLY A 1 436 ? 2.578 1.652 17.122 1.00 93.69 436 GLY A CA 1
ATOM 3394 C C . GLY A 1 436 ? 3.965 2.241 16.905 1.00 93.69 436 GLY A C 1
ATOM 3395 O O . GLY A 1 436 ? 4.932 1.527 16.644 1.00 93.69 436 GLY A O 1
ATOM 3396 N N . LYS A 1 437 ? 4.077 3.553 17.090 1.00 92.62 437 LYS A N 1
ATOM 3397 C CA . LYS A 1 437 ? 5.352 4.270 17.179 1.00 92.62 437 LYS A CA 1
ATOM 3398 C C . LYS A 1 437 ? 5.702 4.502 18.637 1.00 92.62 437 LYS A C 1
ATOM 3400 O O . LYS A 1 437 ? 4.896 5.072 19.357 1.00 92.62 437 LYS A O 1
ATOM 3405 N N . ARG A 1 438 ? 6.906 4.147 19.087 1.00 90.62 438 ARG A N 1
ATOM 3406 C CA . ARG A 1 438 ? 7.320 4.401 20.473 1.00 90.62 438 ARG A CA 1
ATOM 3407 C C . ARG A 1 438 ? 7.237 5.898 20.784 1.00 90.62 438 ARG A C 1
ATOM 3409 O O . ARG A 1 438 ? 7.808 6.728 20.076 1.00 90.62 438 ARG A O 1
ATOM 3416 N N . HIS A 1 439 ? 6.564 6.233 21.884 1.00 83.94 439 HIS A N 1
ATOM 3417 C CA . HIS A 1 439 ? 6.534 7.599 22.392 1.00 83.94 439 HIS A CA 1
ATOM 3418 C C . HIS A 1 439 ? 7.949 8.087 22.722 1.00 83.94 439 HIS A C 1
ATOM 3420 O O . HIS A 1 439 ? 8.598 7.587 23.644 1.00 83.94 439 HIS A O 1
ATOM 3426 N N . VAL A 1 440 ? 8.409 9.105 21.999 1.00 83.31 440 VAL A N 1
ATOM 3427 C CA . VAL A 1 440 ? 9.622 9.843 22.351 1.00 83.31 440 VAL A CA 1
ATOM 3428 C C . VAL A 1 440 ? 9.198 10.943 23.312 1.00 83.31 440 VAL A C 1
ATOM 3430 O O . VAL A 1 440 ? 8.488 11.864 22.917 1.00 83.31 440 VAL A O 1
ATOM 3433 N N . GLN A 1 441 ? 9.610 10.841 24.577 1.00 77.00 441 GLN A N 1
ATOM 3434 C CA . GLN A 1 441 ? 9.241 11.802 25.614 1.00 77.00 441 GLN A CA 1
ATOM 3435 C C . GLN A 1 441 ? 9.757 13.204 25.253 1.00 77.00 441 GLN A C 1
ATOM 3437 O O . GLN A 1 441 ? 10.914 13.542 25.492 1.00 77.00 441 GLN A O 1
ATOM 3442 N N . ARG A 1 442 ? 8.884 14.030 24.670 1.00 70.62 442 ARG A N 1
ATOM 3443 C CA . ARG A 1 442 ? 9.132 15.444 24.373 1.00 70.62 442 ARG A CA 1
ATOM 3444 C C . ARG A 1 442 ? 8.304 16.285 25.336 1.00 70.62 442 ARG A C 1
ATOM 3446 O O . ARG A 1 442 ? 7.178 16.659 25.037 1.00 70.62 442 ARG A O 1
ATOM 3453 N N . GLY A 1 443 ? 8.840 16.532 26.528 1.00 69.75 443 GLY A N 1
ATOM 3454 C CA . GLY A 1 443 ? 8.215 17.418 27.512 1.00 69.75 443 GLY A CA 1
ATOM 3455 C C . GLY A 1 443 ? 8.329 16.939 28.956 1.00 69.75 443 GLY A C 1
ATOM 3456 O O . GLY A 1 443 ? 8.534 15.758 29.240 1.00 69.75 443 GLY A O 1
ATOM 3457 N N . TRP A 1 444 ? 8.185 17.891 29.878 1.00 74.75 444 TRP A N 1
ATOM 3458 C CA . TRP A 1 444 ? 8.363 17.676 31.316 1.00 74.75 444 TRP A CA 1
ATOM 3459 C C . TRP A 1 444 ? 7.141 17.016 31.981 1.00 74.75 444 TRP A C 1
ATOM 3461 O O . TRP A 1 444 ? 7.280 16.318 32.978 1.00 74.75 444 TRP A O 1
ATOM 3471 N N . CYS A 1 445 ? 5.946 17.180 31.402 1.00 73.69 445 CYS A N 1
ATOM 3472 C CA . CYS A 1 445 ? 4.679 16.917 32.094 1.00 73.69 445 CYS A CA 1
ATOM 3473 C C . CYS A 1 445 ? 4.199 15.452 32.069 1.00 73.69 445 CYS A C 1
ATOM 3475 O O . CYS A 1 445 ? 3.178 15.152 32.677 1.00 73.69 445 CYS A O 1
ATOM 3477 N N . GLY A 1 446 ? 4.865 14.532 31.356 1.00 77.44 446 GLY A N 1
ATOM 3478 C CA . GLY A 1 446 ? 4.534 13.091 31.337 1.00 77.44 446 GLY A CA 1
ATOM 3479 C C . GLY A 1 446 ? 3.156 12.695 30.768 1.00 77.44 446 GLY A C 1
ATOM 3480 O O . GLY A 1 446 ? 2.912 11.508 30.551 1.00 77.44 446 GLY A O 1
ATOM 3481 N N . THR A 1 447 ? 2.277 13.656 30.477 1.00 80.56 447 THR A N 1
ATOM 3482 C CA . THR A 1 447 ? 0.907 13.446 29.984 1.00 80.56 447 THR A CA 1
ATOM 3483 C C . THR A 1 447 ? 0.877 12.668 28.673 1.00 80.56 447 THR A C 1
ATOM 3485 O O . THR A 1 447 ? 0.147 11.689 28.577 1.00 80.56 447 THR A O 1
ATOM 3488 N N . GLY A 1 448 ? 1.739 13.012 27.710 1.00 83.69 448 GLY A N 1
ATOM 3489 C CA . GLY A 1 448 ? 1.841 12.294 26.433 1.00 83.69 448 GLY A CA 1
ATOM 3490 C C . GLY A 1 448 ? 2.163 10.808 26.612 1.00 83.69 448 GLY A C 1
ATOM 3491 O O . GLY A 1 448 ? 1.524 9.960 25.999 1.00 83.69 448 GLY A O 1
ATOM 3492 N N . ARG A 1 449 ? 3.063 10.470 27.545 1.00 86.25 449 ARG A N 1
ATOM 3493 C CA . ARG A 1 449 ? 3.400 9.076 27.869 1.00 86.25 449 ARG A CA 1
ATOM 3494 C C . ARG A 1 449 ? 2.216 8.329 28.481 1.00 86.25 449 ARG A C 1
ATOM 3496 O O . ARG A 1 449 ? 2.045 7.146 28.197 1.00 86.25 449 ARG A O 1
ATOM 3503 N N . ALA A 1 450 ? 1.435 8.989 29.336 1.00 85.75 450 ALA A N 1
ATOM 3504 C CA . ALA A 1 450 ? 0.227 8.397 29.899 1.00 85.75 450 ALA A CA 1
ATOM 3505 C C . ALA A 1 450 ? -0.802 8.139 28.790 1.00 85.75 450 ALA A C 1
ATOM 3507 O O . ALA A 1 450 ? -1.177 6.989 28.594 1.00 85.75 450 ALA A O 1
ATOM 3508 N N . THR A 1 451 ? -1.158 9.152 27.995 1.00 84.81 451 THR A N 1
ATOM 3509 C CA . THR A 1 451 ? -2.094 9.019 26.863 1.00 84.81 451 THR A CA 1
ATOM 3510 C C . THR A 1 451 ? -1.657 7.941 25.876 1.00 84.81 451 THR A C 1
ATOM 3512 O O . THR A 1 451 ? -2.466 7.119 25.459 1.00 84.81 451 THR A O 1
ATOM 3515 N N . HIS A 1 452 ? -0.362 7.878 25.565 1.00 89.06 452 HIS A N 1
ATOM 3516 C CA . HIS A 1 452 ? 0.211 6.848 24.710 1.00 89.06 452 HIS A CA 1
ATOM 3517 C C . HIS A 1 452 ? -0.025 5.440 25.264 1.00 89.06 452 HIS A C 1
ATOM 3519 O O . HIS A 1 452 ? -0.553 4.573 24.573 1.00 89.06 452 HIS A O 1
ATOM 3525 N N . LYS A 1 453 ? 0.322 5.209 26.537 1.00 89.31 453 LYS A N 1
ATOM 3526 C CA . LYS A 1 453 ? 0.094 3.914 27.193 1.00 89.31 453 LYS A CA 1
ATOM 3527 C C . LYS A 1 453 ? -1.382 3.525 27.187 1.00 89.31 453 LYS A C 1
ATOM 3529 O O . LYS A 1 453 ? -1.690 2.355 26.993 1.00 89.31 453 LYS A O 1
ATOM 3534 N N . LEU A 1 454 ? -2.276 4.489 27.394 1.00 86.50 454 LEU A N 1
ATOM 3535 C CA . LEU A 1 454 ? -3.720 4.257 27.401 1.00 86.50 454 LEU A CA 1
ATOM 3536 C C . LEU A 1 454 ? -4.255 3.849 26.041 1.00 86.50 454 LEU A C 1
ATOM 3538 O O . LEU A 1 454 ? -5.000 2.876 25.958 1.00 86.50 454 LEU A O 1
ATOM 3542 N N . LEU A 1 455 ? -3.839 4.563 24.995 1.00 89.12 455 LEU A N 1
ATOM 3543 C CA . LEU A 1 455 ? -4.186 4.239 23.620 1.00 89.12 455 LEU A CA 1
ATOM 3544 C C . LEU A 1 455 ? -3.812 2.788 23.307 1.00 89.12 455 LEU A C 1
ATOM 3546 O O . LEU A 1 455 ? -4.677 2.008 22.917 1.00 89.12 455 LEU A O 1
ATOM 3550 N N . PHE A 1 456 ? -2.554 2.407 23.543 1.00 91.31 456 PHE A N 1
ATOM 3551 C CA . PHE A 1 456 ? -2.088 1.054 23.233 1.00 91.31 456 PHE A CA 1
ATOM 3552 C C . PHE A 1 456 ? -2.713 -0.016 24.124 1.00 91.31 456 PHE A C 1
ATOM 3554 O O . PHE A 1 456 ? -3.112 -1.046 23.599 1.00 91.31 456 PHE A O 1
ATOM 3561 N N . SER A 1 457 ? -2.935 0.255 25.414 1.00 90.44 457 SER A N 1
ATOM 3562 C CA . SER A 1 457 ? -3.672 -0.677 26.285 1.00 90.44 457 SER A CA 1
ATOM 3563 C C . SER A 1 457 ? -5.103 -0.916 25.780 1.00 90.44 457 SER A C 1
ATOM 3565 O O . SER A 1 457 ? -5.627 -2.022 25.874 1.00 90.44 457 SER A O 1
ATOM 3567 N N . GLY A 1 458 ? -5.755 0.121 25.240 1.00 90.25 458 GLY A N 1
ATOM 3568 C CA . GLY A 1 458 ? -7.070 -0.001 24.609 1.00 90.25 458 GLY A CA 1
ATOM 3569 C C . GLY A 1 458 ? -7.034 -0.847 23.338 1.00 90.25 458 GLY A C 1
ATOM 3570 O O . GLY A 1 458 ? -7.892 -1.705 23.154 1.00 90.25 458 GLY A O 1
ATOM 3571 N N . ILE A 1 459 ? -6.028 -0.647 22.483 1.00 93.31 459 ILE A N 1
ATOM 3572 C CA . ILE A 1 459 ? -5.848 -1.435 21.254 1.00 93.31 459 ILE A CA 1
ATOM 3573 C C . ILE A 1 459 ? -5.550 -2.902 21.584 1.00 93.31 459 ILE A C 1
ATOM 3575 O O . ILE A 1 459 ? -6.198 -3.781 21.025 1.00 93.31 459 ILE A O 1
ATOM 3579 N N . GLU A 1 460 ? -4.645 -3.176 22.525 1.00 93.69 460 GLU A N 1
ATOM 3580 C CA . GLU A 1 460 ? -4.317 -4.532 22.989 1.00 93.69 460 GLU A CA 1
ATOM 3581 C C . GLU A 1 460 ? -5.559 -5.268 23.514 1.00 93.69 460 GLU A C 1
ATOM 3583 O O . GLU A 1 460 ? -5.805 -6.421 23.150 1.00 93.69 460 GLU A O 1
ATOM 3588 N N . ALA A 1 461 ? -6.402 -4.591 24.302 1.00 91.81 461 ALA A N 1
ATOM 3589 C CA . ALA A 1 461 ? -7.659 -5.165 24.780 1.00 91.81 461 ALA A CA 1
ATOM 3590 C C . ALA A 1 461 ? -8.604 -5.549 23.624 1.00 91.81 461 ALA A C 1
ATOM 3592 O O . ALA A 1 461 ? -9.216 -6.620 23.654 1.00 91.81 461 ALA A O 1
ATOM 3593 N N . LEU A 1 462 ? -8.703 -4.711 22.585 1.00 93.38 462 LEU A N 1
ATOM 3594 C CA . LEU A 1 462 ? -9.515 -4.999 21.396 1.00 93.38 462 LEU A CA 1
ATOM 3595 C C . LEU A 1 462 ? -8.936 -6.135 20.551 1.00 93.38 462 LEU A C 1
ATOM 3597 O O . LEU A 1 462 ? -9.704 -6.937 20.028 1.00 93.38 462 LEU A O 1
ATOM 3601 N N . VAL A 1 463 ? -7.609 -6.230 20.432 1.00 94.38 463 VAL A N 1
ATOM 3602 C CA . VAL A 1 463 ? -6.925 -7.332 19.732 1.00 94.38 463 VAL A CA 1
ATOM 3603 C C . VAL A 1 463 ? -7.265 -8.659 20.400 1.00 94.38 463 VAL A C 1
ATOM 3605 O O . VAL A 1 463 ? -7.746 -9.573 19.734 1.00 94.38 463 VAL A O 1
ATOM 3608 N N . HIS A 1 464 ? -7.115 -8.749 21.725 1.00 93.25 464 HIS A N 1
ATOM 3609 C CA . HIS A 1 464 ? -7.475 -9.957 22.471 1.00 93.25 464 HIS A CA 1
ATOM 3610 C C . HIS A 1 464 ? -8.946 -10.337 22.295 1.00 93.25 464 HIS A C 1
ATOM 3612 O O . HIS A 1 464 ? -9.281 -11.516 22.174 1.00 93.25 464 HIS A O 1
ATOM 3618 N N . GLN A 1 465 ? -9.836 -9.348 22.266 1.00 92.75 465 GLN A N 1
ATOM 3619 C CA . GLN A 1 465 ? -11.258 -9.585 22.067 1.00 92.75 465 GLN A CA 1
ATOM 3620 C C . GLN A 1 465 ? -11.589 -10.043 20.639 1.00 92.75 465 GLN A C 1
ATOM 3622 O O . GLN A 1 465 ? -12.381 -10.969 20.457 1.00 92.75 465 GLN A O 1
ATOM 3627 N N . SER A 1 466 ? -10.972 -9.422 19.631 1.00 94.12 466 SER A N 1
ATOM 3628 C CA . SER A 1 466 ? -11.113 -9.803 18.223 1.00 94.12 466 SER A CA 1
ATOM 3629 C C . SER A 1 466 ? -10.617 -11.228 17.982 1.00 94.12 466 SER A C 1
ATOM 3631 O O . SER A 1 466 ? -11.328 -12.004 17.348 1.00 94.12 466 SER A O 1
ATOM 3633 N N . GLN A 1 467 ? -9.474 -11.609 18.563 1.00 93.56 467 GLN A N 1
ATOM 3634 C CA . GLN A 1 467 ? -8.928 -12.969 18.478 1.00 93.56 467 GLN A CA 1
ATOM 3635 C C . GLN A 1 467 ? -9.893 -14.014 19.054 1.00 93.56 467 GLN A C 1
ATOM 3637 O O . GLN A 1 467 ? -10.234 -14.969 18.361 1.00 93.56 467 GLN A O 1
ATOM 3642 N N . ARG A 1 468 ? -10.428 -13.790 20.265 1.00 91.44 468 ARG A N 1
ATOM 3643 C CA . ARG A 1 468 ? -11.428 -14.695 20.868 1.00 91.44 468 ARG A CA 1
ATOM 3644 C C . ARG A 1 468 ? -12.651 -14.879 19.967 1.00 91.44 468 ARG A C 1
ATOM 3646 O O . ARG A 1 468 ? -13.088 -16.000 19.728 1.00 91.44 468 ARG A O 1
ATOM 3653 N N . ARG A 1 469 ? -13.180 -13.782 19.412 1.00 91.12 469 ARG A N 1
ATOM 3654 C CA . ARG A 1 469 ? -14.337 -13.833 18.502 1.00 91.12 469 ARG A CA 1
ATOM 3655 C C . ARG A 1 469 ? -14.014 -14.548 17.187 1.00 91.12 469 ARG A C 1
ATOM 3657 O O . ARG A 1 469 ? -14.887 -15.213 16.618 1.00 91.12 469 ARG A O 1
ATOM 3664 N N . HIS A 1 470 ? -12.801 -14.370 16.671 1.00 90.31 470 HIS A N 1
ATOM 3665 C CA . HIS A 1 470 ? -12.350 -15.026 15.450 1.00 90.31 470 HIS A CA 1
ATOM 3666 C C . HIS A 1 470 ? -12.322 -16.552 15.630 1.00 90.31 470 HIS A C 1
ATOM 3668 O O . HIS A 1 470 ? -12.848 -17.270 14.775 1.00 90.31 470 HIS A O 1
ATOM 3674 N N . ASP A 1 471 ? -11.828 -17.029 16.776 1.00 90.06 471 ASP A N 1
ATOM 3675 C CA . ASP A 1 471 ? -11.805 -18.454 17.128 1.00 90.06 471 ASP A CA 1
ATOM 3676 C C . ASP A 1 471 ? -13.216 -19.050 17.277 1.00 90.06 471 ASP A C 1
ATOM 3678 O O . ASP A 1 471 ? -13.459 -20.190 16.876 1.00 90.06 471 ASP A O 1
ATOM 3682 N N . GLU A 1 472 ? -14.173 -18.270 17.788 1.00 92.81 472 GLU A N 1
ATOM 3683 C CA . GLU A 1 472 ? -15.556 -18.715 18.002 1.00 92.81 472 GLU A CA 1
ATOM 3684 C C . GLU A 1 472 ? -16.417 -18.713 16.726 1.00 92.81 472 GLU A C 1
ATOM 3686 O O . GLU A 1 472 ? -17.223 -19.621 16.518 1.00 92.81 472 GLU A O 1
ATOM 3691 N N . SER A 1 473 ? -16.292 -17.692 15.867 1.00 83.06 473 SER A N 1
ATOM 3692 C CA . SER A 1 473 ? -17.307 -17.398 14.836 1.00 83.06 473 SER A CA 1
ATOM 3693 C C . SER A 1 473 ? -16.861 -17.576 13.381 1.00 83.06 473 SER A C 1
ATOM 3695 O O . SER A 1 473 ? -17.709 -17.467 12.490 1.00 83.06 473 SER A O 1
ATOM 3697 N N . LYS A 1 474 ? -15.563 -17.802 13.105 1.00 79.06 474 LYS A N 1
ATOM 3698 C CA . LYS A 1 474 ? -14.931 -17.871 11.757 1.00 79.06 474 LYS A CA 1
ATOM 3699 C C . LYS A 1 474 ? -15.242 -16.713 10.783 1.00 79.06 474 LYS A C 1
ATOM 3701 O O . LYS A 1 474 ? -14.774 -16.731 9.650 1.00 79.06 474 LYS A O 1
ATOM 3706 N N . SER A 1 475 ? -16.048 -15.730 11.181 1.00 81.62 475 SER A N 1
ATOM 3707 C CA . SER A 1 475 ? -16.624 -14.694 10.310 1.00 81.62 475 SER A CA 1
ATOM 3708 C C . SER A 1 475 ? -16.460 -13.275 10.864 1.00 81.62 475 SER A C 1
ATOM 3710 O O . SER A 1 475 ? -16.821 -12.303 10.192 1.00 81.62 475 SER A O 1
ATOM 3712 N N . GLY A 1 476 ? -15.886 -13.151 12.065 1.00 83.56 476 GLY A N 1
ATOM 3713 C CA . GLY A 1 476 ? -15.504 -11.877 12.664 1.00 83.56 476 GLY A CA 1
ATOM 3714 C C . GLY A 1 476 ? -14.313 -11.234 11.953 1.00 83.56 476 GLY A C 1
ATOM 3715 O O . GLY A 1 476 ? -13.466 -11.923 11.388 1.00 83.56 476 GLY A O 1
ATOM 3716 N N . GLY A 1 477 ? -14.259 -9.902 11.980 1.00 91.06 477 GLY A N 1
ATOM 3717 C CA . GLY A 1 477 ? -13.072 -9.170 11.551 1.00 91.06 477 GLY A CA 1
ATOM 3718 C C . GLY A 1 477 ? -11.864 -9.460 12.448 1.00 91.06 477 GLY A C 1
ATOM 3719 O O . GLY A 1 477 ? -12.021 -9.741 13.640 1.00 91.06 477 GLY A O 1
ATOM 3720 N N . SER A 1 478 ? -10.670 -9.392 11.864 1.00 94.94 478 SER A N 1
ATOM 3721 C CA . SER A 1 478 ? -9.392 -9.586 12.543 1.00 94.94 478 SER A CA 1
ATOM 3722 C C . SER A 1 478 ? -8.732 -8.239 12.831 1.00 94.94 478 SER A C 1
ATOM 3724 O O . SER A 1 478 ? -8.499 -7.441 11.920 1.00 94.94 478 SER A O 1
ATOM 3726 N N . LEU A 1 479 ? -8.426 -7.984 14.101 1.00 95.94 479 LEU A N 1
ATOM 3727 C CA . LEU A 1 479 ? -7.575 -6.882 14.535 1.00 95.94 479 LEU A CA 1
ATOM 3728 C C . LEU A 1 479 ? -6.238 -7.442 15.003 1.00 95.94 479 LEU A C 1
ATOM 3730 O O . LEU A 1 479 ? -6.183 -8.225 15.950 1.00 95.94 479 LEU A O 1
ATOM 3734 N N . MET A 1 480 ? -5.161 -6.990 14.374 1.00 96.19 480 MET A N 1
ATOM 3735 C CA . MET A 1 480 ? -3.800 -7.360 14.735 1.00 96.19 480 MET A CA 1
ATOM 3736 C C . MET A 1 480 ? -3.003 -6.141 15.174 1.00 96.19 480 MET A C 1
ATOM 3738 O O . MET A 1 480 ? -3.079 -5.069 14.570 1.00 96.19 480 MET A O 1
ATOM 3742 N N . MET A 1 481 ? -2.186 -6.330 16.204 1.00 95.56 481 MET A N 1
ATOM 3743 C CA . MET A 1 481 ? -1.203 -5.348 16.637 1.00 95.56 481 MET A CA 1
ATOM 3744 C C . MET A 1 481 ? 0.193 -5.847 16.285 1.00 95.56 481 MET A C 1
ATOM 3746 O O . MET A 1 481 ? 0.601 -6.936 16.681 1.00 95.56 481 MET A O 1
ATOM 3750 N N . LEU A 1 482 ? 0.902 -5.042 15.505 1.00 95.31 482 LEU A N 1
ATOM 3751 C CA . LEU A 1 482 ? 2.289 -5.257 15.126 1.00 95.31 482 LEU A CA 1
ATOM 3752 C C . LEU A 1 482 ? 3.221 -4.706 16.221 1.00 95.31 482 LEU A C 1
ATOM 3754 O O . LEU A 1 482 ? 2.813 -3.821 16.986 1.00 95.31 482 LEU A O 1
ATOM 3758 N N . PRO A 1 483 ? 4.475 -5.191 16.302 1.00 94.06 483 PRO A N 1
ATOM 3759 C CA . PRO A 1 483 ? 5.441 -4.707 17.281 1.00 94.06 483 PRO A CA 1
ATOM 3760 C C . PRO A 1 483 ? 5.600 -3.184 17.239 1.00 94.06 483 PRO A C 1
ATOM 3762 O O . PRO A 1 483 ? 5.754 -2.594 16.171 1.00 94.06 483 PRO A O 1
ATOM 3765 N N . ILE A 1 484 ? 5.596 -2.544 18.412 1.00 92.44 484 ILE A N 1
ATOM 3766 C CA . ILE A 1 484 ? 5.844 -1.102 18.521 1.00 92.44 484 ILE A CA 1
ATOM 3767 C C . ILE A 1 484 ? 7.286 -0.820 18.099 1.00 92.44 484 ILE A C 1
ATOM 3769 O O . ILE A 1 484 ? 8.224 -1.376 18.676 1.00 92.44 484 ILE A O 1
ATOM 3773 N N . ARG A 1 485 ? 7.469 0.083 17.135 1.00 90.75 485 ARG A N 1
ATOM 3774 C CA . ARG A 1 485 ? 8.790 0.413 16.591 1.00 90.75 485 ARG A CA 1
ATOM 3775 C C . ARG A 1 485 ? 9.376 1.692 17.164 1.00 90.75 485 ARG A C 1
ATOM 3777 O O . ARG A 1 485 ? 8.662 2.620 17.541 1.00 90.75 485 ARG A O 1
ATOM 3784 N N . ASP A 1 486 ? 10.703 1.738 17.183 1.00 90.75 486 ASP A N 1
ATOM 3785 C CA . ASP A 1 486 ? 11.461 2.962 17.409 1.00 90.75 486 ASP A CA 1
ATOM 3786 C C . ASP A 1 486 ? 11.542 3.765 16.105 1.00 90.75 486 ASP A C 1
ATOM 3788 O O . ASP A 1 486 ? 12.051 3.276 15.101 1.00 90.75 486 ASP A O 1
ATOM 3792 N N . GLY A 1 487 ? 11.062 5.009 16.129 1.00 88.94 487 GLY A N 1
ATOM 3793 C CA . GLY A 1 487 ? 11.138 5.915 14.981 1.00 88.94 487 GLY A CA 1
ATOM 3794 C C . GLY A 1 487 ? 9.926 5.879 14.049 1.00 88.94 487 GLY A C 1
ATOM 3795 O O . GLY A 1 487 ? 8.870 5.344 14.378 1.00 88.94 487 GLY A O 1
ATOM 3796 N N . ASP A 1 488 ? 10.061 6.566 12.918 1.00 88.81 488 ASP A N 1
ATOM 3797 C CA . ASP A 1 488 ? 9.036 6.657 11.880 1.00 88.81 488 ASP A CA 1
ATOM 3798 C C . ASP A 1 488 ? 9.146 5.506 10.879 1.00 88.81 488 ASP A C 1
ATOM 3800 O O . ASP A 1 488 ? 10.216 4.924 10.691 1.00 88.81 488 ASP A O 1
ATOM 3804 N N . TYR A 1 489 ? 8.037 5.199 10.206 1.00 91.88 489 TYR A N 1
ATOM 3805 C CA . TYR A 1 489 ? 8.039 4.269 9.085 1.00 91.88 489 TYR A CA 1
ATOM 3806 C C . TYR A 1 489 ? 8.830 4.886 7.920 1.00 91.88 489 TYR A C 1
ATOM 3808 O O . TYR A 1 489 ? 8.333 5.743 7.190 1.00 91.88 489 TYR A O 1
ATOM 3816 N N . GLY A 1 490 ? 10.099 4.494 7.795 1.00 92.06 490 GLY A N 1
ATOM 3817 C CA . GLY A 1 490 ? 11.032 5.057 6.821 1.00 92.06 490 GLY A CA 1
ATOM 3818 C C . GLY A 1 490 ? 10.954 4.422 5.430 1.00 92.06 490 GLY A C 1
ATOM 3819 O O . GLY A 1 490 ? 10.333 3.378 5.220 1.00 92.06 490 GLY A O 1
ATOM 3820 N N . SER A 1 491 ? 11.660 5.031 4.474 1.00 91.62 491 SER A N 1
ATOM 3821 C CA . SER A 1 491 ? 11.737 4.552 3.085 1.00 91.62 491 SER A CA 1
ATOM 3822 C C . SER A 1 491 ? 12.397 3.176 2.949 1.00 91.62 491 SER A C 1
ATOM 3824 O O . SER A 1 491 ? 12.013 2.404 2.073 1.00 91.62 491 SER A O 1
ATOM 3826 N N . GLU A 1 492 ? 13.342 2.829 3.827 1.00 92.94 492 GLU A N 1
ATOM 3827 C CA . GLU A 1 492 ? 13.949 1.492 3.860 1.00 92.94 492 GLU A CA 1
ATOM 3828 C C . GLU A 1 492 ? 12.926 0.415 4.223 1.00 92.94 492 GLU A C 1
ATOM 3830 O O . GLU A 1 492 ? 12.846 -0.611 3.549 1.00 92.94 492 GLU A O 1
ATOM 3835 N N . GLN A 1 493 ? 12.086 0.675 5.231 1.00 94.12 493 GLN A N 1
ATOM 3836 C CA . GLN A 1 493 ? 11.011 -0.245 5.592 1.00 94.12 493 GLN A CA 1
ATOM 3837 C C . GLN A 1 493 ? 9.961 -0.324 4.484 1.00 94.12 493 GLN A C 1
ATOM 3839 O O . GLN A 1 493 ? 9.506 -1.417 4.159 1.00 94.12 493 GLN A O 1
ATOM 3844 N N . LEU A 1 494 ? 9.602 0.810 3.866 1.00 95.44 494 LEU A N 1
ATOM 3845 C CA . LEU A 1 494 ? 8.701 0.820 2.712 1.00 95.44 494 LEU A CA 1
ATOM 3846 C C . LEU A 1 494 ? 9.224 -0.075 1.584 1.00 95.44 494 LEU A C 1
ATOM 3848 O O . LEU A 1 494 ? 8.455 -0.854 1.023 1.00 95.44 494 LEU A O 1
ATOM 3852 N N . MET A 1 495 ? 10.520 0.019 1.283 1.00 96.25 495 MET A N 1
ATOM 3853 C CA . MET A 1 495 ? 11.181 -0.809 0.278 1.00 96.25 495 MET A CA 1
ATOM 3854 C C . MET A 1 495 ? 11.179 -2.288 0.671 1.00 96.25 495 MET A C 1
ATOM 3856 O O . MET A 1 495 ? 10.827 -3.126 -0.154 1.00 96.25 495 MET A O 1
ATOM 3860 N N . ALA A 1 496 ? 11.529 -2.620 1.915 1.00 96.06 496 ALA A N 1
ATOM 3861 C CA . ALA A 1 496 ? 11.543 -4.001 2.395 1.00 96.06 496 ALA A CA 1
ATOM 3862 C C . ALA A 1 496 ? 10.148 -4.649 2.330 1.00 96.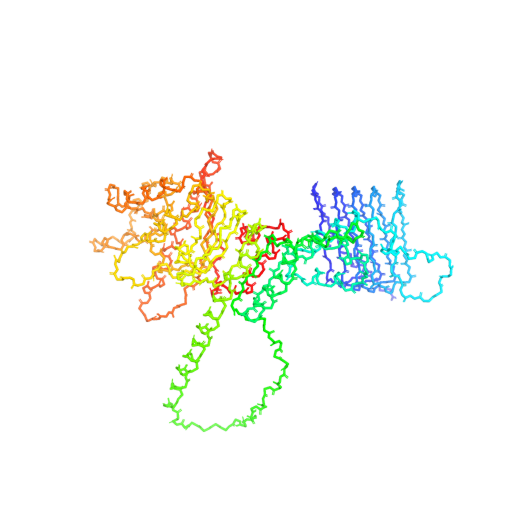06 496 ALA A C 1
ATOM 3864 O O . ALA A 1 496 ? 10.001 -5.759 1.814 1.00 96.06 496 ALA A O 1
ATOM 3865 N N . ASP A 1 497 ? 9.114 -3.934 2.782 1.00 96.38 497 ASP A N 1
ATOM 3866 C CA . ASP A 1 497 ? 7.727 -4.404 2.742 1.00 96.38 497 ASP A CA 1
ATOM 3867 C C . ASP A 1 497 ? 7.228 -4.530 1.296 1.00 96.38 497 ASP A C 1
ATOM 3869 O O . ASP A 1 497 ? 6.538 -5.496 0.966 1.00 96.38 497 ASP A O 1
ATOM 3873 N N . TRP A 1 498 ? 7.606 -3.605 0.407 1.00 97.31 498 TRP A N 1
ATOM 3874 C CA . TRP A 1 498 ? 7.277 -3.695 -1.016 1.00 97.31 498 TRP A CA 1
ATOM 3875 C C . TRP A 1 498 ? 7.945 -4.897 -1.687 1.00 97.31 498 TRP A C 1
ATOM 3877 O O . TRP A 1 498 ? 7.247 -5.679 -2.328 1.00 97.31 498 TRP A O 1
ATOM 3887 N N . LEU A 1 499 ? 9.256 -5.093 -1.495 1.00 97.06 499 LEU A N 1
ATOM 3888 C CA . LEU A 1 499 ? 10.010 -6.233 -2.034 1.00 97.06 499 LEU A CA 1
ATOM 3889 C C . LEU A 1 499 ? 9.442 -7.567 -1.540 1.00 97.06 499 LEU A C 1
ATOM 3891 O O . LEU A 1 499 ? 9.236 -8.488 -2.330 1.00 97.06 499 LEU A O 1
ATOM 3895 N N . SER A 1 500 ? 9.120 -7.652 -0.247 1.00 96.44 500 SER A N 1
ATOM 3896 C CA . SER A 1 500 ? 8.436 -8.812 0.328 1.00 96.44 500 SER A CA 1
ATOM 3897 C C . SER A 1 500 ? 7.083 -9.051 -0.352 1.00 96.44 500 SER A C 1
ATOM 3899 O O . SER A 1 500 ? 6.801 -10.180 -0.750 1.00 96.44 500 SER A O 1
ATOM 3901 N N . TYR A 1 501 ? 6.280 -8.002 -0.573 1.00 96.31 501 TYR A N 1
ATOM 3902 C CA . TYR A 1 501 ? 4.979 -8.115 -1.242 1.00 96.31 501 TYR A CA 1
ATOM 3903 C C . TYR A 1 501 ? 5.101 -8.614 -2.689 1.00 96.31 501 TYR A C 1
ATOM 3905 O O . TYR A 1 501 ? 4.439 -9.575 -3.082 1.00 96.31 501 TYR A O 1
ATOM 3913 N N . VAL A 1 502 ? 5.957 -7.984 -3.503 1.00 95.44 502 VAL A N 1
ATOM 3914 C CA . VAL A 1 502 ? 6.103 -8.340 -4.928 1.00 95.44 502 VAL A CA 1
ATOM 3915 C C . VAL A 1 502 ? 6.779 -9.699 -5.126 1.00 95.44 502 VAL A C 1
ATOM 3917 O O . VAL A 1 502 ? 6.507 -10.379 -6.115 1.00 95.44 502 VAL A O 1
ATOM 3920 N N . GLY A 1 503 ? 7.588 -10.137 -4.156 1.00 95.38 503 GLY A N 1
ATOM 3921 C CA . GLY A 1 503 ? 8.144 -11.488 -4.076 1.00 95.38 503 GLY A CA 1
ATOM 3922 C C . GLY A 1 503 ? 7.128 -12.570 -3.681 1.00 95.38 503 GLY A C 1
ATOM 3923 O O . GLY A 1 503 ? 7.495 -13.742 -3.586 1.00 95.38 503 GLY A O 1
ATOM 3924 N N . GLY A 1 504 ? 5.859 -12.207 -3.454 1.00 94.88 504 GLY A N 1
ATOM 3925 C CA . GLY A 1 504 ? 4.786 -13.122 -3.055 1.00 94.88 504 GLY A CA 1
ATOM 3926 C C . GLY A 1 504 ? 4.705 -13.388 -1.550 1.00 94.88 504 GLY A C 1
ATOM 3927 O O . GLY A 1 504 ? 3.993 -14.300 -1.132 1.00 94.88 504 GLY A O 1
ATOM 3928 N N . GLY A 1 505 ? 5.440 -12.627 -0.738 1.00 95.62 505 GLY A N 1
ATOM 3929 C CA . GLY A 1 505 ? 5.265 -12.577 0.707 1.00 95.62 505 GLY A CA 1
ATOM 3930 C C . GLY A 1 505 ? 4.086 -11.691 1.109 1.00 95.62 505 GLY A C 1
ATOM 3931 O O . GLY A 1 505 ? 3.424 -11.065 0.282 1.00 95.62 505 GLY A O 1
ATOM 3932 N N . SER A 1 506 ? 3.836 -11.605 2.414 1.00 94.25 506 SER A N 1
ATOM 3933 C CA . SER A 1 506 ? 2.764 -10.759 2.946 1.00 94.25 506 SER A CA 1
ATOM 3934 C C . SER A 1 506 ? 3.096 -9.267 2.879 1.00 94.25 506 SER A C 1
ATOM 3936 O O . SER A 1 506 ? 2.222 -8.448 3.126 1.00 94.25 506 SER A O 1
ATOM 3938 N N . GLY A 1 507 ? 4.334 -8.877 2.556 1.00 94.25 507 GLY A N 1
ATOM 3939 C CA . GLY A 1 507 ? 4.737 -7.474 2.518 1.00 94.25 507 GLY A CA 1
ATOM 3940 C C . GLY A 1 507 ? 4.429 -6.750 3.829 1.00 94.25 507 GLY A C 1
ATOM 3941 O O . GLY A 1 507 ? 4.778 -7.275 4.889 1.00 94.25 507 GLY A O 1
ATOM 3942 N N . PRO A 1 508 ? 3.711 -5.611 3.797 1.00 93.56 508 PRO A N 1
ATOM 3943 C CA . PRO A 1 508 ? 3.342 -4.907 5.013 1.00 93.56 508 PRO A CA 1
ATOM 3944 C C . PRO A 1 508 ? 2.265 -5.631 5.844 1.00 93.56 508 PRO A C 1
ATOM 3946 O O . PRO A 1 508 ? 1.871 -5.149 6.897 1.00 93.56 508 PRO A O 1
ATOM 3949 N N . TRP A 1 509 ? 1.761 -6.774 5.401 1.00 94.19 509 TRP A N 1
ATOM 3950 C CA . TRP A 1 509 ? 0.714 -7.533 6.088 1.00 94.19 509 TRP A CA 1
ATOM 3951 C C . TRP A 1 509 ? 1.283 -8.716 6.877 1.00 94.19 509 TRP A C 1
ATOM 3953 O O . TRP A 1 509 ? 0.526 -9.550 7.365 1.00 94.19 509 TRP A O 1
ATOM 3963 N N . ALA A 1 510 ? 2.612 -8.845 6.945 1.00 89.75 510 ALA A N 1
ATOM 3964 C CA . ALA A 1 510 ? 3.261 -9.946 7.636 1.00 89.75 510 ALA A CA 1
ATOM 3965 C C . ALA A 1 510 ? 2.996 -9.884 9.146 1.00 89.75 510 ALA A C 1
ATOM 3967 O O . ALA A 1 510 ? 3.294 -8.889 9.807 1.00 89.75 510 ALA A O 1
ATOM 3968 N N . GLU A 1 511 ? 2.493 -10.987 9.696 1.00 83.31 511 GLU A N 1
ATOM 3969 C CA . GLU A 1 511 ? 2.566 -11.243 11.127 1.00 83.31 511 GLU A CA 1
ATOM 3970 C C . GLU A 1 511 ? 4.041 -11.447 11.472 1.00 83.31 511 GLU A C 1
ATOM 3972 O O . GLU A 1 511 ? 4.655 -12.450 11.102 1.00 83.31 511 GLU A O 1
ATOM 3977 N N . HIS A 1 512 ? 4.649 -10.466 12.133 1.00 72.19 512 HIS A N 1
ATOM 3978 C CA . HIS A 1 512 ? 5.950 -10.689 12.738 1.00 72.19 512 HIS A CA 1
ATOM 3979 C C . HIS A 1 512 ? 5.746 -11.679 13.886 1.00 72.19 512 HIS A C 1
ATOM 3981 O O . HIS A 1 512 ? 5.253 -11.302 14.947 1.00 72.19 512 HIS A O 1
ATOM 3987 N N . THR A 1 513 ? 6.100 -12.948 13.670 1.00 55.94 513 THR A N 1
ATOM 3988 C CA . THR A 1 513 ? 6.280 -13.908 14.761 1.00 55.94 513 THR A CA 1
ATOM 3989 C C . THR A 1 513 ? 7.481 -13.434 15.572 1.00 55.94 513 THR A C 1
ATOM 3991 O O . THR A 1 513 ? 8.624 -13.669 15.177 1.00 55.94 513 THR A O 1
ATOM 3994 N N . SER A 1 514 ? 7.206 -12.656 16.616 1.00 44.56 514 SER A N 1
ATOM 3995 C CA . SER A 1 514 ? 8.190 -12.157 17.578 1.00 44.56 514 SER A CA 1
ATOM 3996 C C . SER A 1 514 ? 8.779 -13.274 18.421 1.00 44.56 514 SER A C 1
ATOM 3998 O O . SER A 1 514 ? 7.967 -14.129 18.851 1.00 44.56 514 SER A O 1
#